Protein 4TRB (pdb70)

InterPro domains:
  IPR000836 Phosphoribosyltransferase domain [PF00156] (11-149)
  IPR000836 Phosphoribosyltransferase domain [cd06223] (17-145)
  IPR029057 Phosphoribosyltransferase-like [G3DSA:3.40.50.2020] (4-183)
  IPR029057 Phosphoribosyltransferase-like [SSF53271] (8-162)

Foldseek 3Di:
DAFAEDEDDPVNLLVLLLLQLVVCVVVPQQAAEEEEEPPFFVVSSVSSCVNNVHDHYHYWYKDWDADVPVRDIDIDTPPDDADAAAQGEYEYEGAEDFLCRVVVVVLVSCCVGHNYPYYFYEYSEYEPVSHDDDGPTYRDYDDPDHHYQYPVCLLVVLLVLLVVVCVVVVDDPDDLVVSLVVCCVRHVDNDRPDRVVVSVVVCVVVVVD/DAFAEDEADPVNLLQLLLLQLVVCVVVPDQAAEEEEEPPFFVVSSVSSCVNNVHDHYHYWYKDWDADVPVRDIDIDTDPDDADAAAAGEYEYEGAEDFLCRVVVVVLVSCCVGHVYPYYFYEYSEYEPVRHDDDGPTYRDYDDPDHHYQYPVCLLVVLLVLLVVVCVVVPPNDDDLVVSLVVCCVRHVDNDRPDRVVVSVVVCVVVVVD

Radius of gyration: 22.1 Å; Cα contacts (8 Å, |Δi|>4): 782; chains: 2; bounding box: 69×56×45 Å

Solvent-accessible surface area: 19496 Å² total; per-residue (Å²): 117,148,48,72,23,96,39,4,63,21,106,55,0,55,72,17,2,42,102,0,0,72,74,0,33,82,80,154,24,103,18,50,0,0,0,0,4,2,35,15,0,0,0,0,0,3,12,0,0,4,5,22,18,4,114,14,0,3,3,2,16,5,31,128,144,124,94,119,85,70,134,66,94,120,22,98,15,47,21,80,15,136,15,109,0,51,130,55,28,0,0,0,0,12,17,47,8,58,56,3,41,14,1,76,38,0,61,108,25,0,76,86,31,2,169,17,90,71,12,48,0,0,0,0,4,14,7,111,85,40,26,136,47,85,4,64,16,59,1,67,69,8,114,83,128,16,107,27,0,6,7,0,22,27,16,25,10,0,6,73,5,0,40,106,5,19,121,80,79,171,46,194,126,50,70,55,84,67,4,89,144,6,1,54,83,5,13,59,16,123,132,23,52,24,37,4,69,108,0,16,90,3,0,101,109,57,178,70,78,122,147,47,73,23,96,40,5,62,21,104,54,0,54,71,18,2,41,102,0,0,70,74,0,30,81,79,154,25,101,19,51,0,0,0,0,4,2,35,15,0,0,1,0,0,3,10,0,0,4,5,20,18,4,114,12,0,2,4,2,16,5,32,129,140,125,92,119,84,70,134,63,88,112,23,99,14,48,24,81,17,136,15,106,0,51,128,55,28,0,0,0,0,12,15,51,8,59,56,3,40,14,1,76,36,0,61,111,25,0,75,87,32,2,168,15,89,72,12,49,0,0,0,0,4,14,8,110,85,38,26,134,46,85,4,64,15,59,1,68,68,7,112,83,131,17,107,29,0,6,8,0,24,28,16,26,9,0,6,74,5,0,28,106,13,0,87,102,73,176,82,70,104,38,82,57,100,55,0,89,149,18,0,53,81,6,11,60,15,125,133,23,53,26,36,4,69,106,0,24,91,3,0,111,109,57,179,55,64

B-factor: mean 56.18, std 17.78, range [24.61, 121.9]

Sequence (418 aa):
QKIPVKVVTWDEIVSLSTKLAEKIKADEYNVNVIVAIARGGLVPARLVADVLGVFDILSIKIEHWIETASHTPEAKVKYPFKVDLSDKNVLIIDDITDTGDSIELARKYVMENFRPTEVKTATLQYIKPAAKIIPDYYAEEIVSWAWFMYPWNYWEDEINLVNKILIERKTKDIDINELKRNFVESYGIENPPISLDKILTEMKRRKIVQKIPVKVVTWDEIVSLSTKLAEKIKADEYNVNVIVAIARGGLVPARLVADVLGVFDILSIKIEHWIETASHTPEAKVKYPFKVDLSDKNVLIIDDITDTGDSIELARKYVMENFRPTEVKTATLQYIKPAAKIIPDYYAEEIVSWAWFMYPWNYWEDEINLVNKILIERKTKDIDINELKRNFVESYGIENPPISLDKILTEMKRRKIV

Nearest PDB structures (foldseek):
  4ts5-assembly1_B  TM=9.917E-01  e=2.145E-42  Saccharolobus solfataricus
  5bqo-assembly1_B  TM=8.036E-01  e=7.709E-16  Saccharolobus solfataricus P2
  1vdm-assembly1_F  TM=8.765E-01  e=2.630E-13  Pyrococcus horikoshii
  7kl7-assembly1_A  TM=8.531E-01  e=2.825E-09  Helicobacter pylori
  3h83-assembly1_A  TM=7.189E-01  e=1.536E-08  Bacillus anthracis str. 'Ames Ancestor'

Structure (mmCIF, N/CA/C/O backbone):
data_4TRB
#
_entry.id   4TRB
#
_cell.length_a   125.628
_cell.length_b   125.628
_cell.length_c   69.707
_cell.angle_alpha   90.00
_cell.angle_beta   90.00
_cell.angle_gamma   120.00
#
_symmetry.space_group_name_H-M   'P 61'
#
loop_
_entity.id
_entity.type
_entity.pdbx_description
1 polymer 'Purine phosphoribosyltransferase (GpT-1)'
2 non-polymer 'PHOSPHATE ION'
3 water water
#
loop_
_atom_site.group_PDB
_atom_site.id
_atom_site.type_symbol
_atom_site.label_atom_id
_atom_site.label_alt_id
_atom_site.label_comp_id
_atom_site.label_asym_id
_atom_site.label_entity_id
_atom_site.label_seq_id
_atom_site.pdbx_PDB_ins_code
_atom_site.Cartn_x
_atom_site.Cartn_y
_atom_site.Cartn_z
_atom_site.occupancy
_atom_site.B_iso_or_equiv
_atom_site.auth_seq_id
_atom_site.auth_comp_id
_atom_site.auth_asym_id
_atom_site.auth_atom_id
_atom_site.pdbx_PDB_model_num
ATOM 1 N N . GLN A 1 2 ? -54.129 40.464 -2.934 1.00 101.80 2 GLN A N 1
ATOM 2 C CA . GLN A 1 2 ? -54.738 41.759 -3.229 1.00 106.52 2 GLN A CA 1
ATOM 3 C C . GLN A 1 2 ? -53.755 42.921 -3.055 1.00 101.61 2 GLN A C 1
ATOM 4 O O . GLN A 1 2 ? -53.121 43.343 -4.027 1.00 96.31 2 GLN A O 1
ATOM 10 N N . LYS A 1 3 ? -53.630 43.438 -1.830 1.00 98.34 3 LYS A N 1
ATOM 11 C CA . LYS A 1 3 ? -52.717 44.557 -1.573 1.00 90.97 3 LYS A CA 1
ATOM 12 C C . LYS A 1 3 ? -51.352 44.126 -1.021 1.00 94.13 3 LYS A C 1
ATOM 13 O O . LYS A 1 3 ? -51.267 43.319 -0.088 1.00 93.69 3 LYS A O 1
ATOM 19 N N . ILE A 1 4 ? -50.289 44.670 -1.614 1.00 85.21 4 ILE A N 1
ATOM 20 C CA . ILE A 1 4 ? -48.924 44.442 -1.141 1.00 80.26 4 ILE A CA 1
ATOM 21 C C . ILE A 1 4 ? -48.210 45.761 -0.883 1.00 73.47 4 ILE A C 1
ATOM 22 O O . ILE A 1 4 ? -48.344 46.712 -1.660 1.00 72.45 4 ILE A O 1
ATOM 27 N N . PRO A 1 5 ? -47.453 45.826 0.220 1.00 81.22 5 PRO A N 1
ATOM 28 C CA . PRO A 1 5 ? -46.646 47.006 0.539 1.00 80.63 5 PRO A CA 1
ATOM 29 C C . PRO A 1 5 ? -45.430 47.064 -0.395 1.00 75.55 5 PRO A C 1
ATOM 30 O O . PRO A 1 5 ? -44.554 46.205 -0.301 1.00 65.21 5 PRO A O 1
ATOM 34 N N . VAL A 1 6 ? -45.383 48.041 -1.295 1.00 73.34 6 VAL A N 1
ATOM 35 C CA . VAL A 1 6 ? -44.278 48.123 -2.245 1.00 67.89 6 VAL A CA 1
ATOM 36 C C . VAL A 1 6 ? -43.581 49.481 -2.246 1.00 70.05 6 VAL A C 1
ATOM 37 O O . VAL A 1 6 ? -44.205 50.500 -2.573 1.00 57.90 6 VAL A O 1
ATOM 41 N N . LYS A 1 7 ? -42.293 49.483 -1.877 1.00 66.65 7 LYS A N 1
ATOM 42 C CA . LYS A 1 7 ? -41.455 50.686 -1.970 1.00 59.80 7 LYS A CA 1
ATOM 43 C C . LYS A 1 7 ? -40.531 50.585 -3.198 1.00 54.51 7 LYS A C 1
ATOM 44 O O . LYS A 1 7 ? -39.788 49.606 -3.355 1.00 54.58 7 LYS A O 1
ATOM 50 N N . VAL A 1 8 ? -40.613 51.579 -4.081 1.00 49.29 8 VAL A N 1
ATOM 51 C CA . VAL A 1 8 ? -39.700 51.687 -5.209 1.00 49.79 8 VAL A CA 1
ATOM 52 C C . VAL A 1 8 ? -38.416 52.374 -4.739 1.00 52.91 8 VAL A C 1
ATOM 53 O O . VAL A 1 8 ? -38.447 53.533 -4.341 1.00 56.82 8 VAL A O 1
ATOM 57 N N . VAL A 1 9 ? -37.301 51.644 -4.765 1.00 45.48 9 VAL A N 1
ATOM 58 C CA . VAL A 1 9 ? -35.993 52.194 -4.392 1.00 41.08 9 VAL A CA 1
ATOM 59 C C . VAL A 1 9 ? -35.313 52.807 -5.624 1.00 37.77 9 VAL A C 1
ATOM 60 O O . VAL A 1 9 ? -35.240 52.182 -6.673 1.00 36.65 9 VAL A O 1
ATOM 64 N N . THR A 1 10 ? -34.854 54.042 -5.507 1.00 38.23 10 THR A N 1
ATOM 65 C CA . THR A 1 10 ? -34.192 54.702 -6.622 1.00 39.38 10 THR A CA 1
ATOM 66 C C . THR A 1 10 ? -32.696 54.414 -6.600 1.00 43.72 10 THR A C 1
ATOM 67 O O . THR A 1 10 ? -32.150 53.911 -5.607 1.00 36.37 10 THR A O 1
ATOM 71 N N . TRP A 1 11 ? -32.041 54.749 -7.703 1.00 40.50 11 TRP A N 1
ATOM 72 C CA . TRP A 1 11 ? -30.601 54.665 -7.779 1.00 40.54 11 TRP A CA 1
ATOM 73 C C . TRP A 1 11 ? -29.913 55.472 -6.671 1.00 42.62 11 TRP A C 1
ATOM 74 O O . TRP A 1 11 ? -29.019 54.955 -5.999 1.00 34.26 11 TRP A O 1
ATOM 85 N N . ASP A 1 12 ? -30.371 56.706 -6.453 1.00 38.86 12 ASP A N 1
ATOM 86 C CA . ASP A 1 12 ? -29.786 57.593 -5.439 1.00 41.77 12 ASP A CA 1
ATOM 87 C C . ASP A 1 12 ? -29.840 56.969 -4.053 1.00 39.34 12 ASP A C 1
ATOM 88 O O . ASP A 1 12 ? -28.907 57.077 -3.270 1.00 41.62 12 ASP A O 1
ATOM 93 N N . GLU A 1 13 ? -30.943 56.316 -3.747 1.00 36.75 13 GLU A N 1
ATOM 94 C CA . GLU A 1 13 ? -31.056 55.645 -2.472 1.00 43.11 13 GLU A CA 1
ATOM 95 C C . GLU A 1 13 ? -30.081 54.472 -2.398 1.00 41.48 13 GLU A C 1
ATOM 96 O O . GLU A 1 13 ? -29.512 54.195 -1.347 1.00 44.03 13 GLU A O 1
ATOM 102 N N . ILE A 1 14 ? -29.888 53.783 -3.515 1.00 35.54 14 ILE A N 1
ATOM 103 C CA . ILE A 1 14 ? -28.945 52.685 -3.550 1.00 41.02 14 ILE A CA 1
ATOM 104 C C . ILE A 1 14 ? -27.526 53.190 -3.237 1.00 39.77 14 ILE A C 1
ATOM 105 O O . ILE A 1 14 ? -26.806 52.610 -2.427 1.00 30.88 14 ILE A O 1
ATOM 110 N N . VAL A 1 15 ? -27.161 54.286 -3.889 1.00 33.96 15 VAL A N 1
ATOM 111 C CA . VAL A 1 15 ? -25.931 54.998 -3.606 1.00 36.99 15 VAL A CA 1
ATOM 112 C C . VAL A 1 15 ? -25.822 55.363 -2.125 1.00 41.86 15 VAL A C 1
ATOM 113 O O . VAL A 1 15 ? -24.816 55.048 -1.489 1.00 38.88 15 VAL A O 1
ATOM 117 N N . SER A 1 16 ? -26.855 55.992 -1.565 1.00 41.52 16 SER A N 1
ATOM 118 C CA . SER A 1 16 ? -26.822 56.365 -0.146 1.00 40.33 16 SER A CA 1
ATOM 119 C C . SER A 1 16 ? -26.575 55.171 0.741 1.00 38.73 16 SER A C 1
ATOM 120 O O . SER A 1 16 ? -25.692 55.204 1.588 1.00 39.69 16 SER A O 1
ATOM 123 N N . LEU A 1 17 ? -27.380 54.131 0.560 1.00 41.53 17 LEU A N 1
ATOM 124 C CA . LEU A 1 17 ? -27.266 52.923 1.364 1.00 40.87 17 LEU A CA 1
ATOM 125 C C . LEU A 1 17 ? -25.887 52.271 1.212 1.00 41.25 17 LEU A C 1
ATOM 126 O O . LEU A 1 17 ? -25.274 51.875 2.195 1.00 40.49 17 LEU A O 1
ATOM 131 N N . SER A 1 18 ? -25.413 52.166 -0.024 1.00 37.04 18 SER A N 1
ATOM 132 C CA . SER A 1 18 ? -24.120 51.551 -0.303 1.00 39.47 18 SER A CA 1
ATOM 133 C C . SER A 1 18 ? -22.992 52.315 0.369 1.00 37.40 18 SER A C 1
ATOM 134 O O . SER A 1 18 ? -22.107 51.721 0.983 1.00 37.62 18 SER A O 1
ATOM 137 N N . THR A 1 19 ? -23.045 53.638 0.258 1.00 39.22 19 THR A N 1
ATOM 138 C CA . THR A 1 19 ? -22.043 54.516 0.845 1.00 35.38 19 THR A CA 1
ATOM 139 C C . THR A 1 19 ? -22.077 54.447 2.362 1.00 41.29 19 THR A C 1
ATOM 140 O O . THR A 1 19 ? -21.031 54.386 3.009 1.00 43.00 19 THR A O 1
ATOM 144 N N . LYS A 1 20 ? -23.282 54.438 2.921 1.00 34.21 20 LYS A N 1
ATOM 145 C CA . LYS A 1 20 ? -23.458 54.291 4.355 1.00 42.64 20 LYS A CA 1
ATOM 146 C C . LYS A 1 20 ? -22.887 52.955 4.850 1.00 43.91 20 LYS A C 1
ATOM 14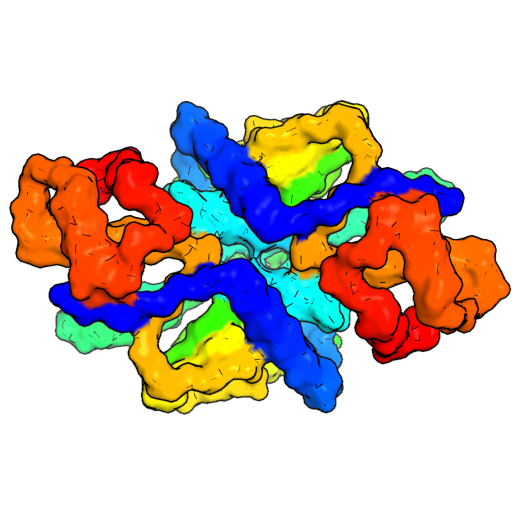7 O O . LYS A 1 20 ? -22.208 52.907 5.877 1.00 46.61 20 LYS A O 1
ATOM 153 N N . LEU A 1 21 ? -23.157 51.875 4.123 1.00 37.16 21 LEU A N 1
ATOM 154 C CA . LEU A 1 21 ? -22.630 50.572 4.505 1.00 37.73 21 LEU A CA 1
ATOM 155 C C . LEU A 1 21 ? -21.080 50.606 4.495 1.00 41.64 21 LEU A C 1
ATOM 156 O O . LEU A 1 21 ? -20.430 50.277 5.477 1.00 38.38 21 LEU A O 1
ATOM 161 N N . ALA A 1 22 ? -20.501 51.027 3.379 1.00 35.07 22 ALA A N 1
ATOM 162 C CA . ALA A 1 22 ? -19.047 51.167 3.275 1.00 45.07 22 ALA A CA 1
ATOM 163 C C . ALA A 1 22 ? -18.429 51.962 4.426 1.00 46.37 22 ALA A C 1
ATOM 164 O O . ALA A 1 22 ? -17.411 51.548 4.975 1.00 39.77 22 ALA A O 1
ATOM 166 N N . GLU A 1 23 ? -19.057 53.084 4.792 1.00 44.87 23 GLU A N 1
ATOM 167 C CA . GLU A 1 23 ? -18.573 53.934 5.885 1.00 43.44 23 GLU A CA 1
ATOM 168 C C . GLU A 1 23 ? -18.533 53.236 7.249 1.00 46.73 23 GLU A C 1
ATOM 169 O O . GLU A 1 23 ? -17.662 53.536 8.062 1.00 47.58 23 GLU A O 1
ATOM 175 N N . LYS A 1 24 ? -19.471 52.321 7.496 1.00 39.60 24 LYS A N 1
ATOM 176 C CA . LYS A 1 24 ? -19.442 51.528 8.716 1.00 44.41 24 LYS A CA 1
ATOM 177 C C . LYS A 1 24 ? -18.208 50.627 8.703 1.00 50.37 24 LYS A C 1
ATOM 178 O O . LYS A 1 24 ? -17.556 50.419 9.723 1.00 53.16 24 LYS A O 1
ATOM 184 N N . ILE A 1 25 ? -17.894 50.106 7.527 1.00 46.60 25 ILE A N 1
ATOM 185 C CA . ILE A 1 25 ? -16.787 49.189 7.386 1.00 52.25 25 ILE A CA 1
ATOM 186 C C . ILE A 1 25 ? -15.456 49.943 7.522 1.00 49.79 25 ILE A C 1
ATOM 187 O O . ILE A 1 25 ? -14.525 49.455 8.152 1.00 45.48 25 ILE A O 1
ATOM 192 N N . LYS A 1 26 ? -15.380 51.134 6.935 1.00 45.92 26 LYS A N 1
ATOM 193 C CA . LYS A 1 26 ? -14.241 52.021 7.162 1.00 50.60 26 LYS A CA 1
ATOM 194 C C . LYS A 1 26 ? -14.048 52.268 8.650 1.00 55.22 26 LYS A C 1
ATOM 195 O O . LYS A 1 26 ? -12.946 52.152 9.181 1.00 60.97 26 LYS A O 1
ATOM 201 N N . ALA A 1 27 ? -15.136 52.626 9.316 1.00 55.16 27 ALA A N 1
ATOM 202 C CA . ALA A 1 27 ? -15.080 52.963 10.725 1.00 53.14 27 ALA A CA 1
ATOM 203 C C . ALA A 1 27 ? -14.628 51.775 11.569 1.00 58.09 27 ALA A C 1
ATOM 204 O O . ALA A 1 27 ? -13.929 51.953 12.565 1.00 70.34 27 ALA A O 1
ATOM 206 N N . ASP A 1 28 ? -15.011 50.565 11.172 1.00 52.21 28 ASP A N 1
ATOM 207 C CA . ASP A 1 28 ? -14.679 49.393 11.972 1.00 59.59 28 ASP A CA 1
ATOM 208 C C . ASP A 1 28 ? -13.253 48.946 11.655 1.00 59.07 28 ASP A C 1
ATOM 209 O O . ASP A 1 28 ? -12.697 48.056 12.304 1.00 57.93 28 ASP A O 1
ATOM 214 N N . GLU A 1 29 ? -12.667 49.580 10.647 1.00 51.33 29 GLU A N 1
ATOM 215 C CA . GLU A 1 29 ? -11.311 49.261 10.233 1.00 66.66 29 GLU A CA 1
ATOM 216 C C . GLU A 1 29 ? -11.132 47.771 9.895 1.00 59.69 29 GLU A C 1
ATOM 217 O O . GLU A 1 29 ? -10.171 47.125 10.314 1.00 60.66 29 GLU A O 1
ATOM 223 N N . TYR A 1 30 ? -12.083 47.230 9.144 1.00 61.37 30 TYR A N 1
ATOM 224 C CA . TYR A 1 30 ? -11.937 45.892 8.610 1.00 57.98 30 TYR A CA 1
ATOM 225 C C . TYR A 1 30 ? -11.252 46.048 7.262 1.00 55.51 30 TYR A C 1
ATOM 226 O O . TYR A 1 30 ? -11.709 46.787 6.388 1.00 54.63 30 TYR A O 1
ATOM 235 N N . ASN A 1 31 ?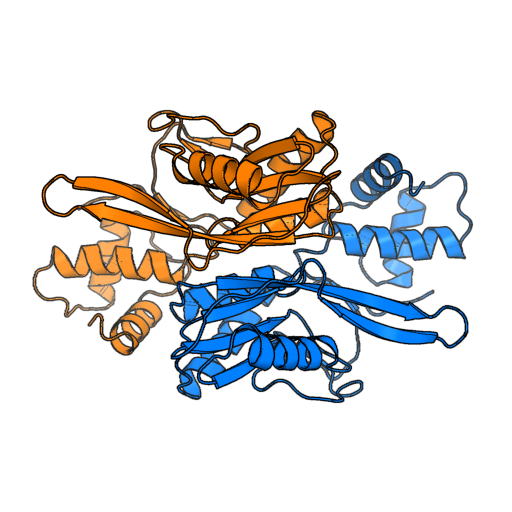 -10.126 45.371 7.1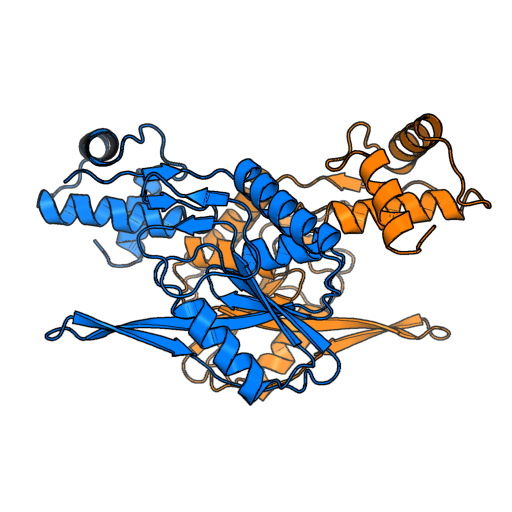15 1.00 60.57 31 ASN A N 1
ATOM 236 C CA . ASN A 1 31 ? -9.327 45.488 5.908 1.00 67.65 31 ASN A CA 1
ATOM 237 C C . ASN A 1 31 ? -9.778 44.468 4.867 1.00 57.05 31 ASN A C 1
ATOM 238 O O . ASN A 1 31 ? -9.367 43.315 4.910 1.00 60.79 31 ASN A O 1
ATOM 243 N N . VAL A 1 32 ? -10.627 44.890 3.938 1.00 52.29 32 VAL A N 1
ATOM 244 C CA . VAL A 1 32 ? -11.176 43.966 2.962 1.00 41.03 32 VAL A CA 1
ATOM 245 C C . VAL A 1 32 ? -10.241 43.810 1.778 1.00 46.80 32 VAL A C 1
ATOM 246 O O . VAL A 1 32 ? -9.878 44.789 1.131 1.00 41.04 32 VAL A O 1
ATOM 250 N N . ASN A 1 33 ? -9.862 42.570 1.493 1.00 42.67 33 ASN A N 1
ATOM 251 C CA . ASN A 1 33 ? -9.021 42.275 0.341 1.00 44.84 33 ASN A CA 1
ATOM 252 C C . ASN A 1 33 ? -9.864 41.850 -0.840 1.00 46.54 33 ASN A C 1
ATOM 253 O O . ASN A 1 33 ? -9.583 42.213 -1.983 1.00 41.98 33 ASN A O 1
ATOM 258 N N . VAL A 1 34 ? -10.874 41.032 -0.545 1.00 39.91 34 VAL A N 1
ATOM 259 C CA . VAL A 1 34 ? -11.730 40.443 -1.552 1.00 36.66 34 VAL A CA 1
ATOM 260 C C . VAL A 1 34 ? -13.198 40.578 -1.163 1.00 42.90 34 VAL A C 1
ATOM 261 O O . VAL A 1 34 ? -13.580 40.335 -0.016 1.00 43.00 34 VAL A O 1
ATOM 265 N N . ILE A 1 35 ? -14.020 40.992 -2.114 1.00 32.64 35 ILE A N 1
ATOM 266 C CA . ILE A 1 35 ? -15.447 40.974 -1.887 1.00 35.30 35 ILE A CA 1
ATOM 267 C C . ILE A 1 35 ? -16.022 39.792 -2.634 1.00 30.18 35 ILE A C 1
ATOM 268 O O . ILE A 1 35 ? -15.718 39.573 -3.799 1.00 34.74 35 ILE A O 1
ATOM 273 N N . VAL A 1 36 ? -16.826 39.005 -1.943 1.00 33.38 36 VAL A N 1
ATOM 274 C CA . VAL A 1 36 ? -17.626 37.960 -2.604 1.00 33.41 36 VAL A CA 1
ATOM 275 C C . VAL A 1 36 ? -19.095 38.404 -2.654 1.00 38.12 36 VAL A C 1
ATOM 276 O O . VAL A 1 36 ? -19.789 38.491 -1.623 1.00 33.31 36 VAL A O 1
ATOM 280 N N . ALA A 1 37 ? -19.547 38.726 -3.860 1.00 33.67 37 ALA A N 1
ATOM 281 C CA . ALA A 1 37 ? -20.936 39.098 -4.075 1.00 38.47 37 ALA A CA 1
ATOM 282 C C . ALA A 1 37 ? -21.797 37.839 -4.246 1.00 35.72 37 ALA A C 1
ATOM 283 O O . ALA A 1 37 ? -21.443 36.938 -5.000 1.00 34.54 37 ALA A O 1
ATOM 285 N N . ILE A 1 38 ? -22.912 37.778 -3.531 1.00 32.98 38 ILE A N 1
ATOM 286 C CA . ILE A 1 38 ? -23.938 36.771 -3.808 1.00 38.17 38 ILE A CA 1
ATOM 287 C C . ILE A 1 38 ? -24.763 37.168 -5.039 1.00 36.65 38 ILE A C 1
ATOM 288 O O . ILE A 1 38 ? -25.423 38.198 -5.031 1.00 30.57 38 ILE A O 1
ATOM 293 N N . ALA A 1 39 ? -24.695 36.374 -6.103 1.00 32.07 39 ALA A N 1
ATOM 294 C CA . ALA A 1 39 ? -25.471 36.656 -7.301 1.00 33.49 39 ALA A CA 1
ATOM 295 C C . ALA A 1 39 ? -26.900 36.136 -7.083 1.00 47.85 39 ALA A C 1
ATOM 296 O O . ALA A 1 39 ? -27.083 35.049 -6.513 1.00 38.96 39 ALA A O 1
ATOM 298 N N . ARG A 1 40 ? -27.916 36.883 -7.528 1.00 40.71 40 ARG A N 1
ATOM 299 C CA . ARG A 1 40 ? -27.768 38.089 -8.331 1.00 40.84 40 ARG A CA 1
ATOM 300 C C . ARG A 1 40 ? -27.886 39.385 -7.507 1.00 43.07 40 ARG A C 1
ATOM 301 O O . ARG A 1 40 ? -27.472 40.471 -7.956 1.00 34.72 40 ARG A O 1
ATOM 309 N N . GLY A 1 41 ? -28.452 39.270 -6.308 1.00 35.48 41 GLY A N 1
ATOM 310 C CA . GLY A 1 41 ? -28.802 40.435 -5.512 1.00 25.25 41 GLY A CA 1
ATOM 311 C C . GLY A 1 41 ? -27.647 41.342 -5.079 1.00 48.51 41 GLY A C 1
ATOM 312 O O . GLY A 1 41 ? -27.807 42.580 -4.985 1.00 36.40 41 GLY A O 1
ATOM 313 N N . GLY A 1 42 ? -26.485 40.743 -4.821 1.00 32.97 42 GLY A N 1
ATOM 314 C CA . GLY A 1 42 ? -25.389 41.468 -4.209 1.00 38.61 42 GLY A CA 1
ATOM 315 C C . GLY A 1 42 ? -24.365 42.031 -5.180 1.00 36.89 42 GLY A C 1
ATOM 316 O O . GLY A 1 42 ? -23.431 42.684 -4.760 1.00 37.58 42 GLY A O 1
ATOM 317 N N . LEU A 1 43 ? -24.570 41.792 -6.472 1.00 38.02 43 LEU A N 1
ATOM 318 C CA . LEU A 1 43 ? -23.663 42.235 -7.508 1.00 31.73 43 LEU A CA 1
ATOM 319 C C . LEU A 1 43 ? -23.492 43.756 -7.542 1.00 36.35 43 LEU A C 1
ATOM 320 O O . LEU A 1 43 ? -22.367 44.274 -7.513 1.00 28.55 43 LEU A O 1
ATOM 325 N N . VAL A 1 44 ? -24.607 44.469 -7.601 1.00 31.57 44 VAL A N 1
ATOM 326 C CA . VAL A 1 44 ? -24.544 45.915 -7.661 1.00 29.19 44 VAL A CA 1
ATOM 327 C C . VAL A 1 44 ? -23.987 46.518 -6.365 1.00 32.35 44 VAL A C 1
ATOM 328 O O . VAL A 1 44 ? -23.094 47.351 -6.398 1.00 29.88 44 VAL A O 1
ATOM 332 N N . PRO A 1 45 ? -24.516 46.094 -5.215 1.00 40.68 45 PRO A N 1
ATOM 333 C CA . PRO A 1 45 ? -23.985 46.647 -3.965 1.00 31.83 45 PRO A CA 1
ATOM 334 C C . PRO A 1 45 ? -22.495 46.339 -3.780 1.00 36.66 45 PRO A C 1
ATOM 335 O O . PRO A 1 45 ? -21.743 47.220 -3.333 1.00 36.56 45 PRO A O 1
ATOM 339 N N . ALA A 1 46 ? -22.084 45.116 -4.127 1.00 32.67 46 ALA A N 1
ATOM 340 C CA . ALA A 1 46 ? -20.682 44.734 -4.084 1.00 30.39 46 ALA A CA 1
ATOM 341 C C . ALA A 1 46 ? -19.789 45.706 -4.885 1.00 33.00 46 ALA A C 1
ATOM 342 O O . ALA A 1 46 ? -18.772 46.178 -4.374 1.00 32.43 46 ALA A O 1
ATOM 344 N N . ARG A 1 47 ? -20.168 46.008 -6.125 1.00 26.72 47 ARG A N 1
ATOM 345 C CA . ARG A 1 47 ? -19.368 46.908 -6.945 1.00 31.35 47 ARG A CA 1
ATOM 346 C C . ARG A 1 47 ? -19.273 48.321 -6.334 1.00 38.30 47 ARG A C 1
ATOM 347 O O . ARG A 1 47 ? -18.199 48.929 -6.341 1.00 33.35 47 ARG A O 1
ATOM 355 N N . LEU A 1 48 ? -20.378 48.826 -5.786 1.00 29.87 48 LEU A N 1
ATOM 356 C CA . LEU A 1 48 ? -20.379 50.184 -5.258 1.00 36.50 48 LEU A CA 1
ATOM 357 C C . LEU A 1 48 ? -19.543 50.259 -3.999 1.00 35.40 48 LEU A C 1
ATOM 358 O O . LEU A 1 48 ? -18.819 51.227 -3.790 1.00 36.96 48 LEU A O 1
ATOM 363 N N . VAL A 1 49 ? -19.663 49.242 -3.157 1.00 33.95 49 VAL A N 1
ATOM 364 C CA . VAL A 1 49 ? -18.867 49.162 -1.941 1.00 35.72 49 VAL A CA 1
ATOM 365 C C . VAL A 1 49 ? -17.366 49.027 -2.266 1.00 38.47 49 VAL A C 1
ATOM 366 O O . VAL A 1 49 ? -16.522 49.641 -1.606 1.00 37.46 49 VAL A O 1
ATOM 370 N N . ALA A 1 50 ? -17.041 48.261 -3.303 1.00 30.58 50 ALA A N 1
ATOM 371 C CA . ALA A 1 50 ? -15.650 48.148 -3.716 1.00 35.12 50 ALA A CA 1
ATOM 372 C C . ALA A 1 50 ? -15.087 49.512 -4.129 1.00 38.34 50 ALA A C 1
ATOM 373 O O . ALA A 1 50 ? -13.924 49.791 -3.865 1.00 34.60 50 ALA A O 1
ATOM 375 N N . ASP A 1 51 ? -15.909 50.346 -4.773 1.00 36.34 51 ASP A N 1
ATOM 376 C CA . ASP A 1 51 ? -15.468 51.672 -5.208 1.00 38.82 51 ASP A CA 1
ATOM 377 C C . ASP A 1 51 ? -15.103 52.563 -4.016 1.00 35.16 51 ASP A C 1
ATOM 378 O O . ASP A 1 51 ? -14.072 53.204 -4.012 1.00 38.91 51 ASP A O 1
ATOM 383 N N . VAL A 1 52 ? -15.946 52.561 -2.998 1.00 38.59 52 VAL A N 1
ATOM 384 C CA . VAL A 1 52 ? -15.751 53.406 -1.834 1.00 35.34 52 VAL A CA 1
ATOM 385 C C . VAL A 1 52 ? -14.576 52.936 -0.987 1.00 38.88 52 VAL A C 1
ATOM 386 O O . VAL A 1 52 ? -13.853 53.746 -0.421 1.00 44.95 52 VAL A O 1
ATOM 390 N N . LEU A 1 53 ? -14.399 51.627 -0.883 1.00 37.04 53 LEU A N 1
ATOM 391 C CA . LEU A 1 53 ? -13.372 51.056 -0.029 1.00 37.36 53 LEU A CA 1
ATOM 392 C C . LEU A 1 53 ? -12.051 50.898 -0.773 1.00 43.19 53 LEU A C 1
ATOM 393 O O . LEU A 1 53 ? -10.994 50.782 -0.165 1.00 45.90 53 LEU A O 1
ATOM 398 N N . GLY A 1 54 ? -12.114 50.888 -2.095 1.00 38.60 54 GLY A N 1
ATOM 399 C CA . GLY A 1 54 ? -10.952 50.574 -2.893 1.00 32.91 54 GLY A CA 1
ATOM 400 C C . GLY A 1 54 ? -10.614 49.082 -2.923 1.00 42.63 54 GLY A C 1
ATOM 401 O O . GLY A 1 54 ? -9.458 48.697 -2.750 1.00 37.34 54 GLY A O 1
ATOM 402 N N . VAL A 1 55 ? -11.618 48.234 -3.138 1.00 37.64 55 VAL A N 1
ATOM 403 C CA . VAL A 1 55 ? -11.380 46.812 -3.361 1.00 32.25 55 VAL A CA 1
ATOM 404 C C . VAL A 1 55 ? -11.283 46.520 -4.861 1.00 39.32 55 VAL A C 1
ATOM 405 O O . VAL A 1 55 ? -12.109 46.985 -5.649 1.00 35.05 55 VAL A O 1
ATOM 409 N N . PHE A 1 56 ? -10.264 45.760 -5.257 1.00 29.82 56 PHE A N 1
ATOM 410 C CA . PHE A 1 56 ? -10.059 45.437 -6.678 1.00 36.88 56 PHE A CA 1
ATOM 411 C C . PHE A 1 56 ? -10.534 44.036 -7.039 1.00 37.92 56 PHE A C 1
ATOM 412 O O . PHE A 1 56 ? -10.826 43.744 -8.200 1.00 37.86 56 PHE A O 1
ATOM 420 N N . ASP A 1 57 ? -10.602 43.179 -6.032 1.00 34.37 57 ASP A N 1
ATOM 421 C CA . ASP A 1 57 ? -10.910 41.776 -6.244 1.00 34.11 57 ASP A CA 1
ATOM 422 C C . ASP A 1 57 ? -12.357 41.491 -5.839 1.00 38.17 57 ASP A C 1
ATOM 423 O O . ASP A 1 57 ? -12.701 41.411 -4.654 1.00 36.14 57 ASP A O 1
ATOM 428 N N . ILE A 1 58 ? -13.210 41.387 -6.843 1.00 32.30 58 ILE A N 1
ATOM 429 C CA . ILE A 1 58 ? -14.577 40.966 -6.617 1.00 36.59 58 ILE A CA 1
ATOM 430 C C . ILE A 1 58 ? -14.805 39.609 -7.269 1.00 31.56 58 ILE A C 1
ATOM 431 O O . ILE A 1 58 ? -14.482 39.405 -8.440 1.00 32.60 58 ILE A O 1
ATOM 436 N N . LEU A 1 59 ? -15.335 38.682 -6.479 1.00 34.79 59 LEU A N 1
ATOM 437 C CA . LEU A 1 59 ? -15.818 37.390 -6.979 1.00 32.77 59 LEU A CA 1
ATOM 438 C C . LEU A 1 59 ? -17.325 37.287 -6.688 1.00 39.61 59 LEU A C 1
ATOM 439 O O . LEU A 1 59 ? -17.881 38.099 -5.935 1.00 39.04 59 LEU A O 1
ATOM 444 N N . SER A 1 60 ? -17.986 36.292 -7.269 1.00 34.98 60 SER A N 1
ATOM 445 C CA . SER A 1 60 ? -19.403 36.081 -7.000 1.00 34.18 60 SER A CA 1
ATOM 446 C C . SER A 1 60 ? -19.798 34.597 -6.976 1.00 40.54 60 SER A C 1
ATOM 447 O O . SER A 1 60 ? -19.244 33.763 -7.718 1.00 35.48 60 SER A O 1
ATOM 450 N N . ILE A 1 61 ? -20.773 34.272 -6.128 1.00 37.14 61 ILE A N 1
ATOM 451 C CA . ILE A 1 61 ? -21.355 32.930 -6.128 1.00 41.37 61 ILE A CA 1
ATOM 452 C C . ILE A 1 61 ? -22.868 32.976 -6.343 1.00 39.46 61 ILE A C 1
ATOM 453 O O . ILE A 1 61 ? -23.592 33.755 -5.713 1.00 38.91 61 ILE A O 1
ATOM 458 N N . LYS A 1 62 ? -23.345 32.140 -7.251 1.00 40.57 62 LYS A N 1
ATOM 459 C CA . LYS A 1 62 ? -24.763 32.103 -7.551 1.00 41.04 62 LYS A CA 1
ATOM 460 C C . LYS A 1 62 ? -25.509 31.305 -6.475 1.00 44.03 62 LYS A C 1
ATOM 461 O O . LYS A 1 62 ? -25.240 30.131 -6.272 1.00 42.76 62 LYS A O 1
ATOM 467 N N . ILE A 1 63 ? -26.433 31.948 -5.769 1.00 43.04 63 ILE A N 1
ATOM 468 C CA . ILE A 1 63 ? -27.235 31.235 -4.782 1.00 42.19 63 ILE A CA 1
ATOM 469 C C . ILE A 1 63 ? -28.710 31.113 -5.191 1.00 40.86 63 ILE A C 1
ATOM 470 O O . ILE A 1 63 ? -29.377 32.102 -5.485 1.00 44.47 63 ILE A O 1
ATOM 475 N N . GLU A 1 64 ? -29.197 29.877 -5.219 1.00 49.59 64 GLU A N 1
ATOM 476 C CA . GLU A 1 64 ? -30.600 29.574 -5.535 1.00 42.95 64 GLU A CA 1
ATOM 477 C C . GLU A 1 64 ? -31.420 29.441 -4.261 1.00 45.23 64 GLU A C 1
ATOM 478 O O . GLU A 1 64 ? -30.892 29.070 -3.209 1.00 45.42 64 GLU A O 1
ATOM 484 N N . HIS A 1 65 ? -32.710 29.751 -4.358 1.00 39.23 65 HIS A N 1
ATOM 485 C CA . HIS A 1 65 ? -33.657 29.545 -3.256 1.00 48.60 65 HIS A CA 1
ATOM 486 C C . HIS A 1 65 ? -34.802 28.585 -3.622 1.00 47.34 65 HIS A C 1
ATOM 487 O O . HIS A 1 65 ? -35.628 28.880 -4.486 1.00 43.27 65 HIS A O 1
ATOM 494 N N . TRP A 1 66 ? -34.842 27.443 -2.942 1.00 51.54 66 TRP A N 1
ATOM 495 C CA . TRP A 1 66 ? -35.782 26.371 -3.262 1.00 43.98 66 TRP A CA 1
ATOM 496 C C . TRP A 1 66 ? -36.820 26.160 -2.167 1.00 48.53 66 TRP A C 1
ATOM 497 O O . TRP A 1 66 ? -36.512 26.239 -0.975 1.00 46.45 66 TRP A O 1
ATOM 508 N N . ILE A 1 67 ? -38.051 25.877 -2.576 1.00 41.73 67 ILE A N 1
ATOM 509 C CA . ILE A 1 67 ? -39.097 25.517 -1.618 1.00 51.71 67 ILE A CA 1
ATOM 510 C C . ILE A 1 67 ? -39.720 24.147 -1.949 1.00 44.00 67 ILE A C 1
ATOM 511 O O . ILE A 1 67 ? -40.041 23.830 -3.101 1.00 37.93 67 ILE A O 1
ATOM 516 N N . GLU A 1 68 ? -39.840 23.316 -0.929 1.00 44.95 68 GLU A N 1
ATOM 517 C CA . GLU A 1 68 ? -40.419 21.987 -1.113 1.00 47.16 68 GLU A CA 1
ATOM 518 C C . GLU A 1 68 ? -41.951 22.104 -1.085 1.00 44.76 68 GLU A C 1
ATOM 519 O O . GLU A 1 68 ? -42.513 22.649 -0.138 1.00 41.99 68 GLU A O 1
ATOM 525 N N . THR A 1 69 ? -42.604 21.617 -2.141 1.00 42.07 69 THR A N 1
ATOM 526 C CA . THR A 1 69 ? -44.023 21.892 -2.390 1.00 46.35 69 THR A CA 1
ATOM 527 C C . THR A 1 69 ? -44.993 21.552 -1.256 1.00 51.50 69 THR A C 1
ATOM 528 O O . THR A 1 69 ? -45.885 22.338 -0.935 1.00 61.61 69 THR A O 1
ATOM 532 N N . ALA A 1 70 ? -44.829 20.378 -0.663 1.00 50.46 70 ALA A N 1
ATOM 533 C CA . ALA A 1 70 ? -45.791 19.892 0.320 1.00 53.37 70 ALA A CA 1
ATOM 534 C C . ALA A 1 70 ? -45.452 20.354 1.726 1.00 53.15 70 ALA A C 1
ATOM 535 O O . ALA A 1 70 ? -46.325 20.790 2.481 1.00 56.49 70 ALA A O 1
ATOM 537 N N . SER A 1 71 ? -44.178 20.253 2.073 1.00 48.55 71 SER A N 1
ATOM 538 C CA . SER A 1 71 ? -43.708 20.634 3.399 1.00 53.48 71 SER A CA 1
ATOM 539 C C . SER A 1 71 ? -43.487 22.128 3.527 1.00 47.89 71 SER A C 1
ATOM 540 O O . SER A 1 71 ? -43.364 22.637 4.640 1.00 46.99 71 SER A O 1
ATOM 543 N N . HIS A 1 72 ? -43.422 22.817 2.391 1.00 49.29 72 HIS A N 1
ATOM 544 C CA . HIS A 1 72 ? -43.098 24.249 2.379 1.00 63.60 72 HIS A CA 1
ATOM 545 C C . HIS A 1 72 ? -41.777 24.520 3.084 1.00 49.90 72 HIS A C 1
ATOM 546 O O . HIS A 1 72 ? -41.615 25.523 3.759 1.00 59.17 72 HIS A O 1
ATOM 553 N N . THR A 1 73 ? -40.842 23.596 2.929 1.00 49.09 73 THR A N 1
ATOM 554 C CA . THR A 1 73 ? -39.510 23.733 3.502 1.00 51.68 73 THR A CA 1
ATOM 555 C C . THR A 1 73 ? -38.604 24.550 2.576 1.00 52.93 73 THR A C 1
ATOM 556 O O . THR A 1 73 ? -38.533 24.274 1.377 1.00 49.30 73 THR A O 1
ATOM 560 N N . PRO A 1 74 ? -37.936 25.574 3.134 1.00 54.98 74 PRO A N 1
ATOM 561 C CA . PRO A 1 74 ? -37.031 26.481 2.416 1.00 58.11 74 PRO A CA 1
ATOM 562 C C . PRO A 1 74 ? -35.600 25.967 2.401 1.00 49.67 74 PRO A C 1
ATOM 563 O O . PRO A 1 74 ? -35.066 25.622 3.454 1.00 58.57 74 PRO A O 1
ATOM 567 N N . GLU A 1 75 ? -34.986 25.896 1.226 1.00 52.98 75 GLU A N 1
ATOM 568 C CA . GLU A 1 75 ? -33.561 25.564 1.161 1.00 59.42 75 GLU A CA 1
ATOM 569 C C . GLU A 1 75 ? -32.769 26.416 0.147 1.00 53.11 75 GLU A C 1
ATOM 570 O O . GLU A 1 75 ? -33.106 26.476 -1.040 1.00 46.99 75 GLU A O 1
ATOM 576 N N . ALA A 1 76 ? -31.720 27.081 0.627 1.00 52.18 76 ALA A N 1
ATOM 577 C CA . ALA A 1 76 ? -30.811 27.811 -0.258 1.00 51.97 76 ALA A CA 1
ATOM 578 C C . ALA A 1 76 ? -29.679 26.891 -0.695 1.00 47.06 76 ALA A C 1
ATOM 579 O O . ALA A 1 76 ? -29.210 26.067 0.082 1.00 46.67 76 ALA A O 1
ATOM 581 N N . LYS A 1 77 ? -29.251 27.041 -1.943 1.00 52.08 77 LYS A N 1
ATOM 582 C CA . LYS A 1 77 ? -28.242 26.171 -2.533 1.00 52.34 77 LYS A CA 1
ATOM 583 C C . LYS A 1 77 ? -27.288 26.959 -3.439 1.00 52.09 77 LYS A C 1
ATOM 584 O O . LYS A 1 77 ? -27.709 27.876 -4.150 1.00 51.05 77 LYS A O 1
ATOM 590 N N . VAL A 1 78 ? -26.006 26.604 -3.415 1.00 48.35 78 VAL A N 1
ATOM 591 C CA . VAL A 1 78 ? -25.034 27.212 -4.321 1.00 47.14 78 VAL A CA 1
ATOM 592 C C . VAL A 1 78 ? -25.020 26.503 -5.667 1.00 53.44 78 VAL A C 1
ATOM 593 O O . VAL A 1 78 ? -24.705 25.312 -5.746 1.00 54.74 78 VAL A O 1
ATOM 597 N N . LYS A 1 79 ? -25.350 27.238 -6.723 1.00 45.42 79 LYS A N 1
ATOM 598 C CA . LYS A 1 79 ? -25.308 26.685 -8.069 1.00 47.11 79 LYS A CA 1
ATOM 599 C C . LYS A 1 79 ? -23.967 26.977 -8.751 1.00 52.69 79 LYS A C 1
ATOM 600 O O . LYS A 1 79 ? -23.354 28.020 -8.511 1.00 50.73 79 LYS A O 1
ATOM 606 N N . TYR A 1 80 ? -23.522 26.055 -9.604 1.00 52.56 80 TYR A N 1
ATOM 607 C CA . TYR A 1 80 ? -22.189 26.131 -10.207 1.00 50.26 80 TYR A CA 1
ATOM 608 C C . TYR A 1 80 ? -21.085 26.366 -9.171 1.00 49.10 80 TYR A C 1
ATOM 609 O O . TYR A 1 80 ? -20.345 27.359 -9.248 1.00 49.24 80 TYR A O 1
ATOM 618 N N . PRO A 1 81 ? -20.953 25.441 -8.211 1.00 52.24 81 PRO A N 1
ATOM 619 C CA . PRO A 1 81 ? -19.955 25.573 -7.148 1.00 48.53 81 PRO A CA 1
ATOM 620 C C . PRO A 1 81 ? -18.568 25.433 -7.744 1.00 49.05 81 PRO A C 1
ATOM 621 O O . PRO A 1 81 ? -18.405 24.804 -8.791 1.00 52.82 81 PRO A O 1
ATOM 625 N N . PHE A 1 82 ? -17.585 26.022 -7.077 1.00 47.25 82 PHE A N 1
ATOM 626 C CA . PHE A 1 82 ? -16.199 26.008 -7.539 1.00 46.53 82 PHE A CA 1
ATOM 627 C C . PHE A 1 82 ? -15.343 26.419 -6.354 1.00 48.87 82 PHE A C 1
ATOM 628 O O . PHE A 1 82 ? -15.855 26.765 -5.295 1.00 48.70 82 PHE A O 1
ATOM 636 N N . LYS A 1 83 ? -14.036 26.360 -6.503 1.00 50.21 83 LYS A N 1
ATOM 637 C CA . LYS A 1 83 ? -13.206 26.882 -5.441 1.00 52.43 83 LYS A CA 1
ATOM 638 C C . LYS A 1 83 ? -12.016 27.630 -5.988 1.00 51.79 83 LYS A C 1
ATOM 639 O O . LYS A 1 83 ? -11.623 27.432 -7.137 1.00 51.06 83 LYS A O 1
ATOM 645 N N . VAL A 1 84 ? -11.491 28.525 -5.158 1.00 49.91 84 VAL A N 1
ATOM 646 C CA . VAL A 1 84 ? -10.269 29.261 -5.436 1.00 50.03 84 VAL A CA 1
ATOM 647 C C . VAL A 1 84 ? -9.551 29.427 -4.107 1.00 52.53 84 VAL A C 1
ATOM 648 O O . VAL A 1 84 ? -10.141 29.217 -3.039 1.00 52.31 84 VAL A O 1
ATOM 652 N N . ASP A 1 85 ? -8.284 29.803 -4.171 1.00 46.89 85 ASP A N 1
ATOM 653 C CA . ASP A 1 85 ? -7.492 29.968 -2.969 1.00 61.36 85 ASP A CA 1
ATOM 654 C C . ASP A 1 85 ? -7.464 31.434 -2.526 1.00 60.86 85 ASP A C 1
ATOM 655 O O . ASP A 1 85 ? -6.810 32.278 -3.144 1.00 52.20 85 ASP A O 1
ATOM 660 N N . LEU A 1 86 ? -8.185 31.719 -1.448 1.00 55.21 86 LEU A N 1
ATOM 661 C CA . LEU A 1 86 ? -8.286 33.069 -0.928 1.00 54.33 86 LEU A CA 1
ATOM 662 C C . LEU A 1 86 ? -7.588 33.183 0.427 1.00 60.37 86 LEU A C 1
ATOM 663 O O . LEU A 1 86 ? -7.835 34.117 1.188 1.00 55.30 86 LEU A O 1
ATOM 668 N N . SER A 1 87 ? -6.712 32.231 0.731 1.00 54.44 87 SER A N 1
ATOM 669 C CA . SER A 1 87 ? -6.004 32.252 2.005 1.00 59.44 87 SER A CA 1
ATOM 670 C C . SER A 1 87 ? -5.159 33.520 2.113 1.00 58.78 87 SER A C 1
ATOM 671 O O . SER A 1 87 ? -4.714 34.084 1.103 1.00 57.28 87 SER A O 1
ATOM 674 N N . ASP A 1 88 ? -4.958 33.981 3.341 1.00 58.44 88 ASP A N 1
ATOM 675 C CA . ASP A 1 88 ? -4.260 35.248 3.576 1.00 66.33 88 ASP A CA 1
ATOM 676 C C . ASP A 1 88 ? -5.104 36.472 3.210 1.00 66.30 88 ASP A C 1
ATOM 677 O O . ASP A 1 88 ? -4.608 37.605 3.243 1.00 64.50 88 ASP A O 1
ATOM 682 N N . LYS A 1 89 ? -6.369 36.250 2.858 1.00 59.88 89 LYS A N 1
ATOM 683 C CA . LYS A 1 89 ? -7.243 37.360 2.488 1.00 55.82 89 LYS A CA 1
ATOM 684 C C . LYS A 1 89 ? -8.312 37.596 3.536 1.00 49.10 89 LYS A C 1
ATOM 685 O O . LYS A 1 89 ? -8.776 36.668 4.188 1.00 56.86 89 LYS A O 1
ATOM 691 N N . ASN A 1 90 ? -8.698 38.848 3.700 1.00 48.31 90 ASN A N 1
ATOM 692 C CA . ASN A 1 90 ? -9.908 39.153 4.441 1.00 51.85 90 ASN A CA 1
ATOM 693 C C . ASN A 1 90 ? -11.049 39.313 3.446 1.00 54.60 90 ASN A C 1
ATOM 694 O O . ASN A 1 90 ? -11.002 40.182 2.569 1.00 51.66 90 ASN A O 1
ATOM 699 N N . VAL A 1 91 ? -12.057 38.455 3.574 1.00 49.67 91 VAL A N 1
ATOM 700 C CA . VAL A 1 91 ? -13.199 38.464 2.670 1.00 49.32 91 VAL A CA 1
ATOM 701 C C . VAL A 1 91 ? -14.423 39.181 3.236 1.00 47.98 91 VAL A C 1
ATOM 702 O O . VAL A 1 91 ? -14.779 38.995 4.401 1.00 48.63 91 VAL A O 1
ATOM 706 N N . LEU A 1 92 ? -15.059 40.001 2.400 1.00 41.95 92 LEU A N 1
ATOM 707 C CA . LEU A 1 92 ? -16.371 40.568 2.717 1.00 39.11 92 LEU A CA 1
ATOM 708 C C . LEU A 1 92 ? -17.445 40.004 1.772 1.00 45.05 92 LEU A C 1
ATOM 709 O O . LEU A 1 92 ? -17.313 40.077 0.546 1.00 38.30 92 LEU A O 1
ATOM 714 N N . ILE A 1 93 ? -18.489 39.419 2.352 1.00 44.14 93 ILE A N 1
ATOM 715 C CA . ILE A 1 93 ? -19.605 38.869 1.580 1.00 36.31 93 ILE A CA 1
ATOM 716 C C . ILE A 1 93 ? -20.767 39.855 1.536 1.00 41.14 93 ILE A C 1
ATOM 717 O O . ILE A 1 93 ? -21.193 40.364 2.570 1.00 34.92 93 ILE A O 1
ATOM 722 N N . ILE A 1 94 ? -21.274 40.128 0.339 1.00 37.29 94 ILE A N 1
ATOM 723 C CA . ILE A 1 94 ? -22.326 41.127 0.183 1.00 40.32 94 ILE A CA 1
ATOM 724 C C . ILE A 1 94 ? -23.566 40.617 -0.547 1.00 31.00 94 ILE A C 1
ATOM 725 O O . ILE A 1 94 ? -23.481 39.972 -1.596 1.00 33.79 94 ILE A O 1
ATOM 730 N N . ASP A 1 95 ? -24.718 40.953 0.013 1.00 35.87 95 ASP A N 1
ATOM 731 C CA . ASP A 1 95 ? -26.006 40.689 -0.620 1.00 42.49 95 ASP A CA 1
ATOM 732 C C . ASP A 1 95 ? -26.875 41.937 -0.491 1.00 39.70 95 ASP A C 1
ATOM 733 O O . ASP A 1 95 ? -26.589 42.803 0.338 1.00 37.88 95 ASP A O 1
ATOM 738 N N . ASP A 1 96 ? -27.922 42.038 -1.309 1.00 38.37 96 ASP A N 1
ATOM 739 C CA . ASP A 1 96 ? -28.795 43.219 -1.269 1.00 40.08 96 ASP A CA 1
ATOM 740 C C . ASP A 1 96 ? -29.538 43.336 0.067 1.00 44.30 96 ASP A C 1
ATOM 741 O O . ASP A 1 96 ? -29.442 44.345 0.774 1.00 48.96 96 ASP A O 1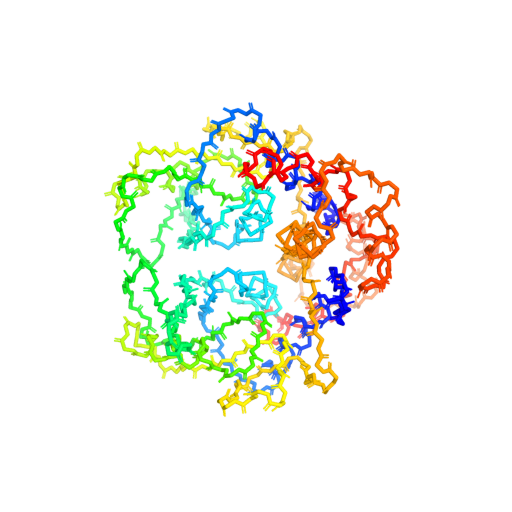
ATOM 746 N N . ILE A 1 97 ? -30.256 42.287 0.425 1.00 47.31 97 ILE A N 1
ATOM 747 C CA . ILE A 1 97 ? -31.114 42.343 1.594 1.00 54.80 97 ILE A CA 1
ATOM 748 C C . ILE A 1 97 ? -31.214 40.983 2.242 1.00 53.94 97 ILE A C 1
ATOM 749 O O . ILE A 1 97 ? -31.275 39.950 1.570 1.00 51.27 97 ILE A O 1
ATOM 754 N N . THR A 1 98 ? -31.232 40.991 3.563 1.00 53.25 98 THR A N 1
ATOM 755 C CA . THR A 1 98 ? -31.333 39.751 4.311 1.00 74.05 98 THR A CA 1
ATOM 756 C C . THR A 1 98 ? -32.553 39.759 5.221 1.00 75.89 98 THR A C 1
ATOM 757 O O . THR A 1 98 ? -32.847 40.775 5.849 1.00 72.66 98 THR A O 1
ATOM 761 N N . ASP A 1 99 ? -33.264 38.633 5.283 1.00 79.59 99 ASP A N 1
ATOM 762 C CA . ASP A 1 99 ? -34.280 38.433 6.327 1.00 85.73 99 ASP A CA 1
ATOM 763 C C . ASP A 1 99 ? -33.967 37.231 7.247 1.00 92.33 99 ASP A C 1
ATOM 764 O O . ASP A 1 99 ? -33.387 37.406 8.328 1.00 88.68 99 ASP A O 1
ATOM 769 N N . THR A 1 100 ? -34.336 36.022 6.820 1.00 89.07 100 THR A N 1
ATOM 770 C CA . THR A 1 100 ? -34.071 34.810 7.603 1.00 86.09 100 THR A CA 1
ATOM 771 C C . THR A 1 100 ? -32.566 34.551 7.732 1.00 87.96 100 THR A C 1
ATOM 772 O O . THR A 1 100 ? -32.125 33.738 8.548 1.00 90.59 100 THR A O 1
ATOM 776 N N . GLY A 1 101 ? -31.786 35.252 6.915 1.00 82.69 101 GLY A N 1
ATOM 777 C CA . GLY A 1 101 ? -30.338 35.165 6.964 1.00 81.80 101 GLY A CA 1
ATOM 778 C C . GLY A 1 101 ? -29.777 33.856 6.441 1.00 79.65 101 GLY A C 1
ATOM 779 O O . GLY A 1 101 ? -28.628 33.520 6.725 1.00 78.76 101 GLY A O 1
ATOM 780 N N . ASP A 1 102 ? -30.576 33.119 5.676 1.00 69.96 102 ASP A N 1
ATOM 781 C CA . ASP A 1 102 ? -30.139 31.826 5.169 1.00 76.12 102 ASP A CA 1
ATOM 782 C C . ASP A 1 102 ? -29.042 31.956 4.122 1.00 63.19 102 ASP A C 1
ATOM 783 O O . ASP A 1 102 ? -28.037 31.254 4.180 1.00 63.30 102 ASP A O 1
ATOM 788 N N . SER A 1 103 ? -29.244 32.853 3.166 1.00 58.32 103 SER A N 1
ATOM 789 C CA . SER A 1 103 ? -28.253 33.089 2.122 1.00 61.99 103 SER A CA 1
ATOM 790 C C . SER A 1 103 ? -26.879 33.458 2.671 1.00 50.14 103 SER A C 1
ATOM 791 O O . SER A 1 103 ? -25.879 32.824 2.316 1.00 52.46 103 SER A O 1
ATOM 794 N N . ILE A 1 104 ? -26.816 34.476 3.524 1.00 45.79 104 ILE A N 1
ATOM 795 C CA . ILE A 1 104 ? -25.523 34.895 4.064 1.00 61.16 104 ILE A CA 1
ATOM 796 C C . ILE A 1 104 ? -24.921 33.821 4.974 1.00 57.46 104 ILE A C 1
ATOM 797 O O . ILE A 1 104 ? -23.723 33.572 4.933 1.00 56.95 104 ILE A O 1
ATOM 802 N N . GLU A 1 105 ? -25.759 33.180 5.781 1.00 63.11 105 GLU A N 1
ATOM 803 C CA . GLU A 1 105 ? -25.345 32.009 6.543 1.00 65.06 105 GLU A CA 1
ATOM 804 C C . GLU A 1 105 ? -24.692 30.983 5.613 1.00 51.92 105 GLU A C 1
ATOM 805 O O . GLU A 1 105 ? -23.589 30.508 5.871 1.00 47.57 105 GLU A O 1
ATOM 811 N N . LEU A 1 106 ? -25.380 30.655 4.525 1.00 49.47 106 LEU A N 1
ATOM 812 C CA . LEU A 1 106 ? -24.894 29.658 3.574 1.00 48.55 106 LEU A CA 1
ATOM 813 C C . LEU A 1 106 ? -23.593 30.086 2.908 1.00 54.70 106 LEU A C 1
ATOM 814 O O . LEU A 1 106 ? -22.645 29.300 2.794 1.00 52.33 106 LEU A O 1
ATOM 819 N N . ALA A 1 107 ? -23.561 31.337 2.456 1.00 51.27 107 ALA A N 1
ATOM 820 C CA . ALA A 1 107 ? -22.408 31.848 1.729 1.00 47.48 107 ALA A CA 1
ATOM 821 C C . ALA A 1 107 ? -21.191 31.883 2.641 1.00 42.31 107 ALA A C 1
ATOM 822 O O . ALA A 1 107 ? -20.087 31.534 2.234 1.00 44.77 107 ALA A O 1
ATOM 824 N N . ARG A 1 108 ? -21.404 32.322 3.876 1.00 45.63 108 ARG A N 1
ATOM 825 C CA . ARG A 1 108 ? -20.330 32.377 4.856 1.00 51.05 108 ARG A CA 1
ATOM 826 C C . ARG A 1 108 ? -19.724 30.989 5.002 1.00 53.85 108 ARG A C 1
ATOM 827 O O . ARG A 1 108 ? -18.507 30.808 4.908 1.00 50.19 108 ARG A O 1
ATOM 835 N N . LYS A 1 109 ? -20.595 30.012 5.220 1.00 58.09 109 LYS A N 1
ATOM 836 C CA . LYS A 1 109 ? -20.179 28.630 5.342 1.00 55.49 109 LYS A CA 1
ATOM 837 C C . LYS A 1 109 ? -19.404 28.195 4.109 1.00 53.76 109 LYS A C 1
ATOM 838 O O . LYS A 1 109 ? -18.288 27.685 4.221 1.00 56.35 109 LYS A O 1
ATOM 844 N N . TYR A 1 110 ? -19.996 28.407 2.934 1.00 46.11 110 TYR A N 1
ATOM 845 C CA . TYR A 1 110 ? -19.369 27.983 1.686 1.00 48.40 110 TYR A CA 1
ATOM 846 C C . TYR A 1 110 ? -17.975 28.580 1.539 1.00 53.88 110 TYR A C 1
ATOM 847 O O . TYR A 1 110 ? -17.023 27.874 1.202 1.00 53.95 110 TYR A O 1
ATOM 856 N N . VAL A 1 111 ? -17.863 29.884 1.787 1.00 53.62 111 VAL A N 1
ATOM 857 C CA . VAL A 1 111 ? -16.600 30.597 1.615 1.00 53.66 111 VAL A CA 1
ATOM 858 C C . VAL A 1 111 ? -15.515 30.073 2.560 1.00 51.40 111 VAL A C 1
ATOM 859 O O . VAL A 1 111 ? -14.376 29.877 2.150 1.00 53.21 111 VAL A O 1
ATOM 863 N N . MET A 1 112 ? -15.875 29.836 3.819 1.00 50.87 112 MET A N 1
ATOM 864 C CA . MET A 1 112 ? -14.927 29.300 4.799 1.00 55.43 112 MET A CA 1
ATOM 865 C C . MET A 1 112 ? -14.339 27.969 4.344 1.00 60.97 112 MET A C 1
ATOM 866 O O . MET A 1 112 ? -13.146 27.726 4.488 1.00 70.74 112 MET A O 1
ATOM 871 N N . GLU A 1 113 ? -15.187 27.102 3.810 1.00 59.13 113 GLU A N 1
ATOM 872 C CA . GLU A 1 113 ? -14.769 25.749 3.496 1.00 62.65 113 GLU A CA 1
ATOM 873 C C . GLU A 1 113 ? -14.099 25.643 2.148 1.00 66.19 113 GLU A C 1
ATOM 874 O O . GLU A 1 113 ? -13.224 24.804 1.961 1.00 71.37 113 GLU A O 1
ATOM 880 N N . ASN A 1 114 ? -14.504 26.487 1.208 1.00 55.79 114 ASN A N 1
ATOM 881 C CA . ASN A 1 114 ? -14.042 26.333 -0.168 1.00 57.62 114 ASN A CA 1
ATOM 882 C C . ASN A 1 114 ? -12.971 27.318 -0.624 1.00 59.73 114 ASN A C 1
ATOM 883 O O . ASN A 1 114 ? -12.195 27.014 -1.531 1.00 63.47 114 ASN A O 1
ATOM 888 N N . PHE A 1 115 ? -12.927 28.489 0.005 1.00 56.89 115 PHE A N 1
ATOM 889 C CA . PHE A 1 115 ? -11.949 29.512 -0.351 1.00 56.63 115 PHE A CA 1
ATOM 890 C C . PHE A 1 115 ? -10.922 29.682 0.766 1.00 61.67 115 PHE A C 1
ATOM 891 O O . PHE A 1 115 ? -9.801 30.150 0.531 1.00 51.14 115 PHE A O 1
ATOM 899 N N . ARG A 1 116 ? -11.324 29.307 1.980 1.00 62.46 116 ARG A N 1
ATOM 900 C CA . ARG A 1 116 ? -10.464 29.377 3.168 1.00 66.21 116 ARG A CA 1
ATOM 901 C C . ARG A 1 116 ? -9.666 30.673 3.267 1.00 66.22 116 ARG A C 1
ATOM 902 O O . ARG A 1 116 ? -8.445 30.700 3.088 1.00 62.88 116 ARG A O 1
ATOM 910 N N . PRO A 1 117 ? -10.372 31.758 3.567 1.00 63.40 117 PRO A N 1
ATOM 911 C CA . PRO A 1 117 ? -9.802 33.090 3.726 1.00 60.60 117 PRO A CA 1
ATOM 912 C C . PRO A 1 117 ? -9.221 33.210 5.120 1.00 58.23 117 PRO A C 1
ATOM 913 O O . PRO A 1 117 ? -9.411 32.327 5.955 1.00 54.90 117 PRO A O 1
ATOM 917 N N . THR A 1 118 ? -8.537 34.312 5.381 1.00 58.89 118 THR A N 1
ATOM 918 C CA . THR A 1 118 ? -8.082 34.601 6.729 1.00 58.78 118 THR A CA 1
ATOM 919 C C . THR A 1 118 ? -9.267 34.931 7.641 1.00 57.64 118 THR A C 1
ATOM 920 O O . THR A 1 118 ? -9.300 34.533 8.803 1.00 63.60 118 THR A O 1
ATOM 924 N N . GLU A 1 119 ? -10.248 35.645 7.102 1.00 57.48 119 GLU A N 1
ATOM 925 C CA . GLU A 1 119 ? -11.419 36.032 7.877 1.00 58.35 119 GLU A CA 1
ATOM 926 C C . GLU A 1 119 ? -12.602 36.340 6.969 1.00 57.16 119 GLU A C 1
ATOM 927 O O . GLU A 1 119 ? -12.420 36.809 5.846 1.00 54.51 119 GLU A O 1
ATOM 933 N N . VAL A 1 120 ? -13.812 36.071 7.454 1.00 59.35 120 VAL A N 1
ATOM 934 C CA . VAL A 1 120 ? -15.015 36.422 6.711 1.00 55.02 120 VAL A CA 1
ATOM 935 C C . VAL A 1 120 ? -15.945 37.289 7.536 1.00 57.28 120 VAL A C 1
ATOM 936 O O . VAL A 1 120 ? -16.152 37.039 8.724 1.00 57.65 120 VAL A O 1
ATOM 940 N N . LYS A 1 121 ? -16.493 38.314 6.889 1.00 54.40 121 LYS A N 1
ATOM 941 C CA . LYS A 1 121 ? -17.563 39.116 7.464 1.00 55.20 121 LYS A CA 1
ATOM 942 C C . LYS A 1 121 ? -18.684 39.282 6.439 1.00 49.63 121 LYS A C 1
ATOM 943 O O . LYS A 1 121 ? -18.464 39.092 5.249 1.00 48.31 121 LYS A O 1
ATOM 949 N N . THR A 1 122 ? -19.878 39.643 6.903 1.00 48.09 122 THR A N 1
ATOM 950 C CA . THR A 1 122 ? -21.036 39.751 6.021 1.00 46.55 122 THR A CA 1
ATOM 951 C C . THR A 1 122 ? -21.714 41.138 6.051 1.00 49.02 122 THR A C 1
ATOM 952 O O . THR A 1 122 ? -21.679 41.857 7.062 1.00 45.83 122 THR A O 1
ATOM 956 N N . ALA A 1 123 ? -22.345 41.494 4.936 1.00 40.51 123 ALA A N 1
ATOM 957 C CA . ALA A 1 123 ? -22.969 42.800 4.800 1.00 43.33 123 ALA A CA 1
ATOM 958 C C . ALA A 1 123 ? -24.152 42.789 3.835 1.00 44.05 123 ALA A C 1
ATOM 959 O O . ALA A 1 123 ? -24.161 42.047 2.841 1.00 44.76 123 ALA A O 1
ATOM 961 N N . THR A 1 124 ? -25.142 43.623 4.137 1.00 36.53 124 THR A N 1
ATOM 962 C CA . THR A 1 124 ? -26.258 43.865 3.227 1.00 42.33 124 THR A CA 1
ATOM 963 C C . THR A 1 124 ? -26.677 45.326 3.342 1.00 43.39 124 THR A C 1
ATOM 964 O O . THR A 1 124 ? -26.427 45.968 4.353 1.00 40.79 124 THR A O 1
ATOM 968 N N . LEU A 1 125 ? -27.310 45.849 2.301 1.00 35.29 125 LEU A N 1
ATOM 969 C CA . LEU A 1 125 ? -27.875 47.168 2.374 1.00 34.98 125 LEU A CA 1
ATOM 970 C C . LEU A 1 125 ? -28.926 47.210 3.473 1.00 46.82 125 LEU A C 1
ATOM 971 O O . LEU A 1 125 ? -28.946 48.120 4.304 1.00 45.41 125 LEU A O 1
ATOM 976 N N . GLN A 1 126 ? -29.808 46.221 3.478 1.00 46.67 126 GLN A N 1
ATOM 977 C CA . GLN A 1 126 ? -30.902 46.233 4.431 1.00 50.92 126 GLN A CA 1
ATOM 978 C C . GLN A 1 126 ? -31.070 44.908 5.137 1.00 54.46 126 GLN A C 1
ATOM 979 O O . GLN A 1 126 ? -30.815 43.837 4.569 1.00 55.93 126 GLN A O 1
ATOM 985 N N . TYR A 1 127 ? -31.477 44.988 6.396 1.00 53.43 127 TYR A N 1
ATOM 986 C CA . TYR A 1 127 ? -31.829 43.784 7.130 1.00 72.20 127 TYR A CA 1
ATOM 987 C C . TYR A 1 127 ? -33.169 43.937 7.867 1.00 66.58 127 TYR A C 1
ATOM 988 O O . TYR A 1 127 ? -33.400 44.934 8.557 1.00 60.91 127 TYR A O 1
ATOM 997 N N . ILE A 1 128 ? -34.056 42.964 7.655 1.00 75.66 128 ILE A N 1
ATOM 998 C CA . ILE A 1 128 ? -35.374 42.928 8.282 1.00 73.79 128 ILE A CA 1
ATOM 999 C C . ILE A 1 128 ? -35.224 42.275 9.644 1.00 74.44 128 ILE A C 1
ATOM 1000 O O . ILE A 1 128 ? -34.827 41.112 9.742 1.00 72.30 128 ILE A O 1
ATOM 1005 N N . LYS A 1 129 ? -35.523 43.029 10.697 1.00 83.95 129 LYS A N 1
ATOM 1006 C CA . LYS A 1 129 ? -35.348 42.537 12.066 1.00 89.16 129 LYS A CA 1
ATOM 1007 C C . LYS A 1 129 ? -36.327 41.425 12.473 1.00 90.19 129 LYS A C 1
ATOM 1008 O O . LYS A 1 129 ? -35.934 40.492 13.185 1.00 80.46 129 LYS A O 1
ATOM 1014 N N . PRO A 1 130 ? -37.606 41.533 12.038 1.00 92.90 130 PRO A N 1
ATOM 1015 C CA . PRO A 1 130 ? -38.598 40.467 12.243 1.00 89.91 130 PRO A CA 1
ATOM 1016 C C . PRO A 1 130 ? -38.053 39.090 11.859 1.00 92.35 130 PRO A C 1
ATOM 1017 O O . PRO A 1 130 ? -37.780 38.258 12.732 1.00 90.58 130 PRO A O 1
ATOM 1021 N N . ALA A 1 131 ? -37.890 38.865 10.558 1.00 92.79 131 ALA A N 1
ATOM 1022 C CA . ALA A 1 131 ? -37.444 37.572 10.046 1.00 92.22 131 ALA A CA 1
ATOM 1023 C C . ALA A 1 131 ? -36.018 37.223 10.478 1.00 91.90 131 ALA A C 1
ATOM 1024 O O . ALA A 1 131 ? -35.618 36.057 10.425 1.00 94.18 131 ALA A O 1
ATOM 1026 N N . ALA A 1 132 ? -35.264 38.234 10.909 1.00 97.11 132 ALA A N 1
ATOM 1027 C CA . ALA A 1 132 ? -33.855 38.071 11.289 1.00 92.65 132 ALA A CA 1
ATOM 1028 C C . ALA A 1 132 ? -33.590 36.825 12.138 1.00 89.49 132 ALA A C 1
ATOM 1029 O O . ALA A 1 132 ? -33.985 36.759 13.303 1.00 89.60 132 ALA A O 1
ATOM 1031 N N . LYS A 1 133 ? -32.928 35.837 11.542 1.00 88.24 133 LYS A N 1
ATOM 1032 C CA . LYS A 1 133 ? -32.476 34.660 12.281 1.00 88.65 133 LYS A CA 1
ATOM 1033 C C . LYS A 1 133 ? -31.000 34.853 12.618 1.00 91.56 133 LYS A C 1
ATOM 1034 O O . LYS A 1 133 ? -30.647 35.084 13.776 1.00 88.66 133 LYS A O 1
ATOM 1040 N N . ILE A 1 134 ? -30.145 34.775 11.600 1.00 92.24 134 ILE A N 1
ATOM 1041 C CA . ILE A 1 134 ? -28.735 35.158 11.731 1.00 89.09 134 ILE A CA 1
ATOM 1042 C C . ILE A 1 134 ? -28.508 36.566 11.152 1.00 83.05 134 ILE A C 1
ATOM 1043 O O . ILE A 1 134 ? -28.983 36.873 10.051 1.00 84.44 134 ILE A O 1
ATOM 1048 N N . ILE A 1 135 ? -27.800 37.420 11.897 1.00 74.43 135 ILE A N 1
ATOM 1049 C CA . ILE A 1 135 ? -27.675 38.840 11.533 1.00 76.80 135 ILE A CA 1
ATOM 1050 C C . ILE A 1 135 ? -26.298 39.223 10.966 1.00 78.17 135 ILE A C 1
ATOM 1051 O O . ILE A 1 135 ? -25.265 38.796 11.482 1.00 73.12 135 ILE A O 1
ATOM 1056 N N . PRO A 1 136 ? -26.291 40.040 9.897 1.00 64.14 136 PRO A N 1
ATOM 1057 C CA . PRO A 1 136 ? -25.071 40.367 9.158 1.00 58.82 136 PRO A CA 1
ATOM 1058 C C . PRO A 1 136 ? -24.144 41.235 9.985 1.00 57.53 136 PRO A C 1
ATOM 1059 O O . PRO A 1 136 ? -24.601 42.057 10.773 1.00 60.67 136 PRO A O 1
ATOM 1063 N N . ASP A 1 137 ? -22.844 41.059 9.802 1.00 48.12 137 ASP A N 1
ATOM 1064 C CA . ASP A 1 137 ? -21.869 41.866 10.530 1.00 50.91 137 ASP A CA 1
ATOM 1065 C C . ASP A 1 137 ? -22.044 43.364 10.239 1.00 54.66 137 ASP A C 1
ATOM 1066 O O . ASP A 1 137 ? -21.899 44.210 11.130 1.00 51.74 137 ASP A O 1
ATOM 1071 N N . TYR A 1 138 ? -22.359 43.691 8.991 1.00 47.65 138 TYR A N 1
ATOM 1072 C CA . TYR A 1 138 ? -22.611 45.077 8.628 1.00 42.04 138 TYR A CA 1
ATOM 1073 C C . TYR A 1 138 ? -23.896 45.225 7.834 1.00 49.17 138 TYR A C 1
ATOM 1074 O O . TYR A 1 138 ? -24.297 44.311 7.101 1.00 49.49 138 TYR A O 1
ATOM 1083 N N . TYR A 1 139 ? -24.536 46.380 7.985 1.00 44.22 139 TYR A N 1
ATOM 1084 C CA . TYR A 1 139 ? -25.714 46.713 7.200 1.00 41.71 139 TYR A CA 1
ATOM 1085 C C . TYR A 1 139 ? -25.891 48.223 7.188 1.00 48.96 139 TYR A C 1
ATOM 1086 O O . TYR A 1 139 ? -25.537 48.909 8.151 1.00 42.03 139 TYR A O 1
ATOM 1095 N N . ALA A 1 140 ? -26.431 48.740 6.090 1.00 48.60 140 ALA A N 1
ATOM 1096 C CA . ALA A 1 140 ? -26.728 50.163 5.987 1.00 45.71 140 ALA A CA 1
ATOM 1097 C C . ALA A 1 140 ? -27.937 50.556 6.841 1.00 51.89 140 ALA A C 1
ATOM 1098 O O . ALA A 1 140 ? -27.924 51.577 7.514 1.00 50.24 140 ALA A O 1
ATOM 1100 N N . GLU A 1 141 ? -28.987 49.748 6.828 1.00 56.22 141 GLU A N 1
ATOM 1101 C CA . GLU A 1 141 ? -30.242 50.225 7.398 1.00 53.27 141 GLU A CA 1
ATOM 1102 C C . GLU A 1 141 ? -31.127 49.089 7.880 1.00 51.35 141 GLU A C 1
ATOM 1103 O O . GLU A 1 141 ? -31.372 48.125 7.153 1.00 55.21 141 GLU A O 1
ATOM 1109 N N . GLU A 1 142 ? -31.560 49.196 9.131 1.00 56.19 142 GLU A N 1
ATOM 1110 C CA . GLU A 1 142 ? -32.501 48.240 9.710 1.00 65.77 142 GLU A CA 1
ATOM 1111 C C . GLU A 1 142 ? -33.924 48.573 9.282 1.00 61.99 142 GLU A C 1
ATOM 1112 O O . GLU A 1 142 ? -34.393 49.686 9.486 1.00 58.08 142 GLU A O 1
ATOM 1118 N N . ILE A 1 143 ? -34.600 47.611 8.668 1.00 67.31 143 ILE A N 1
ATOM 1119 C CA . ILE A 1 143 ? -35.991 47.795 8.284 1.00 71.60 143 ILE A CA 1
ATOM 1120 C C . ILE A 1 143 ? -36.901 47.383 9.428 1.00 74.49 143 ILE A C 1
ATOM 1121 O O . ILE A 1 143 ? -36.800 46.267 9.958 1.00 74.85 143 ILE A O 1
ATOM 1126 N N . VAL A 1 144 ? -37.778 48.306 9.812 1.00 82.29 144 VAL A N 1
ATOM 1127 C CA . VAL A 1 144 ? -38.790 48.054 10.843 1.00 87.61 144 VAL A CA 1
ATOM 1128 C C . VAL A 1 144 ? -40.143 47.700 10.228 1.00 82.33 144 VAL A C 1
ATOM 1129 O O . VAL A 1 144 ? -40.734 46.661 10.558 1.00 86.10 144 VAL A O 1
ATOM 1133 N N . SER A 1 145 ? -40.621 48.569 9.337 1.00 73.52 145 SER A N 1
ATOM 1134 C CA . SER A 1 145 ? -41.844 48.319 8.580 1.00 81.94 145 SER A CA 1
ATOM 1135 C C . SER A 1 145 ? -41.595 47.361 7.411 1.00 83.10 145 SER A C 1
ATOM 1136 O O . SER A 1 145 ? -41.068 47.774 6.374 1.00 76.13 145 SER A O 1
ATOM 1139 N N . TRP A 1 146 ? -41.972 46.091 7.576 1.00 78.02 146 TRP A N 1
ATOM 1140 C CA . TRP A 1 146 ? -41.798 45.109 6.512 1.00 78.65 146 TRP A CA 1
ATOM 1141 C C . TRP A 1 146 ? -42.454 45.619 5.235 1.00 81.60 146 TRP A C 1
ATOM 1142 O O . TRP A 1 146 ? -43.589 46.096 5.255 1.00 83.32 146 TRP A O 1
ATOM 1153 N N . ALA A 1 147 ? -41.727 45.529 4.128 1.00 73.62 147 ALA A N 1
ATOM 1154 C CA . ALA A 1 147 ? -42.258 45.940 2.837 1.00 75.39 147 ALA A CA 1
ATOM 1155 C C . ALA A 1 147 ? -41.642 45.108 1.721 1.00 69.89 147 ALA A C 1
ATOM 1156 O O . ALA A 1 147 ? -40.696 44.357 1.944 1.00 65.96 147 ALA A O 1
ATOM 1158 N N . TRP A 1 148 ? -42.192 45.228 0.521 1.00 69.20 148 TRP A N 1
ATOM 1159 C CA . TRP A 1 148 ? -41.522 44.680 -0.640 1.00 68.89 148 TRP A CA 1
ATOM 1160 C C . TRP A 1 148 ? -40.711 45.787 -1.286 1.00 64.55 148 TRP A C 1
ATOM 1161 O O . TRP A 1 148 ? -41.276 46.725 -1.861 1.00 61.61 148 TRP A O 1
ATOM 1172 N N . PHE A 1 149 ? -39.388 45.675 -1.167 1.00 57.37 149 PHE A N 1
ATOM 1173 C CA . PHE A 1 149 ? -38.481 46.690 -1.685 1.00 58.10 149 PHE A CA 1
ATOM 1174 C C . PHE A 1 149 ? -38.162 46.372 -3.131 1.00 45.95 149 PHE A C 1
ATOM 1175 O O . PHE A 1 149 ? -37.656 45.306 -3.434 1.00 45.86 149 PHE A O 1
ATOM 1183 N N . MET A 1 150 ? -38.495 47.290 -4.027 1.00 44.63 150 MET A N 1
ATOM 1184 C CA . MET A 1 150 ? -38.191 47.086 -5.429 1.00 46.27 150 MET A CA 1
ATOM 1185 C C . MET A 1 150 ? -36.890 47.802 -5.805 1.00 41.47 150 MET A C 1
ATOM 1186 O O . MET A 1 150 ? -36.842 49.040 -5.918 1.00 39.88 150 MET A O 1
ATOM 1191 N N . TYR A 1 151 ? -35.836 47.015 -5.992 1.00 32.77 151 TYR A N 1
ATOM 1192 C CA . TYR A 1 151 ? -34.527 47.588 -6.337 1.00 38.46 151 TYR A CA 1
ATOM 1193 C C . TYR A 1 151 ? -34.425 47.890 -7.820 1.00 35.26 151 TYR A C 1
ATOM 1194 O O . TYR A 1 151 ? -35.029 47.192 -8.643 1.00 36.05 151 TYR A O 1
ATOM 1203 N N . PRO A 1 152 ? -33.644 48.931 -8.163 1.00 38.11 152 PRO A N 1
ATOM 1204 C CA . PRO A 1 152 ? -33.501 49.421 -9.536 1.00 33.00 152 PRO A CA 1
ATOM 1205 C C . PRO A 1 152 ? -32.917 48.372 -10.481 1.00 36.12 152 PRO A C 1
ATOM 1206 O O . PRO A 1 152 ? -33.129 48.523 -11.681 1.00 41.14 152 PRO A O 1
ATOM 1210 N N . TRP A 1 153 ? -32.247 47.332 -9.973 1.00 33.37 153 TRP A N 1
ATOM 1211 C CA . TRP A 1 153 ? -31.781 46.242 -10.839 1.00 33.47 153 TRP A CA 1
ATOM 1212 C C . TRP A 1 153 ? -32.819 45.119 -10.980 1.00 42.26 153 TRP A C 1
ATOM 1213 O O . TRP A 1 153 ? -32.536 44.080 -11.599 1.00 39.38 153 TRP A O 1
ATOM 1224 N N . ASN A 1 154 ? -33.998 45.323 -10.383 1.00 37.90 154 ASN A N 1
ATOM 1225 C CA . ASN A 1 154 ? -35.098 44.361 -10.439 1.00 38.60 154 ASN A CA 1
ATOM 1226 C C . ASN A 1 154 ? -36.384 44.942 -10.995 1.00 43.76 154 ASN A C 1
ATOM 1227 O O . ASN A 1 154 ? -37.424 44.298 -10.913 1.00 41.88 154 ASN A O 1
ATOM 1232 N N . TYR A 1 155 ? -36.339 46.164 -11.513 1.00 39.26 155 TYR A N 1
ATOM 1233 C CA . TYR A 1 155 ? -37.578 46.820 -11.906 1.00 35.26 155 TYR A CA 1
ATOM 1234 C C . TYR A 1 155 ? -38.395 45.946 -12.852 1.00 39.46 155 TYR A C 1
ATOM 1235 O O . TYR A 1 155 ? -39.599 45.804 -12.676 1.00 39.28 155 TYR A O 1
ATOM 1244 N N . TRP A 1 156 ? -37.748 45.381 -13.862 1.00 32.07 156 TRP A N 1
ATOM 1245 C CA . TRP A 1 156 ? -38.444 44.521 -14.808 1.00 38.85 156 TRP A CA 1
ATOM 1246 C C . TRP A 1 156 ? -39.035 43.284 -14.137 1.00 43.29 156 TRP A C 1
ATOM 1247 O O . TRP A 1 156 ? -40.236 43.036 -14.223 1.00 35.04 156 TRP A O 1
ATOM 1258 N N . GLU A 1 157 ? -38.178 42.511 -13.480 1.00 42.08 157 GLU A N 1
ATOM 1259 C CA . GLU A 1 157 ? -38.603 41.267 -12.871 1.00 41.43 157 GLU A CA 1
ATOM 1260 C C . GLU A 1 157 ? -39.692 41.481 -11.819 1.00 46.21 157 GLU A C 1
ATOM 1261 O O . GLU A 1 157 ? -40.642 40.707 -11.745 1.00 43.43 157 GLU A O 1
ATOM 1267 N N . ASP A 1 158 ? -39.535 42.517 -11.002 1.00 31.42 158 ASP A N 1
ATOM 1268 C CA . ASP A 1 158 ? -40.482 42.799 -9.948 1.00 37.74 158 ASP A CA 1
ATOM 1269 C C . ASP A 1 158 ? -41.839 43.256 -10.519 1.00 49.99 158 ASP A C 1
ATOM 1270 O O . ASP A 1 158 ? -42.889 42.849 -10.027 1.00 45.79 158 ASP A O 1
ATOM 1275 N N . GLU A 1 159 ? -41.818 44.093 -11.554 1.00 40.24 159 GLU A N 1
ATOM 1276 C CA . GLU A 1 159 ? -43.048 44.585 -12.148 1.00 42.75 159 GLU A CA 1
ATOM 1277 C C . GLU A 1 159 ? -43.785 43.453 -12.854 1.00 51.36 159 GLU A C 1
ATOM 1278 O O . GLU A 1 159 ? -45.014 43.354 -12.774 1.00 42.91 159 GLU A O 1
ATOM 1284 N N . ILE A 1 160 ? -43.035 42.601 -13.538 1.00 41.84 160 ILE A N 1
ATOM 1285 C CA . ILE A 1 160 ? -43.622 41.422 -14.150 1.00 44.37 160 ILE A CA 1
ATOM 1286 C C . ILE A 1 160 ? -44.391 40.555 -13.144 1.00 53.74 160 ILE A C 1
ATOM 1287 O O . ILE A 1 160 ? -45.560 40.233 -13.373 1.00 45.46 160 ILE A O 1
ATOM 1292 N N . ASN A 1 161 ? -43.750 40.204 -12.029 1.00 48.32 161 ASN A N 1
ATOM 1293 C CA . ASN A 1 161 ? -44.401 39.373 -11.012 1.00 51.15 161 ASN A CA 1
ATOM 1294 C C . ASN A 1 161 ? -45.601 40.065 -10.363 1.00 58.50 161 ASN A C 1
ATOM 1295 O O . ASN A 1 161 ? -46.632 39.442 -10.128 1.00 57.96 161 ASN A O 1
ATOM 1300 N N . LEU A 1 162 ? -45.453 41.356 -10.080 1.00 53.22 162 LEU A N 1
ATOM 1301 C CA . LEU A 1 162 ? -46.516 42.148 -9.469 1.00 50.35 162 LEU A CA 1
ATOM 1302 C C . LEU A 1 162 ? -47.732 42.224 -10.389 1.00 60.89 162 LEU A C 1
ATOM 1303 O O . LEU A 1 162 ? -48.885 42.204 -9.939 1.00 53.33 162 LEU A O 1
ATOM 1308 N N . VAL A 1 163 ? -47.461 42.321 -11.683 1.00 55.17 163 VAL A N 1
ATOM 1309 C CA . VAL A 1 163 ? -48.507 42.355 -12.677 1.00 49.38 163 VAL A CA 1
ATOM 1310 C C . VAL A 1 163 ? -49.115 40.971 -12.839 1.00 65.20 163 VAL A C 1
ATOM 1311 O O . VAL A 1 163 ? -50.309 40.841 -13.098 1.00 66.24 163 VAL A O 1
ATOM 1315 N N . ASN A 1 164 ? -48.304 39.936 -12.671 1.00 57.26 164 ASN A N 1
ATOM 1316 C CA . ASN A 1 164 ? -48.836 38.583 -12.731 1.00 59.36 164 ASN A CA 1
ATOM 1317 C C . ASN A 1 164 ? -49.782 38.274 -11.565 1.00 61.08 164 ASN A C 1
ATOM 1318 O O . ASN A 1 164 ? -50.825 37.670 -11.767 1.00 62.28 164 ASN A O 1
ATOM 1323 N N . LYS A 1 165 ? -49.415 38.684 -10.351 1.00 58.75 165 LYS A N 1
ATOM 1324 C CA . LYS A 1 165 ? -50.287 38.505 -9.197 1.00 57.37 165 LYS A CA 1
ATOM 1325 C C . LYS A 1 165 ? -51.647 39.136 -9.480 1.00 70.66 165 LYS A C 1
ATOM 1326 O O . LYS A 1 165 ? -52.677 38.627 -9.045 1.00 67.19 165 LYS A O 1
ATOM 1332 N N . ILE A 1 166 ? -51.643 40.245 -10.217 1.00 63.09 166 ILE A N 1
ATOM 1333 C CA . ILE A 1 166 ? -52.881 40.912 -10.607 1.00 60.65 166 ILE A CA 1
ATOM 1334 C C . ILE A 1 166 ? -53.641 40.132 -11.688 1.00 70.41 166 ILE A C 1
ATOM 1335 O O . ILE A 1 166 ? -54.861 39.996 -11.621 1.00 69.50 166 ILE A O 1
ATOM 1340 N N . LEU A 1 167 ? -52.921 39.618 -12.677 1.00 61.27 167 LEU A N 1
ATOM 1341 C CA . LEU A 1 167 ? -53.551 38.849 -13.743 1.00 68.50 167 LEU A CA 1
ATOM 1342 C C . LEU A 1 167 ? -54.177 37.550 -13.236 1.00 74.04 167 LEU A C 1
ATOM 1343 O O . LEU A 1 167 ? -55.197 37.102 -13.760 1.00 73.19 167 LEU A O 1
ATOM 1348 N N . ILE A 1 168 ? -53.556 36.956 -12.223 1.00 66.78 168 ILE A N 1
ATOM 1349 C CA . ILE A 1 168 ? -53.996 35.677 -11.675 1.00 76.96 168 ILE A CA 1
ATOM 1350 C C . ILE A 1 168 ? -55.254 35.805 -10.804 1.00 83.76 168 ILE A C 1
ATOM 1351 O O . ILE A 1 168 ? -56.198 35.029 -10.957 1.00 85.69 168 ILE A O 1
ATOM 1356 N N . GLU A 1 169 ? -55.262 36.786 -9.901 1.00 79.58 169 GLU A N 1
ATOM 1357 C CA . GLU A 1 169 ? -56.410 37.032 -9.037 1.00 85.54 169 GLU A CA 1
ATOM 1358 C C . GLU A 1 169 ? -57.640 37.499 -9.823 1.00 86.08 169 GLU A C 1
ATOM 1359 O O . GLU A 1 169 ? -58.752 37.047 -9.560 1.00 85.38 169 GLU A O 1
ATOM 1365 N N . ARG A 1 170 ? -57.445 38.423 -10.764 1.00 76.62 170 ARG A N 1
ATOM 1366 C CA . ARG A 1 170 ? -58.566 39.056 -11.471 1.00 74.89 170 ARG A CA 1
ATOM 1367 C C . ARG A 1 170 ? -59.073 38.317 -12.708 1.00 70.82 170 ARG A C 1
ATOM 1368 O O . ARG A 1 170 ? -60.079 38.717 -13.298 1.00 76.64 170 ARG A O 1
ATOM 1376 N N . LYS A 1 171 ? -58.373 37.258 -13.100 1.00 68.27 171 LYS A N 1
ATOM 1377 C CA . LYS A 1 171 ? -58.783 36.411 -14.224 1.00 72.26 171 LYS A CA 1
ATOM 1378 C C . LYS A 1 171 ? -58.986 37.205 -15.524 1.00 71.97 171 LYS A C 1
ATOM 1379 O O . LYS A 1 171 ? -59.871 36.900 -16.330 1.00 73.24 171 LYS A O 1
ATOM 1385 N N . THR A 1 172 ? -58.151 38.221 -15.714 1.00 63.69 172 THR A N 1
ATOM 1386 C CA . THR A 1 172 ? -58.176 39.048 -16.915 1.00 61.38 172 THR A CA 1
ATOM 1387 C C . THR A 1 172 ? -57.898 38.212 -18.168 1.00 66.81 172 THR A C 1
ATOM 1388 O O . THR A 1 172 ? -56.883 37.518 -18.245 1.00 73.64 172 THR A O 1
ATOM 1392 N N . LYS A 1 173 ? -58.811 38.271 -19.139 1.00 62.79 173 LYS A N 1
ATOM 1393 C CA . LYS A 1 173 ? -58.641 37.589 -20.432 1.00 68.09 173 LYS A CA 1
ATOM 1394 C C . LYS A 1 173 ? -58.145 38.606 -21.476 1.00 67.76 173 LYS A C 1
ATOM 1395 O O . LYS A 1 173 ? -57.050 38.452 -22.035 1.00 68.29 173 LYS A O 1
ATOM 1401 N N . ASP A 1 174 ? -58.925 39.645 -21.739 1.00 80.68 174 ASP A N 1
ATOM 1402 C CA . ASP A 1 174 ? -58.491 40.653 -22.691 1.00 79.99 174 ASP A CA 1
ATOM 1403 C C . ASP A 1 174 ? -57.907 41.821 -21.905 1.00 77.31 174 ASP A C 1
ATOM 1404 O O . ASP A 1 174 ? -58.640 42.690 -21.424 1.00 75.99 174 ASP A O 1
ATOM 1409 N N . ILE A 1 175 ? -56.583 41.817 -21.764 1.00 59.20 175 ILE A N 1
ATOM 1410 C CA . ILE A 1 175 ? -55.899 42.719 -20.848 1.00 60.39 175 ILE A CA 1
ATOM 1411 C C . ILE A 1 175 ? -56.108 44.188 -21.183 1.00 62.04 175 ILE A C 1
ATOM 1412 O O . ILE A 1 175 ? -55.794 44.631 -22.296 1.00 49.32 175 ILE A O 1
ATOM 1417 N N . ASP A 1 176 ? -56.640 44.960 -20.238 1.00 66.13 176 ASP A N 1
ATOM 1418 C CA . ASP A 1 176 ? -56.756 46.371 -20.550 1.00 62.68 176 ASP A CA 1
ATOM 1419 C C . ASP A 1 176 ? -55.740 47.230 -19.811 1.00 55.71 176 ASP A C 1
ATOM 1420 O O . ASP A 1 176 ? -55.701 47.279 -18.583 1.00 53.08 176 ASP A O 1
ATOM 1425 N N . ILE A 1 177 ? -54.932 47.931 -20.587 1.00 62.76 177 ILE A N 1
ATOM 1426 C CA . ILE A 1 177 ? -53.834 48.720 -20.041 1.00 65.77 177 ILE A CA 1
ATOM 1427 C C . ILE A 1 177 ? -54.270 49.718 -18.959 1.00 69.92 177 ILE A C 1
ATOM 1428 O O . ILE A 1 177 ? -53.614 49.829 -17.919 1.00 60.90 177 ILE A O 1
ATOM 1433 N N . ASN A 1 178 ? -55.369 50.436 -19.196 1.00 73.48 178 ASN A N 1
ATOM 1434 C CA . ASN A 1 178 ? -55.876 51.411 -18.219 1.00 68.60 178 ASN A CA 1
ATOM 1435 C C . ASN A 1 178 ? -56.449 50.741 -16.971 1.00 65.52 178 ASN A C 1
ATOM 1436 O O . ASN A 1 178 ? -56.377 51.287 -15.859 1.00 60.82 178 ASN A O 1
ATOM 1441 N N . GLU A 1 179 ? -57.005 49.551 -17.176 1.00 57.86 179 GLU A N 1
ATOM 1442 C CA . GLU A 1 179 ? -57.519 48.748 -16.078 1.00 75.38 179 GLU A CA 1
ATOM 1443 C C . GLU A 1 179 ? -56.330 48.293 -15.223 1.00 60.31 179 GLU A C 1
ATOM 1444 O O . GLU A 1 179 ? -56.359 48.397 -13.996 1.00 59.98 179 GLU A O 1
ATOM 1450 N N . LEU A 1 180 ? -55.266 47.838 -15.881 1.00 65.32 180 LEU A N 1
ATOM 1451 C CA . LEU A 1 180 ? -54.059 47.382 -15.190 1.00 59.27 180 LEU A CA 1
ATOM 1452 C C . LEU A 1 180 ? -53.428 48.485 -14.349 1.00 52.45 180 LEU A C 1
ATOM 1453 O O . LEU A 1 180 ? -53.110 48.260 -13.177 1.00 51.35 180 LEU A O 1
ATOM 1458 N N . LYS A 1 181 ? -53.269 49.678 -14.932 1.00 50.43 181 LYS A N 1
ATOM 1459 C CA . LYS A 1 181 ? -52.679 50.797 -14.200 1.00 54.48 181 LYS A CA 1
ATOM 1460 C C . LYS A 1 181 ? -53.470 51.085 -12.929 1.00 60.26 181 LYS A C 1
ATOM 1461 O O . LYS A 1 181 ? -52.893 51.400 -11.884 1.00 56.90 181 LYS A O 1
ATOM 1467 N N . ARG A 1 182 ? -54.795 50.967 -13.028 1.00 63.04 182 ARG A N 1
ATOM 1468 C CA . ARG A 1 182 ? -55.666 51.143 -11.867 1.00 61.99 182 ARG A CA 1
ATOM 1469 C C . ARG A 1 182 ? -55.461 50.061 -10.813 1.00 56.21 182 ARG A C 1
ATOM 1470 O O . ARG A 1 182 ? -55.298 50.382 -9.637 1.00 59.34 182 ARG A O 1
ATOM 1478 N N . ASN A 1 183 ? -55.434 48.793 -11.238 1.00 55.32 183 ASN A N 1
ATOM 1479 C CA . ASN A 1 183 ? -55.200 47.667 -10.328 1.00 59.79 183 ASN A CA 1
ATO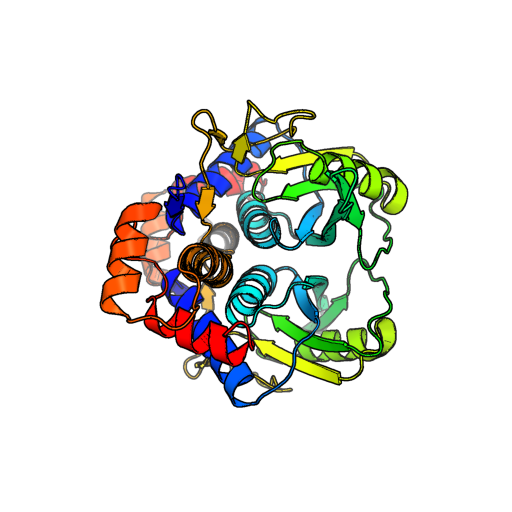M 1480 C C . ASN A 1 183 ? -53.881 47.814 -9.615 1.00 62.82 183 ASN A C 1
ATOM 1481 O O . ASN A 1 183 ? -53.759 47.495 -8.428 1.00 60.03 183 ASN A O 1
ATOM 1486 N N . PHE A 1 184 ? -52.902 48.307 -10.369 1.00 59.87 184 PHE A N 1
ATOM 1487 C CA . PHE A 1 184 ? -51.558 48.506 -9.872 1.00 64.15 184 PHE A CA 1
ATOM 1488 C C . PHE A 1 184 ? -51.546 49.575 -8.803 1.00 58.02 184 PHE A C 1
ATOM 1489 O O . PHE A 1 184 ? -51.015 49.356 -7.715 1.00 56.37 184 PHE A O 1
ATOM 1497 N N . VAL A 1 185 ? -52.138 50.727 -9.118 1.00 55.29 185 VAL A N 1
ATOM 1498 C CA . VAL A 1 185 ? -52.182 51.841 -8.176 1.00 63.52 185 VAL A CA 1
ATOM 1499 C C . VAL A 1 185 ? -52.906 51.387 -6.921 1.00 68.37 185 VAL A C 1
ATOM 1500 O O . VAL A 1 185 ? -52.589 51.829 -5.813 1.00 67.96 185 VAL A O 1
ATOM 1504 N N . GLU A 1 186 ? -53.867 50.484 -7.112 1.00 57.53 186 GLU A N 1
ATOM 1505 C CA . GLU A 1 186 ? -54.745 50.018 -6.039 1.00 73.50 186 GLU A CA 1
ATOM 1506 C C . GLU A 1 186 ? -54.115 48.963 -5.132 1.00 69.36 186 GLU A C 1
ATOM 1507 O O . GLU A 1 186 ? -54.163 49.076 -3.900 1.00 64.67 186 GLU A O 1
ATOM 1513 N N . SER A 1 187 ? -53.553 47.927 -5.739 1.00 59.21 187 SER A N 1
ATOM 1514 C CA . SER A 1 187 ? -52.868 46.900 -4.969 1.00 68.13 187 SER A CA 1
ATOM 1515 C C . SER A 1 187 ? -51.534 47.370 -4.348 1.00 59.48 187 SER A C 1
ATOM 1516 O O . SER A 1 187 ? -51.216 46.988 -3.220 1.00 63.03 187 SER A O 1
ATOM 1519 N N . TYR A 1 188 ? -50.785 48.217 -5.061 1.00 55.38 188 TYR A N 1
ATOM 1520 C CA . TYR A 1 188 ? -49.380 48.500 -4.707 1.00 59.31 188 TYR A CA 1
ATOM 1521 C C . TYR A 1 188 ? -49.024 49.956 -4.394 1.00 60.30 188 TYR A C 1
ATOM 1522 O O . TYR A 1 188 ? -47.981 50.235 -3.793 1.00 65.03 188 TYR A O 1
ATOM 1531 N N . GLY A 1 189 ? -49.871 50.878 -4.825 1.00 51.71 189 GLY A N 1
ATOM 1532 C CA . GLY A 1 189 ? -49.693 52.279 -4.489 1.00 61.86 189 GLY A CA 1
ATOM 1533 C C . GLY A 1 189 ? -48.779 53.014 -5.445 1.00 66.07 189 GLY A C 1
ATOM 1534 O O . GLY A 1 189 ? -48.304 54.114 -5.156 1.00 60.70 189 GLY A O 1
ATOM 1535 N N . ILE A 1 190 ? -48.536 52.400 -6.594 1.00 66.49 190 ILE A N 1
ATOM 1536 C CA . ILE A 1 190 ? -47.618 52.975 -7.558 1.00 67.64 190 ILE A CA 1
ATOM 1537 C C . ILE A 1 190 ? -48.393 53.475 -8.761 1.00 63.65 190 ILE A C 1
ATOM 1538 O O . ILE A 1 190 ? -49.020 52.696 -9.490 1.00 62.94 190 ILE A O 1
ATOM 1543 N N . GLU A 1 191 ? -48.361 54.787 -8.954 1.00 65.24 191 GLU A N 1
ATOM 1544 C CA . GLU A 1 191 ? -49.076 55.394 -10.067 1.00 72.14 191 GLU A CA 1
ATOM 1545 C C . GLU A 1 191 ? -48.160 55.533 -11.264 1.00 71.40 191 GLU A C 1
ATOM 1546 O O . GLU A 1 191 ? -48.612 55.506 -12.413 1.00 64.99 191 GLU A O 1
ATOM 1552 N 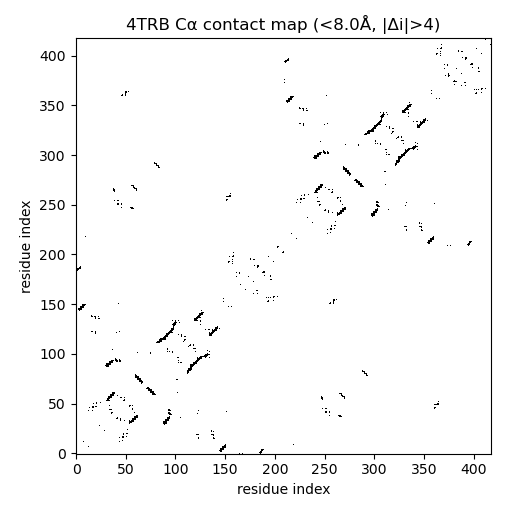N . ASN A 1 192 ? -46.867 55.677 -10.981 1.00 66.52 192 ASN A N 1
ATOM 1553 C CA . ASN A 1 192 ? -45.856 55.748 -12.025 1.00 65.42 192 ASN A CA 1
ATOM 1554 C C . ASN A 1 192 ? -44.742 54.723 -11.809 1.00 59.77 192 ASN A C 1
ATOM 1555 O O . ASN A 1 192 ? -43.702 55.025 -11.231 1.00 50.04 192 ASN A O 1
ATOM 1560 N N . PRO A 1 193 ? -44.978 53.491 -12.264 1.00 61.47 193 PRO A N 1
ATOM 1561 C CA . PRO A 1 193 ? -43.977 52.431 -12.153 1.00 48.87 193 PRO A CA 1
ATOM 1562 C C . PRO A 1 193 ? -42.750 52.819 -12.980 1.00 54.52 193 PRO A C 1
ATOM 1563 O O . PRO A 1 193 ? -42.931 53.438 -14.035 1.00 58.18 193 PRO A O 1
ATOM 1567 N N . PRO A 1 194 ? -41.531 52.478 -12.509 1.00 48.58 194 PRO A N 1
ATOM 1568 C CA . PRO A 1 194 ? -40.283 52.783 -13.226 1.00 47.17 194 PRO A CA 1
ATOM 1569 C C . PRO A 1 194 ? -40.322 52.340 -14.697 1.00 44.93 194 PRO A C 1
ATOM 1570 O O . PRO A 1 194 ? -39.976 53.137 -15.585 1.00 40.16 194 PRO A O 1
ATOM 1574 N N . ILE A 1 195 ? -40.725 51.092 -14.944 1.00 39.44 195 ILE A N 1
ATOM 1575 C CA . ILE A 1 195 ? -40.965 50.627 -16.306 1.00 34.86 195 ILE A CA 1
ATOM 1576 C C . ILE A 1 195 ? -42.454 50.751 -16.615 1.00 52.68 195 ILE A C 1
ATOM 1577 O O . ILE A 1 195 ? -43.290 50.241 -15.869 1.00 51.82 195 ILE A O 1
ATOM 1582 N N . SER A 1 196 ? -42.797 51.423 -17.707 1.00 57.92 196 SER A N 1
ATOM 1583 C CA . SER A 1 196 ? -44.205 51.599 -18.044 1.00 51.82 196 SER A CA 1
ATOM 1584 C C . SER A 1 196 ? -44.858 50.234 -18.295 1.00 54.07 196 SER A C 1
ATOM 1585 O O . SER A 1 196 ? -44.257 49.355 -18.919 1.00 50.53 196 SER A O 1
ATOM 1588 N N . LEU A 1 197 ? -46.085 50.079 -17.797 1.00 52.16 197 LEU A N 1
ATOM 1589 C CA . LEU A 1 197 ? -46.772 48.793 -17.771 1.00 50.64 197 LEU A CA 1
ATOM 1590 C C . LEU A 1 197 ? -47.074 48.218 -19.148 1.00 51.78 197 LEU A C 1
ATOM 1591 O O . LEU A 1 197 ? -47.336 47.018 -19.279 1.00 53.82 197 LEU A O 1
ATOM 1596 N N . ASP A 1 198 ? -47.043 49.054 -20.181 1.00 50.31 198 ASP A N 1
ATOM 1597 C CA . ASP A 1 198 ? -47.202 48.506 -21.527 1.00 61.68 198 ASP A CA 1
ATOM 1598 C C . ASP A 1 198 ? -45.961 47.718 -21.959 1.00 57.59 198 ASP A C 1
ATOM 1599 O O . ASP A 1 198 ? -46.072 46.616 -22.506 1.00 57.32 198 ASP A O 1
ATOM 1604 N N . LYS A 1 199 ? -44.780 48.270 -21.688 1.00 56.86 199 LYS A N 1
ATOM 1605 C CA . LYS A 1 199 ? -43.539 47.536 -21.945 1.00 57.08 199 LYS A CA 1
ATOM 1606 C C . LYS A 1 199 ? -43.534 46.215 -21.204 1.00 47.85 199 LYS A C 1
ATOM 1607 O O . LYS A 1 199 ? -43.173 45.181 -21.769 1.00 54.93 199 LYS A O 1
ATOM 1613 N N . ILE A 1 200 ? -43.970 46.252 -19.947 1.00 47.16 200 ILE A N 1
ATOM 1614 C CA . ILE A 1 200 ? -44.048 45.042 -19.132 1.00 49.43 200 ILE A CA 1
ATOM 1615 C C . ILE A 1 200 ? -44.912 43.937 -19.755 1.00 55.50 200 ILE A C 1
ATOM 1616 O O . ILE A 1 200 ? -44.531 42.755 -19.712 1.00 57.51 200 ILE A O 1
ATOM 1621 N N . LEU A 1 201 ? -46.062 44.312 -20.331 1.00 56.58 201 LEU A N 1
ATOM 1622 C CA . LEU A 1 201 ? -46.946 43.329 -20.978 1.00 60.30 201 LEU A CA 1
ATOM 1623 C C . LEU A 1 201 ? -46.299 42.760 -22.234 1.00 55.82 201 LEU A C 1
ATOM 1624 O O . LEU A 1 201 ? -46.259 41.541 -22.437 1.00 55.15 201 LEU A O 1
ATOM 1629 N N . THR A 1 202 ? -45.790 43.655 -23.075 1.00 49.19 202 THR A N 1
ATOM 1630 C CA . THR A 1 202 ? -45.041 43.241 -24.252 1.00 53.89 202 THR A CA 1
ATOM 1631 C C . THR A 1 202 ? -44.000 42.174 -23.919 1.00 64.69 202 THR A C 1
ATOM 1632 O O . THR A 1 202 ? -43.844 41.175 -24.638 1.00 63.61 202 THR A O 1
ATOM 1636 N N . GLU A 1 203 ? -43.284 42.395 -22.822 1.00 56.56 203 GLU A N 1
ATOM 1637 C CA . GLU A 1 203 ? -42.232 41.477 -22.425 1.00 52.35 203 GLU A CA 1
ATOM 1638 C C . GLU A 1 203 ? -42.779 40.205 -21.796 1.00 44.65 203 GLU A C 1
ATOM 1639 O O . GLU A 1 203 ? -42.197 39.141 -21.988 1.00 53.81 203 GLU A O 1
ATOM 1645 N N . MET A 1 204 ? -43.880 40.302 -21.044 1.00 53.43 204 MET A N 1
ATOM 1646 C CA . MET A 1 204 ? -44.521 39.100 -20.485 1.00 60.40 204 MET A CA 1
ATOM 1647 C C . MET A 1 204 ? -44.966 38.164 -21.610 1.00 58.86 204 MET A C 1
ATOM 1648 O O . MET A 1 204 ? -44.946 36.938 -21.472 1.00 66.24 204 MET A O 1
ATOM 1653 N N . LYS A 1 205 ? -45.356 38.754 -22.734 1.00 53.81 205 LYS A N 1
ATOM 1654 C CA . LYS A 1 205 ? -45.736 37.972 -23.903 1.00 69.93 205 LYS A CA 1
ATOM 1655 C C . LYS A 1 205 ? -44.516 37.289 -24.495 1.00 66.84 205 LYS A C 1
ATOM 1656 O O . LYS A 1 205 ? -44.485 36.057 -24.654 1.00 66.92 205 LYS A O 1
ATOM 1662 N N . ARG A 1 206 ? -43.503 38.098 -24.802 1.00 60.47 206 ARG A N 1
ATOM 1663 C CA . ARG A 1 206 ? -42.236 37.580 -25.304 1.00 53.37 206 ARG A CA 1
ATOM 1664 C C . ARG A 1 206 ? -41.759 36.389 -24.487 1.00 50.24 206 ARG A C 1
ATOM 1665 O O . ARG A 1 206 ? -41.187 35.449 -25.031 1.00 58.12 206 ARG A O 1
ATOM 1673 N N . ARG A 1 207 ? -42.007 36.430 -23.180 1.00 55.19 207 ARG A N 1
ATOM 1674 C CA . ARG A 1 207 ? -41.545 35.380 -22.271 1.00 59.12 207 ARG A CA 1
ATOM 1675 C C . ARG A 1 207 ? -42.530 34.223 -22.128 1.00 65.88 207 ARG A C 1
ATOM 1676 O O . ARG A 1 207 ? -42.318 33.327 -21.302 1.00 63.89 207 ARG A O 1
ATOM 1684 N N . LYS A 1 208 ? -43.600 34.254 -22.925 1.00 73.89 208 LYS A N 1
ATOM 1685 C CA . LYS A 1 208 ? -44.665 33.243 -22.866 1.00 75.38 208 LYS A CA 1
ATOM 1686 C C . LYS A 1 208 ? -45.296 33.143 -21.480 1.00 75.65 208 LYS A C 1
ATOM 1687 O O . LYS A 1 208 ? -45.734 32.063 -21.071 1.00 70.26 208 LYS A O 1
ATOM 1693 N N . ILE A 1 209 ? -45.315 34.257 -20.750 1.00 72.92 209 ILE A N 1
ATOM 1694 C CA . ILE A 1 209 ? -45.990 34.305 -19.455 1.00 77.70 209 ILE A CA 1
ATOM 1695 C C . ILE A 1 209 ? -47.465 34.573 -19.719 1.00 77.54 209 ILE A C 1
ATOM 1696 O O . ILE A 1 209 ? -48.343 34.086 -19.000 1.00 68.36 209 ILE A O 1
ATOM 1701 N N . VAL A 1 210 ? -47.711 35.366 -20.760 1.00 72.10 210 VAL A N 1
ATOM 1702 C CA . VAL A 1 210 ? -49.044 35.547 -21.318 1.00 81.66 210 VAL A CA 1
ATOM 1703 C C . VAL A 1 210 ? -48.945 35.587 -22.843 1.00 89.56 210 VAL A C 1
ATOM 1704 O O . VAL A 1 210 ? -47.922 35.202 -23.424 1.00 84.44 210 VAL A O 1
ATOM 1709 N N . GLN B 1 2 ? -1.757 68.057 -19.452 1.00 92.87 2 GLN B N 1
ATOM 1710 C CA . GLN B 1 2 ? -2.549 68.583 -18.343 1.00 105.83 2 GLN B CA 1
ATOM 1711 C C . GLN B 1 2 ? -4.043 68.233 -18.465 1.00 101.16 2 GLN B C 1
ATOM 1712 O O . GLN B 1 2 ? -4.650 67.726 -17.514 1.00 81.42 2 GLN B O 1
ATOM 1718 N N . LYS B 1 3 ? -4.621 68.505 -19.636 1.00 99.46 3 LYS B N 1
ATOM 1719 C CA . LYS B 1 3 ? -6.067 68.368 -19.861 1.00 90.25 3 LYS B CA 1
ATOM 1720 C C . LYS B 1 3 ? -6.508 66.994 -20.368 1.00 93.47 3 LYS B C 1
ATOM 1721 O O . LYS B 1 3 ? -5.904 66.432 -21.285 1.00 92.74 3 LYS B O 1
ATOM 1727 N N . ILE B 1 4 ? -7.575 66.471 -19.768 1.00 83.69 4 ILE B N 1
ATOM 1728 C CA . ILE B 1 4 ? -8.155 65.193 -20.176 1.00 79.96 4 ILE B CA 1
ATOM 1729 C C . ILE B 1 4 ? -9.646 65.345 -20.482 1.00 75.70 4 ILE B C 1
ATOM 1730 O O . ILE B 1 4 ? -10.380 66.027 -19.757 1.00 68.40 4 ILE B O 1
ATOM 1735 N N . PRO B 1 5 ? -10.106 64.701 -21.563 1.00 85.64 5 PRO B N 1
ATOM 1736 C CA . PRO B 1 5 ? -11.536 64.711 -21.919 1.00 85.11 5 PRO B CA 1
ATOM 1737 C C . PRO B 1 5 ? -12.349 63.814 -20.964 1.00 80.01 5 PRO B C 1
ATOM 1738 O O . PRO B 1 5 ? -12.208 62.586 -21.038 1.00 73.89 5 PRO B O 1
ATOM 1742 N N . VAL B 1 6 ? -13.171 64.396 -20.086 1.00 66.88 6 VAL B N 1
ATOM 1743 C CA . VAL B 1 6 ? -13.868 63.585 -19.081 1.00 67.52 6 VAL B CA 1
ATOM 1744 C C . VAL B 1 6 ? -15.385 63.754 -19.087 1.00 73.38 6 VAL B C 1
ATOM 1745 O O . VAL B 1 6 ? -15.894 64.831 -18.769 1.00 57.37 6 VAL B O 1
ATOM 1749 N N . LYS B 1 7 ? -16.100 62.678 -19.430 1.00 62.24 7 LYS B N 1
ATOM 1750 C CA . LYS B 1 7 ? -17.566 62.664 -19.374 1.00 59.74 7 LYS B CA 1
ATOM 1751 C C . LYS B 1 7 ? -18.069 61.911 -18.131 1.00 56.79 7 LYS B C 1
ATOM 1752 O O . LYS B 1 7 ? -17.729 60.736 -17.910 1.00 57.03 7 LYS B O 1
ATOM 1758 N N . VAL B 1 8 ? -18.866 62.594 -17.314 1.00 45.63 8 VAL B N 1
ATOM 1759 C CA . VAL B 1 8 ? -19.474 61.967 -16.140 1.00 49.94 8 VAL B CA 1
ATOM 1760 C C . VAL B 1 8 ? -20.774 61.262 -16.542 1.00 54.93 8 VAL B C 1
ATOM 1761 O O . VAL B 1 8 ? -21.727 61.918 -16.956 1.00 53.40 8 VAL B O 1
ATOM 1765 N N . VAL B 1 9 ? -20.802 59.933 -16.425 1.00 43.23 9 VAL B N 1
ATOM 1766 C CA . VAL B 1 9 ? -21.967 59.140 -16.800 1.00 36.14 9 VAL B CA 1
ATOM 1767 C C . VAL B 1 9 ? -22.898 58.978 -15.592 1.00 40.31 9 VAL B C 1
ATOM 1768 O O . VAL B 1 9 ? -22.477 58.585 -14.508 1.00 37.73 9 VAL B O 1
ATOM 1772 N N . THR B 1 10 ? -24.167 59.325 -15.769 1.00 33.53 10 THR B N 1
ATOM 1773 C CA . THR B 1 10 ? -25.124 59.219 -14.681 1.00 40.94 10 THR B CA 1
ATOM 1774 C C . THR B 1 10 ? -25.774 57.849 -14.672 1.00 42.05 10 THR B C 1
ATOM 1775 O O . THR B 1 10 ? -25.697 57.087 -15.642 1.00 35.88 10 THR B O 1
ATOM 1779 N N . TRP B 1 11 ? -26.428 57.557 -13.562 1.00 36.52 11 TRP B N 1
ATOM 1780 C CA . TRP B 1 11 ? -27.171 56.310 -13.405 1.00 42.82 11 TRP B CA 1
ATOM 1781 C C . TRP B 1 11 ? -28.218 56.108 -14.500 1.00 43.86 11 TRP B C 1
ATOM 1782 O O . TRP B 1 11 ? -28.301 55.022 -15.099 1.00 36.05 11 TRP B O 1
ATOM 1793 N N . ASP B 1 12 ? -28.981 57.163 -14.782 1.00 38.07 12 ASP B N 1
ATOM 1794 C CA . ASP B 1 12 ? -29.968 57.143 -15.855 1.00 38.16 12 ASP B CA 1
ATOM 1795 C C . ASP B 1 12 ? -29.400 56.771 -17.209 1.00 40.06 12 ASP B C 1
ATOM 1796 O O . ASP B 1 12 ? -29.995 55.987 -17.944 1.00 39.11 12 ASP B O 1
ATOM 1801 N N . GLU B 1 13 ? -28.252 57.343 -17.543 1.00 42.99 13 GLU B N 1
ATOM 1802 C CA . GLU B 1 13 ? -27.578 56.975 -18.774 1.00 45.87 13 GLU B CA 1
ATOM 1803 C C . GLU B 1 13 ? -27.182 55.504 -18.754 1.00 35.47 13 GLU B C 1
ATOM 1804 O O . GLU B 1 13 ? -27.280 54.818 -19.766 1.00 44.44 13 GLU B O 1
ATOM 1810 N N . ILE B 1 14 ? -26.754 55.011 -17.602 1.00 34.49 14 ILE B N 1
ATOM 1811 C CA . ILE B 1 14 ? -26.356 53.606 -17.500 1.00 40.12 14 ILE B CA 1
ATOM 1812 C C . ILE B 1 14 ? -27.574 52.726 -17.803 1.00 40.27 14 ILE B C 1
ATOM 1813 O O . ILE B 1 14 ? -27.508 51.786 -18.603 1.00 33.84 14 ILE B O 1
ATOM 1818 N N . VAL B 1 15 ? -28.693 53.082 -17.177 1.00 35.67 15 VAL B N 1
ATOM 1819 C CA . VAL B 1 15 ? -29.972 52.449 -17.454 1.00 37.29 15 VAL B CA 1
ATOM 1820 C C . VAL B 1 15 ? -30.306 52.495 -18.953 1.00 39.17 15 VAL B C 1
ATOM 1821 O O . VAL B 1 15 ? -30.598 51.461 -19.549 1.00 35.83 15 VAL B O 1
ATOM 1825 N N . SER B 1 16 ? -30.219 53.669 -19.574 1.00 36.56 16 SER B N 1
ATOM 1826 C CA . SER B 1 16 ? -30.498 53.757 -21.013 1.00 38.33 16 SER B CA 1
ATOM 1827 C C . SER B 1 16 ? -29.608 52.826 -21.825 1.00 38.05 16 SER B C 1
ATOM 1828 O O . SER B 1 16 ? -30.092 52.055 -22.647 1.00 36.84 16 SER B O 1
ATOM 1831 N N . LEU B 1 17 ? -28.297 52.910 -21.595 1.00 41.16 17 LEU B N 1
ATOM 1832 C CA . LEU B 1 17 ? -27.342 52.095 -22.344 1.00 37.70 17 LEU B CA 1
ATOM 1833 C C . LEU B 1 17 ? -27.575 50.604 -22.137 1.00 39.49 17 LEU B C 1
ATOM 1834 O O . LEU B 1 17 ? -27.569 49.821 -23.088 1.00 36.33 17 LEU B O 1
ATOM 1839 N N . SER B 1 18 ? -27.797 50.227 -20.884 1.00 38.77 18 SER B N 1
ATOM 1840 C CA . SER B 1 18 ? -28.059 48.831 -20.534 1.00 39.58 18 SER B CA 1
ATOM 1841 C C . SER B 1 18 ? -29.314 48.314 -21.216 1.00 35.02 18 SER B C 1
ATOM 1842 O O . SER B 1 18 ? -29.335 47.195 -21.729 1.00 34.07 18 SER B O 1
ATOM 1845 N N . THR B 1 19 ? -30.350 49.144 -21.224 1.00 35.96 19 THR B N 1
ATOM 1846 C CA . THR B 1 19 ? -31.642 48.745 -21.769 1.00 38.02 19 THR B CA 1
ATOM 1847 C C . THR B 1 19 ? -31.533 48.639 -23.278 1.00 39.75 19 THR B C 1
ATOM 1848 O O . THR B 1 19 ? -32.082 47.724 -23.900 1.00 42.08 19 THR B O 1
ATOM 1852 N N . LYS B 1 20 ? -30.808 49.586 -23.861 1.00 35.65 20 LYS B N 1
ATOM 1853 C CA . LYS B 1 20 ? -30.570 49.581 -25.302 1.00 44.96 20 LYS B CA 1
ATOM 1854 C C . LYS B 1 20 ? -29.770 48.337 -25.723 1.00 45.71 20 LYS B C 1
ATOM 1855 O O . LYS B 1 20 ? -30.087 47.673 -26.723 1.00 47.10 20 LYS B O 1
ATOM 1861 N N . LEU B 1 21 ? -28.749 48.002 -24.946 1.00 37.39 21 LEU B N 1
ATOM 1862 C CA . LEU B 1 21 ? -27.976 46.804 -25.233 1.00 37.38 21 LEU B CA 1
ATOM 1863 C C . LEU B 1 21 ? -28.858 45.541 -25.181 1.00 42.04 21 LEU B C 1
ATOM 1864 O O . LEU B 1 21 ? -28.867 44.738 -26.110 1.00 43.43 21 LEU B O 1
ATOM 1869 N N . ALA B 1 22 ? -29.599 45.378 -24.089 1.00 43.42 22 ALA B N 1
ATOM 1870 C CA . ALA B 1 22 ? -30.537 44.267 -23.941 1.00 41.59 22 ALA B CA 1
ATOM 1871 C C . ALA B 1 22 ? -31.505 44.163 -25.132 1.00 44.30 22 ALA B C 1
ATOM 1872 O O . ALA B 1 22 ? -31.747 43.062 -25.649 1.00 40.12 22 ALA B O 1
ATOM 1874 N N . GLU B 1 23 ? -32.026 45.306 -25.583 1.00 40.93 23 GLU B N 1
ATOM 1875 C CA . GLU B 1 23 ? -33.007 45.324 -26.680 1.00 44.33 23 GLU B CA 1
ATOM 1876 C C . GLU B 1 23 ? -32.442 44.805 -28.003 1.00 47.73 23 GLU B C 1
ATOM 1877 O O . GLU B 1 23 ? -33.163 44.215 -28.808 1.00 54.23 23 GLU B O 1
ATOM 1883 N N . LYS B 1 24 ? -31.145 44.997 -28.217 1.00 44.94 24 LYS B N 1
ATOM 1884 C CA . LYS B 1 24 ? -30.493 44.458 -29.407 1.00 39.38 24 LYS B CA 1
ATOM 1885 C C . LYS B 1 24 ? -30.416 42.956 -29.320 1.00 49.27 24 LYS B C 1
ATOM 1886 O O . LYS B 1 24 ? -30.533 42.248 -30.318 1.00 54.60 24 LYS B O 1
ATOM 1892 N N . ILE B 1 25 ? -30.207 42.469 -28.108 1.00 47.02 25 ILE B N 1
ATOM 1893 C CA . ILE B 1 25 ? -30.129 41.039 -27.883 1.00 51.65 25 ILE B CA 1
ATOM 1894 C C . ILE B 1 25 ? -31.511 40.391 -28.027 1.00 49.24 25 ILE B C 1
ATOM 1895 O O . ILE B 1 25 ? -31.622 39.318 -28.614 1.00 48.65 25 ILE B O 1
ATOM 1900 N N . LYS B 1 26 ? -32.552 41.056 -27.521 1.00 48.30 26 LYS B N 1
ATOM 1901 C CA . LYS B 1 26 ? -33.924 40.591 -27.721 1.00 50.51 26 LYS B CA 1
ATOM 1902 C C . LYS B 1 26 ? -34.168 40.490 -29.208 1.00 54.10 26 LYS B C 1
ATOM 1903 O O . LYS B 1 26 ? -34.722 39.509 -29.699 1.00 65.15 26 LYS B O 1
ATOM 1909 N N . ALA B 1 27 ? -33.761 41.531 -29.919 1.00 54.27 27 ALA B N 1
ATOM 1910 C CA . ALA B 1 27 ? -34.079 41.652 -31.328 1.00 54.00 27 ALA B CA 1
ATOM 1911 C C . ALA B 1 27 ? -33.372 40.580 -32.125 1.00 59.69 27 ALA B C 1
ATOM 1912 O O . ALA B 1 27 ? -33.901 40.079 -33.118 1.00 71.12 27 ALA B O 1
ATOM 1914 N N . ASP B 1 28 ? -32.178 40.215 -31.684 1.00 52.65 28 ASP B N 1
ATOM 1915 C CA . ASP B 1 28 ? -31.411 39.214 -32.403 1.00 57.43 28 ASP B CA 1
ATOM 1916 C C . ASP B 1 28 ? -31.852 37.819 -32.008 1.00 55.42 28 ASP B C 1
ATOM 1917 O O . ASP B 1 28 ? -31.394 36.834 -32.578 1.00 64.90 28 ASP B O 1
ATOM 1922 N N . GLU B 1 29 ? -32.726 37.739 -31.015 1.00 52.86 29 GLU B N 1
ATOM 1923 C CA . GLU B 1 29 ? -33.253 36.453 -30.561 1.00 66.70 29 GLU B CA 1
ATOM 1924 C C . GLU B 1 29 ? -32.150 35.473 -30.156 1.00 57.82 29 GLU B C 1
ATOM 1925 O O . GLU B 1 29 ? -32.169 34.295 -30.516 1.00 63.96 29 GLU B O 1
ATOM 1931 N N . TYR B 1 30 ? -31.184 35.977 -29.403 1.00 61.19 30 TYR B N 1
ATOM 1932 C CA . TYR B 1 30 ? -30.187 35.121 -28.789 1.00 58.19 30 TYR B CA 1
ATOM 1933 C C . TYR B 1 30 ? -30.728 34.712 -27.421 1.00 57.00 30 TYR B C 1
ATOM 1934 O O . TYR B 1 30 ? -31.081 35.559 -26.598 1.00 63.22 30 TYR B O 1
ATOM 1943 N N . ASN B 1 31 ? -30.822 33.409 -27.201 1.00 59.17 31 ASN B N 1
ATOM 1944 C CA . ASN B 1 31 ? -31.411 32.888 -25.979 1.00 66.08 31 ASN B CA 1
ATOM 1945 C C . ASN B 1 31 ? -30.357 32.730 -24.899 1.00 53.28 31 ASN B C 1
ATOM 1946 O O . ASN B 1 31 ? -29.676 31.715 -24.839 1.00 59.55 31 ASN B O 1
ATOM 1951 N N . VAL B 1 32 ? -30.218 33.733 -24.043 1.00 53.05 32 VAL B N 1
ATOM 1952 C CA . VAL B 1 32 ? -29.182 33.699 -23.021 1.00 43.39 32 VAL B CA 1
ATOM 1953 C C . VAL B 1 32 ? -29.616 32.880 -21.814 1.00 46.47 32 VAL B C 1
ATOM 1954 O O . VAL B 1 32 ? -30.636 33.159 -21.206 1.00 42.53 32 VAL B O 1
ATOM 1958 N N . ASN B 1 33 ? -28.823 31.881 -21.457 1.00 42.23 33 ASN B N 1
ATOM 1959 C CA . ASN B 1 33 ? -29.077 31.101 -20.257 1.00 44.50 33 ASN B CA 1
ATOM 1960 C C . ASN B 1 33 ? -28.268 31.614 -19.090 1.00 48.17 33 ASN B C 1
ATOM 1961 O O . ASN B 1 33 ? -28.752 31.678 -17.955 1.00 45.08 33 ASN B O 1
ATOM 1966 N N . VAL B 1 34 ? -27.012 31.938 -19.383 1.00 39.93 34 VAL B N 1
ATOM 1967 C CA . VAL B 1 34 ? -26.074 32.380 -18.374 1.00 41.01 34 VAL B CA 1
ATOM 1968 C C . VAL B 1 34 ? -25.353 33.672 -18.808 1.00 45.22 34 VAL B C 1
ATOM 1969 O O . VAL B 1 34 ? -24.886 33.798 -19.946 1.00 46.05 34 VAL B O 1
ATOM 1973 N N . ILE B 1 35 ? -25.277 34.640 -17.909 1.00 33.14 35 ILE B N 1
ATOM 1974 C CA . ILE B 1 35 ? -24.406 35.779 -18.151 1.00 37.25 35 ILE B CA 1
ATOM 1975 C C . ILE B 1 35 ? -23.101 35.609 -17.370 1.00 31.53 35 ILE B C 1
ATOM 1976 O O . ILE B 1 35 ? -23.112 35.261 -16.190 1.00 33.47 35 ILE B O 1
ATOM 1981 N N . VAL B 1 36 ? -21.981 35.801 -18.052 1.00 32.85 36 VAL B N 1
ATOM 1982 C CA . VAL B 1 36 ? -20.684 35.876 -17.373 1.00 30.04 36 VAL B CA 1
ATOM 1983 C C . VAL B 1 36 ? -20.199 37.334 -17.377 1.00 34.06 36 VAL B C 1
ATOM 1984 O O . VAL B 1 36 ? -19.870 37.906 -18.417 1.00 31.98 36 VAL B O 1
ATOM 1988 N N . ALA B 1 37 ? -20.219 37.943 -16.205 1.00 28.73 37 ALA B N 1
ATOM 1989 C CA . ALA B 1 37 ? -19.756 39.311 -16.047 1.00 39.43 37 ALA B CA 1
ATOM 1990 C C . ALA B 1 37 ? -18.246 39.305 -15.833 1.00 37.08 37 ALA B C 1
ATOM 1991 O O . ALA B 1 37 ? -17.746 38.534 -15.020 1.00 32.45 37 ALA B O 1
ATOM 1993 N N . ILE B 1 38 ? -17.532 40.131 -16.591 1.00 32.46 38 ILE B N 1
ATOM 1994 C CA . ILE B 1 38 ? -16.133 40.418 -16.304 1.00 34.22 38 ILE B CA 1
ATOM 1995 C C . ILE B 1 38 ? -16.035 41.389 -15.136 1.00 34.96 38 ILE B C 1
ATOM 1996 O O . ILE B 1 38 ? -16.474 42.537 -15.236 1.00 32.98 38 ILE B O 1
ATOM 2001 N N . ALA B 1 39 ? -15.481 40.930 -14.020 1.00 31.25 39 ALA B N 1
ATOM 2002 C CA . ALA B 1 39 ? -15.266 41.802 -12.863 1.00 34.73 39 ALA B CA 1
ATOM 2003 C C . ALA B 1 39 ? -14.009 42.649 -13.066 1.00 45.16 39 ALA B C 1
ATOM 2004 O O . ALA B 1 39 ? -12.994 42.134 -13.560 1.00 38.57 39 ALA B O 1
ATOM 2006 N N . ARG B 1 40 ? -14.048 43.925 -12.669 1.00 38.15 40 ARG B N 1
ATOM 2007 C CA . ARG B 1 40 ? -15.155 44.534 -11.940 1.00 40.08 40 ARG B CA 1
ATOM 2008 C C . ARG B 1 40 ? -16.140 45.288 -12.842 1.00 38.54 40 ARG B C 1
ATOM 2009 O O . ARG B 1 40 ? -17.287 45.535 -12.451 1.00 36.71 40 ARG B O 1
ATOM 2017 N N . GLY B 1 41 ? -15.696 45.636 -14.044 1.00 35.67 41 GLY B N 1
ATOM 2018 C CA . GLY B 1 41 ? -16.424 46.555 -14.905 1.00 28.14 41 GLY B CA 1
ATOM 2019 C C . GLY B 1 41 ? -17.820 46.118 -15.319 1.00 43.98 41 GLY B C 1
ATOM 2020 O O . GLY B 1 41 ? -18.736 46.952 -15.438 1.00 33.43 41 GLY B O 1
ATOM 2021 N N . GLY B 1 42 ? -17.983 44.814 -15.530 1.00 35.50 42 GLY B N 1
ATOM 2022 C CA . GLY B 1 42 ? -19.181 44.279 -16.157 1.00 35.15 42 GLY B CA 1
ATOM 2023 C C . GLY B 1 42 ? -20.248 43.821 -15.189 1.00 35.05 42 GLY B C 1
ATOM 2024 O O . GLY B 1 42 ? -21.313 43.394 -15.598 1.00 34.22 42 GLY B O 1
ATOM 2025 N N . LEU B 1 43 ? -19.962 43.925 -13.898 1.00 36.74 43 LEU B N 1
ATOM 2026 C CA . LEU B 1 43 ? -20.886 43.472 -12.870 1.00 30.72 43 LEU B CA 1
ATOM 2027 C C . LEU B 1 43 ? -22.230 44.224 -12.888 1.00 35.25 43 LEU B C 1
ATOM 2028 O O . LEU B 1 43 ? -23.303 43.607 -12.891 1.00 30.56 43 LEU B O 1
ATOM 2033 N N . VAL B 1 44 ? -22.180 45.556 -12.882 1.00 31.88 44 VAL B N 1
ATOM 2034 C CA . VAL B 1 44 ? -23.414 46.334 -12.902 1.00 27.24 44 VAL B CA 1
ATOM 2035 C C . VAL B 1 44 ? -24.180 46.154 -14.218 1.00 32.29 44 VAL B C 1
ATOM 2036 O O . VAL B 1 44 ? -25.361 45.879 -14.202 1.00 29.81 44 VAL B O 1
ATOM 2040 N N . PRO B 1 45 ? -23.491 46.277 -15.364 1.00 40.21 45 PRO B N 1
ATOM 2041 C CA . PRO B 1 45 ? -24.213 46.074 -16.621 1.00 32.23 45 PRO B CA 1
ATOM 2042 C C . PRO B 1 45 ? -24.811 44.671 -16.716 1.00 36.08 45 PRO B C 1
ATOM 2043 O O . PRO B 1 45 ? -25.942 44.509 -17.198 1.00 37.70 45 PRO B O 1
ATOM 2047 N N . ALA B 1 46 ? -24.079 43.672 -16.241 1.00 32.66 46 ALA B N 1
ATOM 2048 C CA . ALA B 1 46 ? -24.558 42.295 -16.304 1.00 29.74 46 ALA B CA 1
ATOM 2049 C C . ALA B 1 46 ? -25.865 42.163 -15.533 1.00 35.75 46 ALA B C 1
ATOM 2050 O O . ALA B 1 46 ? -26.820 41.555 -16.017 1.00 31.59 46 ALA B O 1
ATOM 2052 N N . ARG B 1 47 ? -25.915 42.728 -14.330 1.00 32.21 47 ARG B N 1
ATOM 2053 C CA . ARG B 1 47 ? -27.127 42.603 -13.530 1.00 32.71 47 ARG B CA 1
ATOM 2054 C C . ARG B 1 47 ? -28.330 43.317 -14.179 1.00 37.71 47 ARG B C 1
ATOM 2055 O O . ARG B 1 47 ? -29.437 42.791 -14.160 1.00 33.36 47 ARG B O 1
ATOM 2063 N N . LEU B 1 48 ? -28.111 44.497 -14.760 1.00 32.06 48 LEU B N 1
ATOM 2064 C CA . LEU B 1 48 ? -29.214 45.226 -15.379 1.00 35.36 48 LEU B CA 1
ATOM 2065 C C . LEU B 1 48 ? -29.716 44.500 -16.621 1.00 36.80 48 LEU B C 1
ATOM 2066 O O . LEU B 1 48 ? -30.916 44.445 -16.866 1.00 38.95 48 LEU B O 1
ATOM 2071 N N . VAL B 1 49 ? -28.790 43.964 -17.411 1.00 34.62 49 VAL B N 1
ATOM 2072 C CA . VAL B 1 49 ? -29.148 43.226 -18.614 1.00 34.10 49 VAL B CA 1
ATOM 2073 C C . VAL B 1 49 ? -29.913 41.937 -18.260 1.00 36.09 49 VAL B C 1
ATOM 2074 O O . VAL B 1 49 ? -30.842 41.547 -18.967 1.00 39.01 49 VAL B O 1
ATOM 2078 N N . ALA B 1 50 ? -29.535 41.303 -17.157 1.00 29.13 50 ALA B N 1
ATOM 2079 C CA . ALA B 1 50 ? -30.224 40.109 -16.699 1.00 34.76 50 ALA B CA 1
ATOM 2080 C C . ALA B 1 50 ? -31.680 40.445 -16.347 1.00 37.65 50 ALA B C 1
ATOM 2081 O O . ALA B 1 50 ? -32.575 39.669 -16.612 1.00 37.74 50 ALA B O 1
ATOM 2083 N N . ASP B 1 51 ? -31.905 41.609 -15.753 1.00 35.84 51 ASP B N 1
ATOM 2084 C CA . ASP B 1 51 ? -33.247 42.017 -15.372 1.00 39.14 51 ASP B CA 1
ATOM 2085 C C . ASP B 1 51 ? -34.145 42.185 -16.593 1.00 38.75 51 ASP B C 1
ATOM 2086 O O . ASP B 1 51 ? -35.267 41.713 -16.607 1.00 41.05 51 ASP B O 1
ATOM 2091 N N . VAL B 1 52 ? -33.628 42.847 -17.620 1.00 41.32 52 VAL B N 1
ATOM 2092 C CA . VAL B 1 52 ? -34.388 43.110 -18.831 1.00 36.92 52 VAL B CA 1
ATOM 2093 C C . VAL B 1 52 ? -34.651 41.855 -19.651 1.00 39.15 52 VAL B C 1
ATOM 2094 O O . VAL B 1 52 ? -35.710 41.738 -20.267 1.00 41.79 52 VAL B O 1
ATOM 2098 N N . LEU B 1 53 ? -33.690 40.933 -19.663 1.00 35.51 53 LEU B N 1
ATOM 2099 C CA . LEU B 1 53 ? -33.805 39.717 -20.453 1.00 37.48 53 LEU B CA 1
ATOM 2100 C C . LEU B 1 53 ? -34.445 38.592 -19.662 1.00 42.80 53 LEU B C 1
ATOM 2101 O O . LEU B 1 53 ? -34.941 37.628 -20.236 1.00 48.30 53 LEU B O 1
ATOM 2106 N N . GLY B 1 54 ? -34.433 38.706 -18.342 1.00 42.13 54 GLY B N 1
ATOM 2107 C CA . GLY B 1 54 ? -34.875 37.611 -17.501 1.00 34.90 54 GLY B CA 1
ATOM 2108 C C . GLY B 1 54 ? -33.848 36.486 -17.399 1.00 44.06 54 GLY B C 1
ATOM 2109 O O . GLY B 1 54 ? -34.213 35.318 -17.540 1.00 43.91 54 GLY B O 1
ATOM 2110 N N . VAL B 1 55 ? -32.576 36.825 -17.162 1.00 37.51 55 VAL B N 1
ATOM 2111 C CA . VAL B 1 55 ? -31.561 35.822 -16.854 1.00 32.23 55 VAL B CA 1
ATOM 2112 C C . VAL B 1 55 ? -31.405 35.684 -15.338 1.00 39.20 55 VAL B C 1
ATOM 2113 O O . VAL B 1 55 ? -31.346 36.686 -14.624 1.00 35.07 55 VAL B O 1
ATOM 2117 N N . PHE B 1 56 ? -31.342 34.444 -14.854 1.00 32.22 56 PHE B N 1
ATOM 2118 C CA . PHE B 1 56 ? -31.252 34.156 -13.420 1.00 35.46 56 PHE B CA 1
ATOM 2119 C C . PHE B 1 56 ? -29.858 33.741 -13.020 1.00 36.74 56 PHE B C 1
ATOM 2120 O O . PHE B 1 56 ? -29.473 33.874 -11.860 1.00 40.78 56 PHE B O 1
ATOM 2128 N N . ASP B 1 57 ? -29.112 33.228 -13.988 1.00 33.37 57 ASP B N 1
ATOM 2129 C CA . ASP B 1 57 ? -27.765 32.724 -13.731 1.00 35.91 57 ASP B CA 1
ATOM 2130 C C . ASP B 1 57 ? -26.698 33.723 -14.148 1.00 37.30 57 ASP B C 1
ATOM 2131 O O . ASP B 1 57 ? -26.452 33.936 -15.337 1.00 37.06 57 ASP B O 1
ATOM 2136 N N . ILE B 1 58 ? -26.096 34.361 -13.155 1.00 37.82 58 ILE B N 1
ATOM 2137 C CA . ILE B 1 58 ? -24.990 35.272 -13.404 1.00 36.84 58 ILE B CA 1
ATOM 2138 C C . ILE B 1 58 ? -23.760 34.744 -12.695 1.00 34.70 58 ILE B C 1
ATOM 2139 O O . ILE B 1 58 ? -23.798 34.471 -11.489 1.00 34.33 58 ILE B O 1
ATOM 2144 N N . LEU B 1 59 ? -22.680 34.593 -13.456 1.00 34.27 59 LEU B N 1
ATOM 2145 C CA . LEU B 1 59 ? -21.364 34.297 -12.891 1.00 30.25 59 LEU B CA 1
ATOM 2146 C C . LEU B 1 59 ? -20.416 35.463 -13.219 1.00 38.07 59 LEU B C 1
ATOM 2147 O O . LEU B 1 59 ? -20.767 36.362 -13.996 1.00 38.40 59 LEU B O 1
ATOM 2152 N N . SER B 1 60 ? -19.220 35.452 -12.640 1.00 31.82 60 SER B N 1
ATOM 2153 C CA . SER B 1 60 ? -18.236 36.485 -12.949 1.00 36.59 6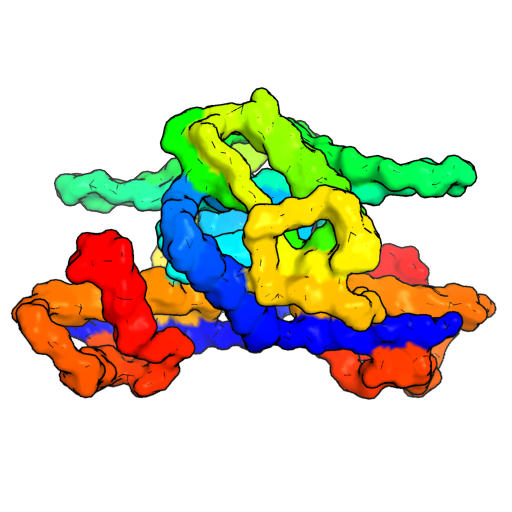0 SER B CA 1
ATOM 2154 C C . SER B 1 60 ? -16.801 35.964 -12.910 1.00 38.34 60 SER B C 1
ATOM 2155 O O . SER B 1 60 ? -16.462 35.078 -12.116 1.00 33.25 60 SER B O 1
ATOM 2158 N N . ILE B 1 61 ? -15.962 36.534 -13.765 1.00 36.12 61 ILE B N 1
ATOM 2159 C CA . ILE B 1 61 ? -14.538 36.239 -13.724 1.00 41.31 61 ILE B CA 1
ATOM 2160 C C . ILE B 1 61 ? -13.710 37.518 -13.543 1.00 38.85 61 ILE B C 1
ATOM 2161 O O . ILE B 1 61 ? -13.930 38.516 -14.230 1.00 38.49 61 ILE B O 1
ATOM 2166 N N . LYS B 1 62 ? -12.777 37.488 -12.599 1.00 37.27 62 LYS B N 1
ATOM 2167 C CA . LYS B 1 62 ? -11.920 38.643 -12.352 1.00 42.28 62 LYS B CA 1
ATOM 2168 C C . LYS B 1 62 ? -10.818 38.747 -13.408 1.00 42.64 62 LYS B C 1
ATOM 2169 O O . LYS B 1 62 ? -10.000 37.842 -13.524 1.00 39.54 62 LYS B O 1
ATOM 2175 N N . ILE B 1 63 ? -10.810 39.823 -14.191 1.00 39.26 63 ILE B N 1
ATOM 2176 C CA . ILE B 1 63 ? -9.738 40.029 -15.168 1.00 39.64 63 ILE B CA 1
ATOM 2177 C C . ILE B 1 63 ? -8.804 41.190 -14.813 1.00 41.25 63 ILE B C 1
ATOM 2178 O O . ILE B 1 63 ? -9.244 42.316 -14.601 1.00 40.64 63 ILE B O 1
ATOM 2183 N N . GLU B 1 64 ? -7.510 40.888 -14.737 1.00 47.93 64 GLU B N 1
ATOM 2184 C CA . GLU B 1 64 ? -6.483 41.880 -14.435 1.00 40.67 64 GLU B CA 1
ATOM 2185 C C . GLU B 1 64 ? -5.886 42.418 -15.724 1.00 44.68 64 GLU B C 1
ATOM 2186 O O . GLU B 1 64 ? -5.887 41.720 -16.743 1.00 43.41 64 GLU B O 1
ATOM 2192 N N . HIS B 1 65 ? -5.385 43.655 -15.675 1.00 39.24 65 HIS B N 1
ATOM 2193 C CA . HIS B 1 65 ? -4.661 44.257 -16.803 1.00 47.81 65 HIS B CA 1
ATOM 2194 C C . HIS B 1 65 ? -3.244 44.670 -16.425 1.00 47.30 65 HIS B C 1
ATOM 2195 O O . HIS B 1 65 ? -3.047 45.531 -15.567 1.00 43.34 65 HIS B O 1
ATOM 2202 N N . TRP B 1 66 ? -2.265 44.047 -17.073 1.00 52.84 66 TRP B N 1
ATOM 2203 C CA . TRP B 1 66 ? -0.863 44.253 -16.732 1.00 43.90 66 TRP B CA 1
ATOM 2204 C C . TRP B 1 66 ? -0.075 44.948 -17.854 1.00 47.21 66 TRP B C 1
ATOM 2205 O O . TRP B 1 66 ? -0.280 44.679 -19.039 1.00 46.92 66 TRP B O 1
ATOM 2216 N N . ILE B 1 67 ? 0.826 45.846 -17.477 1.00 40.06 67 ILE B N 1
ATOM 2217 C CA . ILE B 1 67 ? 1.766 46.417 -18.443 1.00 52.84 67 ILE B CA 1
ATOM 2218 C C . ILE B 1 67 ? 3.236 46.182 -18.067 1.00 42.80 67 ILE B C 1
ATOM 2219 O O . ILE B 1 67 ? 3.644 46.364 -16.914 1.00 37.08 67 ILE B O 1
ATOM 2224 N N . GLU B 1 68 ? 4.013 45.739 -19.046 1.00 49.97 68 GLU B N 1
ATOM 2225 C CA . GLU B 1 68 ? 5.427 45.458 -18.823 1.00 44.73 68 GLU B CA 1
ATOM 2226 C C . GLU B 1 68 ? 6.168 46.789 -18.887 1.00 43.95 68 GLU B C 1
ATOM 2227 O O . GLU B 1 68 ? 6.028 47.535 -19.852 1.00 43.13 68 GLU B O 1
ATOM 2233 N N . THR B 1 69 ? 6.917 47.103 -17.831 1.00 46.05 69 THR B N 1
ATOM 2234 C CA . THR B 1 69 ? 7.520 48.432 -17.659 1.00 46.47 69 THR B CA 1
ATOM 2235 C C . THR B 1 69 ? 8.371 48.944 -18.824 1.00 53.31 69 THR B C 1
ATOM 2236 O O . THR B 1 69 ? 8.237 50.095 -19.226 1.00 58.89 69 THR B O 1
ATOM 2240 N N . ALA B 1 70 ? 9.255 48.103 -19.350 1.00 52.04 70 ALA B N 1
ATOM 2241 C CA . ALA B 1 70 ? 10.230 48.562 -20.334 1.00 55.62 70 ALA B CA 1
ATOM 2242 C C . ALA B 1 70 ? 9.656 48.487 -21.742 1.00 55.02 70 ALA B C 1
ATOM 2243 O O . ALA B 1 70 ? 9.774 49.431 -22.527 1.00 50.47 70 ALA B O 1
ATOM 2245 N N . SER B 1 71 ? 9.027 47.360 -22.050 1.00 46.15 71 SER B N 1
ATOM 2246 C CA . SER B 1 71 ? 8.504 47.120 -23.385 1.00 50.72 71 SER B CA 1
ATOM 2247 C C . SER B 1 71 ? 7.151 47.789 -23.572 1.00 51.05 71 SER B C 1
ATOM 2248 O O . SER B 1 71 ? 6.679 47.959 -24.690 1.00 46.91 71 SER B O 1
ATOM 2251 N N . HIS B 1 72 ? 6.527 48.167 -22.467 1.00 49.38 72 HIS B N 1
ATOM 2252 C CA . HIS B 1 72 ? 5.178 48.720 -22.507 1.00 63.91 72 HIS B CA 1
ATOM 2253 C C . HIS B 1 72 ? 4.205 47.746 -23.175 1.00 56.28 72 HIS B C 1
ATOM 2254 O O . HIS B 1 72 ? 3.300 48.154 -23.886 1.00 60.43 72 HIS B O 1
ATOM 2261 N N . THR B 1 73 ? 4.420 46.455 -22.943 1.00 54.27 73 THR B N 1
ATOM 2262 C CA . THR B 1 73 ? 3.572 45.412 -23.493 1.00 48.47 73 THR B CA 1
ATOM 2263 C C . THR B 1 73 ? 2.364 45.182 -22.573 1.00 53.88 73 THR B C 1
ATOM 2264 O O . THR B 1 73 ? 2.510 45.035 -21.358 1.00 49.11 73 THR B O 1
ATOM 2268 N N . PRO B 1 74 ? 1.159 45.204 -23.155 1.00 54.01 74 PRO B N 1
ATOM 2269 C CA . PRO B 1 74 ? -0.123 45.038 -22.462 1.00 57.12 74 PRO B CA 1
ATOM 2270 C C . PRO B 1 74 ? -0.565 43.585 -22.385 1.00 48.31 74 PRO B C 1
ATOM 2271 O O . PRO B 1 74 ? -0.513 42.850 -23.370 1.00 57.42 74 PRO B O 1
ATOM 2275 N N . GLU B 1 75 ? -1.034 43.184 -21.216 1.00 41.21 75 GLU B N 1
ATOM 2276 C CA . GLU B 1 75 ? -1.438 41.803 -21.031 1.00 55.47 75 GLU B CA 1
ATOM 2277 C C . GLU B 1 75 ? -2.585 41.665 -20.030 1.00 55.14 75 GLU B C 1
ATOM 2278 O O . GLU B 1 75 ? -2.467 42.052 -18.857 1.00 47.04 75 GLU B O 1
ATOM 2284 N N . ALA B 1 76 ? -3.693 41.101 -20.501 1.00 52.31 76 ALA B N 1
ATOM 2285 C CA . ALA B 1 76 ? -4.815 40.797 -19.625 1.00 46.88 76 ALA B CA 1
ATOM 2286 C C . ALA B 1 76 ? -4.693 39.365 -19.105 1.00 49.78 76 ALA B C 1
ATOM 2287 O O . ALA B 1 76 ? -4.237 38.466 -19.807 1.00 48.88 76 ALA B O 1
ATOM 2289 N N . LYS B 1 77 ? -5.090 39.166 -17.857 1.00 48.80 77 LYS B N 1
ATOM 2290 C CA . LYS B 1 77 ? -4.951 37.874 -17.212 1.00 51.94 77 LYS B CA 1
ATOM 2291 C C . LYS B 1 77 ? -6.157 37.568 -16.314 1.00 51.50 77 LYS B C 1
ATOM 2292 O O . LYS B 1 77 ? -6.669 38.455 -15.636 1.00 51.29 77 LYS B O 1
ATOM 2298 N N . VAL B 1 78 ? -6.607 36.318 -16.307 1.00 44.03 78 VAL B N 1
ATOM 2299 C CA . VAL B 1 78 ? -7.655 35.906 -15.382 1.00 46.44 78 VAL B CA 1
ATOM 2300 C C . VAL B 1 78 ? -7.104 35.573 -13.989 1.00 53.84 78 VAL B C 1
ATOM 2301 O O . VAL B 1 78 ? -6.290 34.663 -13.831 1.00 60.87 78 VAL B O 1
ATOM 2305 N N . LYS B 1 79 ? -7.556 36.306 -12.978 1.00 46.41 79 LYS B N 1
ATOM 2306 C CA . LYS B 1 79 ? -7.166 36.032 -11.602 1.00 44.42 79 LYS B CA 1
ATOM 2307 C C . LYS B 1 79 ? -8.187 35.140 -10.889 1.00 48.89 79 LYS B C 1
ATOM 2308 O O . LYS B 1 79 ? -9.392 35.188 -11.165 1.00 48.67 79 LYS B O 1
ATOM 2314 N N . TYR B 1 80 ? -7.703 34.324 -9.968 1.00 48.73 80 TYR B N 1
ATOM 2315 C CA . TYR B 1 80 ? -8.539 33.295 -9.340 1.00 49.32 80 TYR B CA 1
ATOM 2316 C C . TYR B 1 80 ? -9.332 32.460 -10.344 1.00 48.23 80 TYR B C 1
ATOM 2317 O O . TYR B 1 80 ? -10.562 32.411 -10.270 1.00 46.10 80 TYR B O 1
ATOM 2326 N N . PRO B 1 81 ? -8.629 31.778 -11.263 1.00 53.02 81 PRO B N 1
ATOM 2327 C CA . PRO B 1 81 ? -9.293 30.980 -12.301 1.00 48.67 81 PRO B CA 1
ATOM 2328 C C . PRO B 1 81 ? -9.991 29.792 -11.662 1.00 49.46 81 PRO B C 1
ATOM 2329 O O . PRO B 1 81 ? -9.587 29.349 -10.585 1.00 49.82 81 PRO B O 1
ATOM 2333 N N . PHE B 1 82 ? -11.033 29.302 -12.318 1.00 45.03 82 PHE B N 1
ATOM 2334 C CA . PHE B 1 82 ? -11.817 28.190 -11.824 1.00 43.01 82 PHE B CA 1
ATOM 2335 C C . PHE B 1 82 ? -12.653 27.684 -12.981 1.00 49.99 82 PHE B C 1
ATOM 2336 O O . PHE B 1 82 ? -12.668 28.288 -14.056 1.00 47.14 82 PHE B O 1
ATOM 2344 N N . LYS B 1 83 ? -13.332 26.560 -12.785 1.00 50.25 83 LYS B N 1
ATOM 2345 C CA . LYS B 1 83 ? -14.204 26.077 -13.839 1.00 54.11 83 LYS B CA 1
ATOM 2346 C C . LYS B 1 83 ? -15.511 25.552 -13.303 1.00 51.69 83 LYS B C 1
ATOM 2347 O O . LYS B 1 83 ? -15.627 25.202 -12.131 1.00 49.45 83 LYS B O 1
ATOM 2353 N N . VAL B 1 84 ? -16.503 25.563 -14.181 1.00 47.60 84 VAL B N 1
ATOM 2354 C CA . VAL B 1 84 ? -17.816 25.026 -13.900 1.00 50.13 84 VAL B CA 1
ATOM 2355 C C . VAL B 1 84 ? -18.337 24.479 -15.214 1.00 53.74 84 VAL B C 1
ATOM 2356 O O . VAL B 1 84 ? -17.806 24.791 -16.287 1.00 50.30 84 VAL B O 1
ATOM 2360 N N . ASP B 1 85 ? -19.385 23.670 -15.129 1.00 51.91 85 ASP B N 1
ATOM 2361 C CA . ASP B 1 85 ? -19.939 23.042 -16.312 1.00 61.80 85 ASP B CA 1
ATOM 2362 C C . ASP B 1 85 ? -21.133 23.823 -16.824 1.00 58.13 85 ASP B C 1
ATOM 2363 O O . ASP B 1 85 ? -22.214 23.803 -16.235 1.00 51.33 85 ASP B O 1
ATOM 2368 N N . LEU B 1 86 ? -20.922 24.507 -17.937 1.00 55.26 86 LEU B N 1
ATOM 2369 C CA . LEU B 1 86 ? -21.957 25.340 -18.522 1.00 58.60 86 LEU B CA 1
ATOM 2370 C C . LEU B 1 86 ? -22.442 24.767 -19.854 1.00 60.64 86 LEU B C 1
ATOM 2371 O O . LEU B 1 86 ? -23.088 25.465 -20.647 1.00 54.02 86 LEU B O 1
ATOM 2376 N N . SER B 1 87 ? -22.125 23.497 -20.097 1.00 56.99 87 SER B N 1
ATOM 2377 C CA . SER B 1 87 ? -22.535 22.846 -21.338 1.00 61.78 87 SER B CA 1
ATOM 2378 C C . SER B 1 87 ? -24.060 22.877 -21.488 1.00 60.15 87 SER B C 1
ATOM 2379 O O . SER B 1 87 ? -24.800 22.889 -20.497 1.00 59.45 87 SER B O 1
ATOM 2382 N N . ASP B 1 88 ? -24.524 22.920 -22.730 1.00 57.77 88 ASP B N 1
ATOM 2383 C CA . ASP B 1 88 ? -25.955 23.046 -23.002 1.00 64.87 88 ASP B CA 1
ATOM 2384 C C . ASP B 1 88 ? -26.491 24.448 -22.718 1.00 69.21 88 ASP B C 1
ATOM 2385 O O . ASP B 1 88 ? -27.705 24.678 -22.788 1.00 66.44 88 ASP B O 1
ATOM 2390 N N . LYS B 1 89 ? -25.597 25.387 -22.407 1.00 61.45 89 LYS B N 1
ATOM 2391 C CA . LYS B 1 89 ? -26.018 26.753 -22.113 1.00 54.68 89 LYS B CA 1
ATOM 2392 C C . LYS B 1 89 ? -25.572 27.707 -23.207 1.00 51.74 89 LYS B C 1
ATOM 2393 O O . LYS B 1 89 ? -24.529 27.524 -23.819 1.00 62.39 89 LYS B O 1
ATOM 2399 N N . ASN B 1 90 ? -26.373 28.727 -23.461 1.00 50.17 90 ASN B N 1
ATOM 2400 C CA . ASN B 1 90 ? -25.906 29.857 -24.245 1.00 53.35 90 ASN B CA 1
ATOM 2401 C C . ASN B 1 90 ? -25.414 30.941 -23.293 1.00 54.77 90 ASN B C 1
ATOM 2402 O O . ASN B 1 90 ? -26.179 31.440 -22.455 1.00 50.11 90 ASN B O 1
ATOM 2407 N N . VAL B 1 91 ? -24.133 31.281 -23.409 1.00 50.53 91 VAL B N 1
ATOM 2408 C CA . VAL B 1 91 ? -23.511 32.260 -22.526 1.00 50.02 91 VAL B CA 1
ATOM 2409 C C . VAL B 1 91 ? -23.367 33.646 -23.155 1.00 47.58 91 VAL B C 1
ATOM 2410 O O . VAL B 1 91 ? -22.964 33.780 -24.307 1.00 50.47 91 VAL B O 1
ATOM 2414 N N . LEU B 1 92 ? -23.709 34.674 -22.387 1.00 41.09 92 LEU B N 1
ATOM 2415 C CA . LEU B 1 92 ? -23.421 36.048 -22.775 1.00 39.28 92 LEU B CA 1
ATOM 2416 C C . LEU B 1 92 ? -22.369 36.644 -21.823 1.00 48.38 92 LEU B C 1
ATOM 2417 O O . LEU B 1 92 ? -22.538 36.631 -20.587 1.00 36.91 92 LEU B O 1
ATOM 2422 N N . ILE B 1 93 ? -21.273 37.131 -22.406 1.00 46.54 93 ILE B N 1
ATOM 2423 C CA . ILE B 1 93 ? -20.196 37.780 -21.648 1.00 37.33 93 ILE B CA 1
ATOM 2424 C C . ILE B 1 93 ? -20.347 39.297 -21.699 1.00 39.84 93 ILE B C 1
ATOM 2425 O O . ILE B 1 93 ? -20.502 39.875 -22.777 1.00 36.34 93 ILE B O 1
ATOM 2430 N N . ILE B 1 94 ? -20.303 39.934 -20.531 1.00 35.09 94 ILE B N 1
ATOM 2431 C CA . ILE B 1 94 ? -20.539 41.375 -20.445 1.00 41.18 94 ILE B CA 1
ATOM 2432 C C . ILE B 1 94 ? -19.420 42.148 -19.741 1.00 32.20 94 ILE B C 1
ATOM 2433 O O . ILE B 1 94 ? -18.915 41.738 -18.692 1.00 34.47 94 ILE B O 1
ATOM 2438 N N . ASP B 1 95 ? -19.058 43.281 -20.321 1.00 35.28 95 ASP B N 1
ATOM 2439 C CA . ASP B 1 95 ? -18.117 44.197 -19.702 1.00 39.67 95 ASP B CA 1
ATOM 2440 C C . ASP B 1 95 ? -18.679 45.604 -19.904 1.00 37.96 95 ASP B C 1
ATOM 2441 O O . ASP B 1 95 ? -19.520 45.807 -20.771 1.00 37.54 95 ASP B O 1
ATOM 2446 N N . ASP B 1 96 ? -18.232 46.568 -19.106 1.00 38.46 96 ASP B N 1
ATOM 2447 C CA . ASP B 1 96 ? -18.683 47.958 -19.277 1.00 41.83 96 ASP B CA 1
ATOM 2448 C C . ASP B 1 96 ? -18.287 48.577 -20.615 1.00 42.67 96 ASP B C 1
ATOM 2449 O O . ASP B 1 96 ? -19.156 49.018 -21.370 1.00 46.50 96 ASP B O 1
ATOM 2454 N N . ILE B 1 97 ? -16.985 48.592 -20.911 1.00 45.64 97 ILE B N 1
ATOM 2455 C CA . ILE B 1 97 ? -16.473 49.233 -22.124 1.00 54.52 97 ILE B CA 1
ATOM 2456 C C . ILE B 1 97 ? -15.279 48.498 -22.728 1.00 54.04 97 ILE B C 1
ATOM 2457 O O . ILE B 1 97 ? -14.399 48.018 -22.017 1.00 48.20 97 ILE B O 1
ATOM 2462 N N . THR B 1 98 ? -15.257 48.426 -24.051 1.00 59.05 98 THR B N 1
ATOM 2463 C CA . THR B 1 98 ? -14.164 47.780 -24.757 1.00 73.34 98 THR B CA 1
ATOM 2464 C C . THR B 1 98 ? -13.457 48.761 -25.697 1.00 74.74 98 THR B C 1
ATOM 2465 O O . THR B 1 98 ? -14.110 49.573 -26.357 1.00 72.68 98 THR B O 1
ATOM 2469 N N . ASP B 1 99 ? -12.127 48.688 -25.749 1.00 76.28 99 ASP B N 1
ATOM 2470 C CA . ASP B 1 99 ? -11.370 49.334 -26.828 1.00 79.93 99 ASP B CA 1
ATOM 2471 C C . ASP B 1 99 ? -10.546 48.347 -27.685 1.00 88.54 99 ASP B C 1
ATOM 2472 O O . ASP B 1 99 ? -10.997 47.926 -28.762 1.00 85.51 99 ASP B O 1
ATOM 2477 N N . THR B 1 100 ? -9.357 47.975 -27.211 1.00 85.61 100 THR B N 1
ATOM 2478 C CA . THR B 1 100 ? -8.498 47.033 -27.929 1.00 81.85 100 THR B CA 1
ATOM 2479 C C . THR B 1 100 ? -9.138 45.647 -27.995 1.00 84.41 100 THR B C 1
ATOM 2480 O O . THR B 1 100 ? -8.711 44.784 -28.766 1.00 86.29 100 THR B O 1
ATOM 2484 N N . GLY B 1 101 ? -10.167 45.449 -27.174 1.00 79.79 101 GLY B N 1
ATOM 2485 C CA . GLY B 1 101 ? -10.937 44.221 -27.167 1.00 78.27 101 GLY B CA 1
ATOM 2486 C C . GLY B 1 101 ? -10.212 43.037 -26.562 1.00 77.00 101 GLY B C 1
ATOM 2487 O O . GLY B 1 101 ? -10.607 41.896 -26.780 1.00 77.50 101 GLY B O 1
ATOM 2488 N N . ASP B 1 102 ? -9.156 43.299 -25.797 1.00 71.77 102 ASP B N 1
ATOM 2489 C CA . ASP B 1 102 ? -8.346 42.224 -25.222 1.00 75.68 102 ASP B CA 1
ATOM 2490 C C . ASP B 1 102 ? -9.081 41.447 -24.132 1.00 62.81 102 ASP B C 1
ATOM 2491 O O . ASP B 1 102 ? -9.050 40.217 -24.107 1.00 60.40 102 ASP B O 1
ATOM 2496 N N . SER B 1 103 ? -9.725 42.172 -23.226 1.00 55.54 103 SER B N 1
ATOM 2497 C CA . SER B 1 103 ? -10.510 41.549 -22.170 1.00 62.13 103 SER B CA 1
ATOM 2498 C C . SER B 1 103 ? -11.595 40.603 -22.689 1.00 50.95 103 SER B C 1
ATOM 2499 O O . SER B 1 103 ? -11.646 39.444 -22.283 1.00 51.21 103 SER B O 1
ATOM 2502 N N . ILE B 1 104 ? -12.460 41.091 -23.576 1.00 48.03 104 ILE B N 1
ATOM 2503 C CA . ILE B 1 104 ? -13.520 40.238 -24.112 1.00 62.22 104 ILE B CA 1
ATOM 2504 C C . ILE B 1 104 ? -12.949 39.084 -24.949 1.00 56.45 104 ILE B C 1
ATOM 2505 O O . ILE B 1 104 ? -13.416 37.958 -24.852 1.00 53.94 104 ILE B O 1
ATOM 2510 N N . GLU B 1 105 ? -11.931 39.369 -25.754 1.00 61.43 105 GLU B N 1
ATOM 2511 C CA . GLU B 1 105 ? -11.199 38.324 -26.457 1.00 65.55 105 GLU B CA 1
ATOM 2512 C C . GLU B 1 105 ? -10.760 37.259 -25.456 1.00 52.30 105 GLU B C 1
ATOM 2513 O O . GLU B 1 105 ? -11.001 36.074 -25.655 1.00 49.85 105 GLU B O 1
ATOM 2519 N N . LEU B 1 106 ? -10.132 37.697 -24.368 1.00 48.68 106 LEU B N 1
ATOM 2520 C CA . LEU B 1 106 ? -9.610 36.778 -23.364 1.00 44.70 106 LEU B CA 1
ATOM 2521 C C . LEU B 1 106 ? -10.711 35.994 -22.673 1.00 53.88 106 LEU B C 1
ATOM 2522 O O . LEU B 1 106 ? -10.588 34.782 -22.461 1.00 49.35 106 LEU B O 1
ATOM 2527 N N . ALA B 1 107 ? -11.770 36.701 -22.284 1.00 47.99 107 ALA B N 1
ATOM 2528 C CA . ALA B 1 107 ? -12.857 36.076 -21.547 1.00 48.46 107 ALA B CA 1
ATOM 2529 C C . ALA B 1 107 ? -13.562 35.049 -22.418 1.00 41.44 107 ALA B C 1
ATOM 2530 O O . ALA B 1 107 ? -13.900 33.966 -21.951 1.00 41.93 107 ALA B O 1
ATOM 2532 N N . ARG B 1 108 ? -13.778 35.401 -23.681 1.00 42.68 108 ARG B N 1
ATOM 2533 C CA . ARG B 1 108 ? -14.410 34.503 -24.638 1.00 47.97 108 ARG B CA 1
ATOM 2534 C C . ARG B 1 108 ? -13.615 33.209 -24.705 1.00 54.43 108 ARG B C 1
ATOM 2535 O O . ARG B 1 108 ? -14.159 32.116 -24.573 1.00 46.08 108 ARG B O 1
ATOM 2543 N N . LYS B 1 109 ? -12.311 33.353 -24.902 1.00 59.96 109 LYS B N 1
ATOM 2544 C CA . LYS B 1 109 ? -11.413 32.223 -24.932 1.00 53.85 109 LYS B CA 1
ATOM 2545 C C . LYS B 1 109 ? -11.543 31.420 -23.652 1.00 50.28 109 LYS B C 1
ATOM 2546 O O . LYS B 1 109 ? -11.760 30.211 -23.692 1.00 55.74 109 LYS B O 1
ATOM 2552 N N . TYR B 1 110 ? -11.413 32.093 -22.514 1.00 41.36 110 TYR B N 1
ATOM 2553 C CA . TYR B 1 110 ? -11.429 31.397 -21.232 1.00 48.21 110 TYR B CA 1
ATOM 2554 C C . TYR B 1 110 ? -12.716 30.605 -21.047 1.00 51.97 110 TYR B C 1
ATOM 2555 O O . TYR B 1 110 ? -12.701 29.453 -20.614 1.00 49.62 110 TYR B O 1
ATOM 2564 N N . VAL B 1 111 ? -13.833 31.238 -21.376 1.00 50.33 111 VAL B N 1
ATOM 2565 C CA . VAL B 1 111 ? -15.137 30.612 -21.206 1.00 53.83 111 VAL B CA 1
ATOM 2566 C C . VAL B 1 111 ? -15.297 29.367 -22.092 1.00 51.24 111 VAL B C 1
ATOM 2567 O O . VAL B 1 111 ? -15.811 28.337 -21.643 1.00 54.98 111 VAL B O 1
ATOM 2571 N N . MET B 1 112 ? -14.845 29.458 -23.339 1.00 49.20 112 MET B N 1
ATOM 2572 C CA . MET B 1 112 ? -14.940 28.336 -24.265 1.00 55.38 112 MET B CA 1
ATOM 2573 C C . MET B 1 112 ? -14.207 27.128 -23.726 1.00 60.03 112 MET B C 1
ATOM 2574 O O . MET B 1 112 ? -14.694 26.007 -23.813 1.00 69.60 112 MET B O 1
ATOM 2579 N N . GLU B 1 113 ? -13.024 27.358 -23.174 1.00 57.64 113 GLU B N 1
ATOM 2580 C CA . GLU B 1 113 ? -12.160 26.259 -22.784 1.00 62.76 113 GLU B CA 1
ATOM 2581 C C . GLU B 1 113 ? -12.474 25.722 -21.406 1.00 63.74 113 GLU B C 1
ATOM 2582 O O . GLU B 1 113 ? -12.272 24.544 -21.139 1.00 66.19 113 GLU B O 1
ATOM 2588 N N . ASN B 1 114 ? -12.973 26.580 -20.529 1.00 53.19 114 ASN B N 1
ATOM 2589 C CA . ASN B 1 114 ? -13.135 26.185 -19.135 1.00 57.69 114 ASN B CA 1
ATOM 2590 C C . ASN B 1 114 ? -14.574 25.892 -18.702 1.00 59.85 114 ASN B C 1
ATOM 2591 O O . ASN B 1 114 ? -14.798 25.124 -17.760 1.00 62.96 114 ASN B O 1
ATOM 2596 N N . PHE B 1 115 ? -15.542 26.498 -19.384 1.00 55.21 115 PHE B N 1
ATOM 2597 C CA . PHE B 1 115 ? -16.951 26.302 -19.048 1.00 58.02 115 PHE B CA 1
ATOM 2598 C C . PHE B 1 115 ? -17.647 25.492 -20.139 1.00 61.86 115 PHE B C 1
ATOM 2599 O O . PHE B 1 115 ? -18.674 24.861 -19.900 1.00 52.81 115 PHE B O 1
ATOM 2607 N N . ARG B 1 116 ? -17.075 25.531 -21.340 1.00 61.73 116 ARG B N 1
ATOM 2608 C CA . ARG B 1 116 ? -17.596 24.797 -22.491 1.00 65.53 116 ARG B CA 1
ATOM 2609 C C . ARG B 1 116 ? -19.112 24.875 -22.632 1.00 66.48 116 ARG B C 1
ATOM 2610 O O . ARG B 1 116 ? -19.826 23.889 -22.423 1.00 61.82 116 ARG B O 1
ATOM 2618 N N . PRO B 1 117 ? -19.597 26.062 -23.016 1.00 66.50 117 PRO B N 1
ATOM 2619 C CA . PRO B 1 117 ? -21.011 26.354 -23.224 1.00 63.23 117 PRO B CA 1
ATOM 2620 C C . PRO B 1 117 ? -21.413 25.887 -24.599 1.00 56.21 117 PRO B C 1
ATOM 2621 O O . PRO B 1 117 ? -20.564 25.500 -25.391 1.00 51.97 117 PRO B O 1
ATOM 2625 N N . THR B 1 118 ? -22.699 25.959 -24.891 1.00 57.94 118 THR B N 1
ATOM 2626 C CA . THR B 1 118 ? -23.174 25.648 -26.224 1.00 59.95 118 THR B CA 1
ATOM 2627 C C . THR B 1 118 ? -22.748 26.743 -27.191 1.00 56.43 118 THR B C 1
ATOM 2628 O O . THR B 1 118 ? -22.390 26.474 -28.333 1.00 66.81 118 THR B O 1
ATOM 2632 N N . GLU B 1 119 ? -22.756 27.980 -26.717 1.00 58.83 119 GLU B N 1
ATOM 2633 C CA . GLU B 1 119 ? -22.382 29.116 -27.548 1.00 56.17 119 GLU B CA 1
ATOM 2634 C C . GLU B 1 119 ? -21.970 30.307 -26.681 1.00 57.87 119 GLU B C 1
ATOM 2635 O O . GLU B 1 119 ? -22.436 30.468 -25.553 1.00 55.14 119 GLU B O 1
ATOM 2641 N N . VAL B 1 120 ? -21.088 31.144 -27.213 1.00 60.33 120 VAL B N 1
ATOM 2642 C CA . VAL B 1 120 ? -20.708 32.369 -26.524 1.00 55.48 120 VAL B CA 1
ATOM 2643 C C . VAL B 1 120 ? -20.877 33.586 -27.412 1.00 57.55 120 VAL B C 1
ATOM 2644 O O . VAL B 1 120 ? -20.552 33.555 -28.598 1.00 59.64 120 VAL B O 1
ATOM 2648 N N . LYS B 1 121 ? -21.409 34.651 -26.824 1.00 49.70 121 LYS B N 1
ATOM 2649 C CA . LYS B 1 121 ? -21.437 35.953 -27.470 1.00 52.93 121 LYS B CA 1
ATOM 2650 C C . LYS B 1 121 ? -20.941 37.017 -26.483 1.00 51.12 121 LYS B C 1
ATOM 2651 O O . LYS B 1 121 ? -20.910 36.786 -25.272 1.00 47.85 121 LYS B O 1
ATOM 2657 N N . THR B 1 122 ? -20.542 38.174 -27.000 1.00 46.85 122 THR B N 1
ATOM 2658 C CA . THR B 1 122 ? -20.005 39.241 -26.158 1.00 44.17 122 THR B CA 1
ATOM 2659 C C . THR B 1 122 ? -20.739 40.586 -26.281 1.00 45.51 122 THR B C 1
ATOM 2660 O O . THR B 1 122 ? -21.297 40.927 -27.331 1.00 45.67 122 THR B O 1
ATOM 2664 N N . ALA B 1 123 ? -20.707 41.355 -25.200 1.00 38.15 123 ALA B N 1
ATOM 2665 C CA . ALA B 1 123 ? -21.423 42.618 -25.141 1.00 44.33 123 ALA B CA 1
ATOM 2666 C C . ALA B 1 123 ? -20.741 43.641 -24.237 1.00 45.69 123 ALA B C 1
ATOM 2667 O O . ALA B 1 123 ? -20.113 43.295 -23.236 1.00 44.05 123 ALA B O 1
ATOM 2669 N N . THR B 1 124 ? -20.874 44.909 -24.601 1.00 38.05 124 THR B N 1
ATOM 2670 C CA . THR B 1 124 ? -20.468 45.999 -23.730 1.00 41.77 124 THR B CA 1
ATOM 2671 C C . THR B 1 124 ? -21.437 47.158 -23.925 1.00 42.82 124 THR B C 1
ATOM 2672 O O . THR B 1 124 ? -22.122 47.231 -24.945 1.00 43.17 124 THR B O 1
ATOM 2676 N N . LEU B 1 125 ? -21.502 48.049 -22.942 1.00 35.64 125 LEU B N 1
ATOM 2677 C CA . LEU B 1 125 ? -22.262 49.274 -23.090 1.00 36.93 125 LEU B CA 1
ATOM 2678 C C . LEU B 1 125 ? -21.670 50.099 -24.228 1.00 46.63 125 LEU B C 1
ATOM 2679 O O . LEU B 1 125 ? -22.380 50.579 -25.122 1.00 46.59 125 LEU B O 1
ATOM 2684 N N . GLN B 1 126 ? -20.353 50.253 -24.201 1.00 48.15 126 GLN B N 1
ATOM 2685 C CA . GLN B 1 126 ? -19.704 51.106 -25.182 1.00 54.63 126 GLN B CA 1
ATOM 2686 C C . GLN B 1 126 ? -18.464 50.488 -25.799 1.00 57.25 126 GLN B C 1
ATOM 2687 O O . GLN B 1 126 ? -17.728 49.737 -25.150 1.00 56.12 126 GLN B O 1
ATOM 2693 N N . TYR B 1 127 ? -18.252 50.800 -27.072 1.00 58.65 127 TYR B N 1
ATOM 2694 C CA . TYR B 1 127 ? -17.074 50.332 -27.781 1.00 68.79 127 TYR B CA 1
ATOM 2695 C C . TYR B 1 127 ? -16.445 51.490 -28.553 1.00 64.98 127 TYR B C 1
ATOM 2696 O O . TYR B 1 127 ? -17.121 52.225 -29.275 1.00 62.43 127 TYR B O 1
ATOM 2705 N N . ILE B 1 128 ? -15.148 51.672 -28.339 1.00 72.61 128 ILE B N 1
ATOM 2706 C CA . ILE B 1 128 ? -14.360 52.691 -29.024 1.00 72.09 128 ILE B CA 1
ATOM 2707 C C . ILE B 1 128 ? -13.868 52.162 -30.363 1.00 72.41 128 ILE B C 1
ATOM 2708 O O . ILE B 1 128 ? -13.081 51.218 -30.406 1.00 69.97 128 ILE B O 1
ATOM 2713 N N . LYS B 1 129 ? -14.332 52.767 -31.453 1.00 79.12 129 LYS B N 1
ATOM 2714 C CA . LYS B 1 129 ? -14.016 52.266 -32.791 1.00 87.65 129 LYS B CA 1
ATOM 2715 C C . LYS B 1 129 ? -12.536 52.395 -33.166 1.00 88.84 129 LYS B C 1
ATOM 2716 O O . LYS B 1 129 ? -11.992 51.498 -33.818 1.00 82.74 129 LYS B O 1
ATOM 2722 N N . PRO B 1 130 ? -11.892 53.515 -32.774 1.00 89.39 130 PRO B N 1
ATOM 2723 C CA . PRO B 1 130 ? -10.449 53.723 -32.975 1.00 86.16 130 PRO B CA 1
ATOM 2724 C C . PRO B 1 130 ? -9.619 52.533 -32.513 1.00 88.30 130 PRO B C 1
ATOM 2725 O O . PRO B 1 130 ? -9.046 51.823 -33.342 1.00 91.24 130 PRO B O 1
ATOM 2729 N N . ALA B 1 131 ? -9.567 52.322 -31.200 1.00 89.23 131 ALA B N 1
ATOM 2730 C CA . ALA B 1 131 ? -8.797 51.228 -30.607 1.00 85.52 131 ALA B CA 1
ATOM 2731 C C . ALA B 1 131 ? -9.314 49.834 -30.982 1.00 87.81 131 ALA B C 1
ATOM 2732 O O . ALA B 1 131 ? -8.593 48.844 -30.858 1.00 90.28 131 ALA B O 1
ATOM 2734 N N . ALA B 1 132 ? -10.559 49.768 -31.441 1.00 92.58 132 ALA B N 1
ATOM 2735 C CA . ALA B 1 132 ? -11.211 48.501 -31.760 1.00 87.67 132 ALA B CA 1
ATOM 2736 C C . ALA B 1 132 ? -10.316 47.549 -32.538 1.00 85.51 132 ALA B C 1
ATOM 2737 O O . ALA B 1 132 ? -10.016 47.784 -33.709 1.00 82.40 132 ALA B O 1
ATOM 2739 N N . LYS B 1 133 ? -9.891 46.478 -31.874 1.00 86.07 133 LYS B N 1
ATOM 2740 C CA . LYS B 1 133 ? -9.180 45.393 -32.537 1.00 85.38 133 LYS B CA 1
ATOM 2741 C C . LYS B 1 133 ? -10.184 44.282 -32.827 1.00 87.01 133 LYS B C 1
ATOM 2742 O O . LYS B 1 133 ? -10.557 44.061 -33.981 1.00 87.22 133 LYS B O 1
ATOM 2748 N N . ILE B 1 134 ? -10.633 43.599 -31.776 1.00 86.85 134 ILE B N 1
ATOM 2749 C CA . ILE B 1 134 ? -11.747 42.657 -31.882 1.00 89.53 134 ILE B CA 1
ATOM 2750 C C . ILE B 1 134 ? -13.037 43.324 -31.373 1.00 79.66 134 ILE B C 1
ATOM 2751 O O . ILE B 1 134 ? -13.045 43.957 -30.317 1.00 73.98 134 ILE B O 1
ATOM 2756 N N . ILE B 1 135 ? -14.112 43.210 -32.147 1.00 71.82 135 ILE B N 1
ATOM 2757 C CA . ILE B 1 135 ? -15.361 43.911 -31.828 1.00 76.41 135 ILE B CA 1
ATOM 2758 C C . ILE B 1 135 ? -16.457 43.010 -31.226 1.00 74.49 135 ILE B C 1
ATOM 2759 O O . ILE B 1 135 ? -16.694 41.886 -31.702 1.00 72.14 135 ILE B O 1
ATOM 2764 N N . PRO B 1 136 ? -17.124 43.508 -30.171 1.00 55.21 136 PRO B N 1
ATOM 2765 C CA . PRO B 1 136 ? -18.123 42.740 -29.423 1.00 58.99 136 PRO B CA 1
ATOM 2766 C C . PRO B 1 136 ? -19.346 42.449 -30.271 1.00 53.54 136 PRO B C 1
ATOM 2767 O O . PRO B 1 136 ? -19.719 43.278 -31.099 1.00 55.71 136 PRO B O 1
ATOM 2771 N N . ASP B 1 137 ? -19.951 41.284 -30.066 1.00 49.07 137 ASP B N 1
ATOM 2772 C CA . ASP B 1 137 ? -21.134 40.905 -30.820 1.00 50.35 137 ASP B CA 1
ATOM 2773 C C . ASP B 1 137 ? -22.240 41.937 -30.624 1.00 50.00 137 ASP B C 1
ATOM 2774 O O . ASP B 1 137 ? -22.939 42.298 -31.571 1.00 56.90 137 ASP B O 1
ATOM 2779 N N . TYR B 1 138 ? -22.377 42.433 -29.397 1.00 51.16 138 TYR B N 1
ATOM 2780 C CA . TYR B 1 138 ? -23.404 43.420 -29.076 1.00 43.37 138 TYR B CA 1
ATOM 2781 C C . TYR B 1 138 ? -22.813 44.603 -28.331 1.00 49.32 138 TYR B C 1
ATOM 2782 O O . TYR B 1 138 ? -21.853 44.455 -27.570 1.00 43.96 138 TYR B O 1
ATOM 2791 N N . TYR B 1 139 ? -23.399 45.779 -28.558 1.00 47.14 139 TYR B N 1
ATOM 2792 C CA . TYR B 1 139 ? -23.015 46.992 -27.843 1.00 45.13 139 TYR B CA 1
ATOM 2793 C C . TYR B 1 139 ? -24.147 48.029 -27.915 1.00 50.34 139 TYR B C 1
ATOM 2794 O O . TYR B 1 139 ? -24.893 48.100 -28.895 1.00 44.04 139 TYR B O 1
ATOM 2803 N N . ALA B 1 140 ? -24.274 48.828 -26.865 1.00 45.57 140 ALA B N 1
ATOM 2804 C CA . ALA B 1 140 ? -25.292 49.864 -26.828 1.00 44.73 140 ALA B CA 1
ATOM 2805 C C . ALA B 1 140 ? -24.906 51.045 -27.723 1.00 53.32 140 ALA B C 1
ATOM 2806 O O . ALA B 1 140 ? -25.730 51.628 -28.426 1.00 50.21 140 ALA B O 1
ATOM 2808 N N . GLU B 1 141 ? -23.638 51.409 -27.706 1.00 52.75 141 GLU B N 1
ATOM 2809 C CA . GLU B 1 141 ? -23.279 52.670 -28.314 1.00 52.36 141 GLU B CA 1
ATOM 2810 C C . GLU B 1 141 ? -21.826 52.718 -28.790 1.00 56.74 141 GLU B C 1
ATOM 2811 O O . GLU B 1 141 ? -20.887 52.448 -28.036 1.00 51.42 141 GLU B O 1
ATOM 2817 N N . GLU B 1 142 ? -21.649 53.045 -30.064 1.00 61.67 142 GLU B N 1
ATOM 2818 C CA . GLU B 1 142 ? -20.313 53.230 -30.619 1.00 59.97 142 GLU B CA 1
ATOM 2819 C C . GLU B 1 142 ? -19.802 54.614 -30.250 1.00 63.07 142 GLU B C 1
ATOM 2820 O O . GLU B 1 142 ? -20.462 55.623 -30.514 1.00 64.75 142 GLU B O 1
ATOM 2826 N N . ILE B 1 143 ? -18.636 54.654 -29.616 1.00 62.52 143 ILE B N 1
ATOM 2827 C CA . ILE B 1 143 ? -17.981 55.915 -29.297 1.00 73.81 143 ILE B CA 1
ATOM 2828 C C . ILE B 1 143 ? -17.070 56.372 -30.434 1.00 78.96 143 ILE B C 1
ATOM 2829 O O . ILE B 1 143 ? -16.182 55.639 -30.873 1.00 70.92 143 ILE B O 1
ATOM 2834 N N . VAL B 1 144 ? -17.311 57.592 -30.905 1.00 84.57 144 VAL B N 1
ATOM 2835 C CA . VAL B 1 144 ? -16.517 58.189 -31.968 1.00 82.28 144 VAL B CA 1
ATOM 2836 C C . VAL B 1 144 ? -15.483 59.136 -31.359 1.00 83.53 144 VAL B C 1
ATOM 2837 O O . VAL B 1 144 ? -14.286 59.021 -31.637 1.00 77.99 144 VAL B O 1
ATOM 2841 N N . SER B 1 145 ? -15.960 60.064 -30.525 1.00 83.57 145 SER B N 1
ATOM 2842 C CA . SER B 1 145 ? -15.099 61.004 -29.805 1.00 83.28 145 SER B CA 1
ATOM 2843 C C . SER B 1 145 ? -14.479 60.329 -28.595 1.00 83.92 145 SER B C 1
ATOM 2844 O O . SER B 1 145 ? -15.132 60.187 -27.560 1.00 80.59 145 SER B O 1
ATOM 2847 N N . TRP B 1 146 ? -13.224 59.909 -28.722 1.00 81.37 146 TRP B N 1
ATOM 2848 C CA . TRP B 1 146 ? -12.524 59.298 -27.599 1.00 82.14 146 TRP B CA 1
ATOM 2849 C C . TRP B 1 146 ? -12.586 60.205 -26.366 1.00 84.54 146 TRP B C 1
ATOM 2850 O O . TRP B 1 146 ? -12.290 61.400 -26.445 1.00 82.83 146 TRP B O 1
ATOM 2861 N N . ALA B 1 147 ? -12.982 59.632 -25.231 1.00 80.34 147 ALA B N 1
ATOM 2862 C CA . ALA B 1 147 ? -13.065 60.376 -23.974 1.00 74.48 147 ALA B CA 1
ATOM 2863 C C . ALA B 1 147 ? -12.817 59.456 -22.795 1.00 69.68 147 ALA B C 1
ATOM 2864 O O . ALA B 1 147 ? -12.763 58.230 -22.945 1.00 71.90 147 ALA B O 1
ATOM 2866 N N . TRP B 1 148 ? -12.644 60.049 -21.620 1.00 66.53 148 TRP B N 1
ATOM 2867 C CA . TRP B 1 148 ? -12.603 59.252 -20.411 1.00 70.85 148 TRP B CA 1
ATOM 2868 C C . TRP B 1 148 ? -13.998 59.256 -19.812 1.00 69.17 148 TRP B C 1
ATOM 2869 O O . TRP B 1 148 ? -14.463 60.272 -19.308 1.00 64.13 148 TRP B O 1
ATOM 2880 N N . PHE B 1 149 ? -14.672 58.114 -19.899 1.00 62.12 149 PHE B N 1
ATOM 2881 C CA . PHE B 1 149 ? -16.019 57.978 -19.369 1.00 53.08 149 PHE B CA 1
ATOM 2882 C C . PHE B 1 149 ? -15.969 57.567 -17.914 1.00 45.64 149 PHE B C 1
ATOM 2883 O O . PHE B 1 149 ? -15.382 56.542 -17.553 1.00 46.76 149 PHE B O 1
ATOM 2891 N N . MET B 1 150 ? -16.550 58.395 -17.067 1.00 37.97 150 MET B N 1
ATOM 2892 C CA . MET B 1 150 ? -16.567 58.090 -15.650 1.00 40.90 150 MET B CA 1
ATOM 2893 C C . MET B 1 150 ? -17.901 57.444 -15.259 1.00 44.34 150 MET B C 1
ATOM 2894 O O . MET B 1 150 ? -18.946 58.118 -15.161 1.00 35.29 150 MET B O 1
ATOM 2899 N N . TYR B 1 151 ? -17.871 56.127 -15.052 1.00 30.99 151 TYR B N 1
ATOM 2900 C CA . TYR B 1 151 ? -19.076 55.412 -14.667 1.00 34.71 151 TYR B CA 1
ATOM 2901 C C . TYR B 1 151 ? -19.375 55.613 -13.192 1.00 37.19 151 TYR B C 1
ATOM 2902 O O . TYR B 1 151 ? -18.458 55.804 -12.379 1.00 30.59 151 TYR B O 1
ATOM 2911 N N . PRO B 1 152 ? -20.673 55.542 -12.840 1.00 37.50 152 PRO B N 1
ATOM 2912 C CA . PRO B 1 152 ? -21.182 55.751 -11.483 1.00 33.74 152 PRO B CA 1
ATOM 2913 C C . PRO B 1 152 ? -20.652 54.731 -10.482 1.00 34.48 152 PRO B C 1
ATOM 2914 O O . PRO B 1 152 ? -20.664 55.015 -9.299 1.00 38.71 152 PRO B O 1
ATOM 2918 N N . TRP B 1 153 ? -20.185 53.572 -10.930 1.00 33.53 153 TRP B N 1
ATOM 2919 C CA . TRP B 1 153 ? -19.556 52.628 -9.997 1.00 34.49 153 TRP B CA 1
ATOM 2920 C C . TRP B 1 153 ? -18.038 52.883 -9.844 1.00 40.94 153 TRP B C 1
ATOM 2921 O O . TRP B 1 153 ? -17.346 52.163 -9.124 1.00 37.72 153 TRP B O 1
ATOM 2932 N N . ASN B 1 154 ? -17.533 53.910 -10.525 1.00 35.71 154 ASN B N 1
ATOM 2933 C CA . ASN B 1 154 ? -16.121 54.292 -10.441 1.00 36.27 154 ASN B CA 1
ATOM 2934 C C . ASN B 1 154 ? -15.896 55.702 -9.954 1.00 43.87 154 ASN B C 1
ATOM 2935 O O . ASN B 1 154 ? -14.792 56.202 -10.082 1.00 42.74 154 ASN B O 1
ATOM 2940 N N . TYR B 1 155 ? -16.931 56.374 -9.453 1.00 41.16 155 TYR B N 1
ATOM 2941 C CA . TYR B 1 155 ? -16.792 57.793 -9.125 1.00 33.54 155 TYR B CA 1
ATOM 2942 C C . TYR B 1 155 ? -15.645 58.050 -8.167 1.00 40.05 155 TYR B C 1
ATOM 2943 O O . TYR B 1 155 ? -14.875 58.992 -8.372 1.00 40.47 155 TYR B O 1
ATOM 2952 N N . TRP B 1 156 ? -15.534 57.228 -7.126 1.00 32.45 156 TRP B N 1
ATOM 2953 C CA . TRP B 1 156 ? -14.437 57.357 -6.170 1.00 35.55 156 TRP B CA 1
ATOM 2954 C C . TRP B 1 156 ? -13.084 57.107 -6.819 1.00 42.05 156 TRP B C 1
ATOM 2955 O O . TRP B 1 156 ? -12.210 57.983 -6.821 1.00 34.85 156 TRP B O 1
ATOM 2966 N N . GLU B 1 157 ? -12.919 55.915 -7.377 1.00 39.76 157 GLU B N 1
ATOM 2967 C CA . GLU B 1 157 ? -11.653 55.523 -7.978 1.00 41.55 157 GLU B CA 1
ATOM 2968 C C . GLU B 1 157 ? -11.200 56.474 -9.086 1.00 41.86 157 GLU B C 1
ATOM 2969 O O . GLU B 1 157 ? -10.045 56.859 -9.159 1.00 38.13 157 GLU B O 1
ATOM 2975 N N . ASP B 1 158 ? -12.111 56.815 -9.979 1.00 31.13 158 ASP B N 1
ATOM 2976 C CA . ASP B 1 158 ? -11.784 57.740 -11.050 1.00 39.54 158 ASP B CA 1
ATOM 2977 C C . ASP B 1 158 ? -11.394 59.147 -10.544 1.00 48.45 158 ASP B C 1
ATOM 2978 O O . ASP B 1 158 ? -10.429 59.726 -11.034 1.00 45.17 158 ASP B O 1
ATOM 2983 N N . GLU B 1 159 ? -12.144 59.689 -9.583 1.00 38.34 159 GLU B N 1
ATOM 2984 C CA . GLU B 1 159 ? -11.820 61.006 -9.037 1.00 44.96 159 GLU B CA 1
ATOM 2985 C C . GLU B 1 159 ? -10.457 60.974 -8.325 1.00 49.31 159 GLU B C 1
ATOM 2986 O O . GLU B 1 159 ? -9.646 61.880 -8.488 1.00 47.83 159 GLU B O 1
ATOM 2992 N N . ILE B 1 160 ? -10.198 59.908 -7.578 1.00 43.32 160 ILE B N 1
ATOM 2993 C CA . ILE B 1 160 ? -8.931 59.758 -6.896 1.00 43.13 160 ILE B CA 1
ATOM 2994 C C . ILE B 1 160 ? -7.765 59.845 -7.880 1.00 54.07 160 ILE B C 1
ATOM 2995 O O . ILE B 1 160 ? -6.830 60.626 -7.671 1.00 47.99 160 ILE B O 1
ATOM 3000 N N . ASN B 1 161 ? -7.837 59.072 -8.960 1.00 47.20 161 ASN B N 1
ATOM 3001 C CA . ASN B 1 161 ? -6.787 59.076 -9.976 1.00 48.58 161 ASN B CA 1
ATOM 3002 C C . ASN B 1 161 ? -6.639 60.417 -10.704 1.00 60.80 161 ASN B C 1
ATOM 3003 O O . ASN B 1 161 ? -5.522 60.895 -10.963 1.00 63.82 161 ASN B O 1
ATOM 3008 N N . LEU B 1 162 ? -7.775 61.021 -11.028 1.00 54.58 162 LEU B N 1
ATOM 3009 C CA . LEU B 1 162 ? -7.792 62.307 -11.691 1.00 51.37 162 LEU B CA 1
ATOM 3010 C C . LEU B 1 162 ? -7.191 63.391 -10.810 1.00 57.43 162 LEU B C 1
ATOM 3011 O O . LEU B 1 162 ? -6.526 64.292 -11.301 1.00 53.63 162 LEU B O 1
ATOM 3016 N N . VAL B 1 163 ? -7.447 63.304 -9.512 1.00 52.65 163 VAL B N 1
ATOM 3017 C CA . VAL B 1 163 ? -6.881 64.243 -8.565 1.00 50.58 163 VAL B CA 1
ATOM 3018 C C . VAL B 1 163 ? -5.390 63.956 -8.377 1.00 65.86 163 VAL B C 1
ATOM 3019 O O . VAL B 1 163 ? -4.584 64.873 -8.164 1.00 65.35 163 VAL B O 1
ATOM 3023 N N . ASN B 1 164 ? -5.009 62.687 -8.485 1.00 53.22 164 ASN B N 1
ATOM 3024 C CA . ASN B 1 164 ? -3.598 62.351 -8.358 1.00 60.10 164 ASN B CA 1
ATOM 3025 C C . ASN B 1 164 ? -2.773 62.873 -9.524 1.00 63.12 164 ASN B C 1
ATOM 3026 O O . ASN B 1 164 ? -1.675 63.389 -9.337 1.00 63.81 164 ASN B O 1
ATOM 3031 N N . LYS B 1 165 ? -3.304 62.738 -10.730 1.00 57.88 165 LYS B N 1
ATOM 3032 C CA . LYS B 1 165 ? -2.651 63.313 -11.892 1.00 57.17 165 LYS B CA 1
ATOM 3033 C C . LYS B 1 165 ? -2.404 64.812 -11.692 1.00 73.45 165 LYS B C 1
ATOM 3034 O O . LYS B 1 165 ? -1.413 65.353 -12.180 1.00 71.71 165 LYS B O 1
ATOM 3040 N N . ILE B 1 166 ? -3.307 65.479 -10.980 1.00 60.16 166 ILE B N 1
ATOM 3041 C CA . ILE B 1 166 ? -3.133 66.891 -10.693 1.00 59.81 166 ILE B CA 1
ATOM 3042 C C . ILE B 1 166 ? -2.073 67.099 -9.611 1.00 70.36 166 ILE B C 1
ATOM 3043 O O . ILE B 1 166 ? -1.237 67.994 -9.728 1.00 74.27 166 ILE B O 1
ATOM 3048 N N . LEU B 1 167 ? -2.095 66.272 -8.568 1.00 62.09 167 LEU B N 1
ATOM 3049 C CA . LEU B 1 167 ? -1.143 66.418 -7.472 1.00 66.99 167 LEU B CA 1
ATOM 3050 C C . LEU B 1 167 ? 0.296 66.157 -7.930 1.00 76.34 167 LEU B C 1
ATOM 3051 O O . LEU B 1 167 ? 1.255 66.736 -7.408 1.00 75.61 167 LEU B O 1
ATOM 3056 N N . ILE B 1 168 ? 0.435 65.283 -8.917 1.00 66.87 168 ILE B N 1
ATOM 3057 C CA . ILE B 1 168 ? 1.742 64.876 -9.422 1.00 76.67 168 ILE B CA 1
ATOM 3058 C C . ILE B 1 168 ? 2.403 65.914 -10.335 1.00 83.69 168 ILE B C 1
ATOM 3059 O O . ILE B 1 168 ? 3.582 66.235 -10.175 1.00 88.16 168 ILE B O 1
ATOM 3064 N N . GLU B 1 169 ? 1.643 66.427 -11.298 1.00 81.24 169 GLU B N 1
ATOM 3065 C CA . GLU B 1 169 ? 2.132 67.476 -12.187 1.00 86.18 169 GLU B CA 1
ATOM 3066 C C . GLU B 1 169 ? 2.482 68.716 -11.353 1.00 85.90 169 GLU B C 1
ATOM 3067 O O . GLU B 1 169 ? 3.382 69.478 -11.697 1.00 83.45 169 GLU B O 1
ATOM 3073 N N . ARG B 1 170 ? 1.794 68.853 -10.219 1.00 93.33 170 ARG B N 1
ATOM 3074 C CA . ARG B 1 170 ? 1.974 69.961 -9.281 1.00 91.52 170 ARG B CA 1
ATOM 3075 C C . ARG B 1 170 ? 2.980 69.598 -8.197 1.00 89.42 170 ARG B C 1
ATOM 3076 O O . ARG B 1 170 ? 2.732 69.838 -7.015 1.00 89.81 170 ARG B O 1
ATOM 3084 N N . LYS B 1 171 ? 4.097 69.012 -8.620 1.00 80.01 171 LYS B N 1
ATOM 3085 C CA . LYS B 1 171 ? 5.186 68.559 -7.744 1.00 99.22 171 LYS B CA 1
ATOM 3086 C C . LYS B 1 171 ? 5.150 68.965 -6.254 1.00 109.39 171 LYS B C 1
ATOM 3087 O O . LYS B 1 171 ? 6.026 69.705 -5.793 1.00 96.06 171 LYS B O 1
ATOM 3093 N N . THR B 1 172 ? 4.154 68.476 -5.512 1.00 110.35 172 THR B N 1
ATOM 3094 C CA . THR B 1 172 ? 4.138 68.570 -4.046 1.00 104.73 172 THR B CA 1
ATOM 3095 C C . THR B 1 172 ? 3.219 67.514 -3.455 1.00 103.45 172 THR B C 1
ATOM 3096 O O . THR B 1 172 ? 3.627 66.729 -2.594 1.00 105.85 172 THR B O 1
ATOM 3100 N N . LYS B 1 173 ? 1.973 67.521 -3.924 1.00 89.22 173 LYS B N 1
ATOM 3101 C CA . LYS B 1 173 ? 0.922 66.622 -3.438 1.00 91.20 173 LYS B CA 1
ATOM 3102 C C . LYS B 1 173 ? 0.198 67.152 -2.197 1.00 89.75 173 LYS B C 1
ATOM 3103 O O . LYS B 1 173 ? -0.814 66.596 -1.777 1.00 93.86 173 LYS B O 1
ATOM 3109 N N . ASP B 1 174 ? 0.718 68.219 -1.605 1.00 87.14 174 ASP B N 1
ATOM 3110 C CA . ASP B 1 174 ? -0.076 68.994 -0.669 1.00 86.19 174 ASP B CA 1
ATOM 3111 C C . ASP B 1 174 ? -0.853 69.931 -1.564 1.00 88.00 174 ASP B C 1
ATOM 3112 O O . ASP B 1 174 ? -0.349 70.342 -2.608 1.00 84.54 174 ASP B O 1
ATOM 3117 N N . ILE B 1 175 ? -2.079 70.264 -1.182 1.00 76.96 175 ILE B N 1
ATOM 3118 C CA . ILE B 1 175 ? -2.851 71.216 -1.968 1.00 69.78 175 ILE B CA 1
ATOM 3119 C C . ILE B 1 175 ? -4.053 71.781 -1.220 1.00 80.19 175 ILE B C 1
ATOM 3120 O O . ILE B 1 175 ? -4.578 71.181 -0.278 1.00 84.73 175 ILE B O 1
ATOM 3125 N N . ASP B 1 176 ? -4.457 72.960 -1.673 1.00 70.08 176 ASP B N 1
ATOM 3126 C CA . ASP B 1 176 ? -5.566 73.746 -1.161 1.00 62.92 176 ASP B CA 1
ATOM 3127 C C . ASP B 1 176 ? -6.864 73.380 -1.884 1.00 59.07 176 ASP B C 1
ATOM 3128 O O . ASP B 1 176 ? -6.900 73.332 -3.115 1.00 54.70 176 ASP B O 1
ATOM 3133 N N . ILE B 1 177 ? -7.926 73.145 -1.119 1.00 62.75 177 ILE B N 1
ATOM 3134 C CA . ILE B 1 177 ? -9.187 72.656 -1.673 1.00 66.11 177 ILE B CA 1
ATOM 3135 C C . ILE B 1 177 ? -9.716 73.514 -2.829 1.00 71.24 177 ILE B C 1
ATOM 3136 O O . ILE B 1 177 ? -10.146 72.979 -3.857 1.00 64.17 177 ILE B O 1
ATOM 3141 N N . ASN B 1 178 ? -9.676 74.838 -2.665 1.00 72.23 178 ASN B N 1
ATOM 3142 C CA . ASN B 1 178 ? -10.161 75.765 -3.699 1.00 69.40 178 ASN B CA 1
ATOM 3143 C C . ASN B 1 178 ? -9.292 75.814 -4.973 1.00 60.89 178 ASN B C 1
ATOM 3144 O O . ASN B 1 178 ? -9.798 76.069 -6.069 1.00 52.54 178 ASN B O 1
ATOM 3149 N N . GLU B 1 179 ? -7.990 75.570 -4.838 1.00 53.28 179 GLU B N 1
ATOM 3150 C CA . GLU B 1 179 ? -7.111 75.441 -6.011 1.00 59.30 179 GLU B CA 1
ATOM 3151 C C . GLU B 1 179 ? -7.320 74.078 -6.685 1.00 62.26 179 GLU B C 1
ATOM 3152 O O . GLU B 1 179 ? -7.247 73.944 -7.910 1.00 53.33 179 GLU B O 1
ATOM 3158 N N . LEU B 1 180 ? -7.579 73.055 -5.883 1.00 65.11 180 LEU B N 1
ATOM 3159 C CA . LEU B 1 180 ? -7.896 71.762 -6.465 1.00 61.67 180 LEU B CA 1
ATOM 3160 C C . LEU B 1 180 ? -9.162 71.865 -7.327 1.00 54.42 180 LEU B C 1
ATOM 3161 O O . LEU B 1 180 ? -9.169 71.421 -8.469 1.00 51.93 180 LEU B O 1
ATOM 3166 N N . LYS B 1 181 ? -10.219 72.471 -6.797 1.00 51.04 181 LYS B N 1
ATOM 3167 C CA . LYS B 1 181 ? -11.468 72.567 -7.560 1.00 58.29 181 LYS B CA 1
ATOM 3168 C C . LYS B 1 181 ? -11.243 73.282 -8.890 1.00 62.35 181 LYS B C 1
ATOM 3169 O O . LYS B 1 181 ? -11.811 72.897 -9.913 1.00 59.22 181 LYS B O 1
ATOM 3175 N N . ARG B 1 182 ? -10.413 74.324 -8.868 1.00 62.25 182 ARG B N 1
ATOM 3176 C CA . ARG B 1 182 ? -10.027 75.047 -10.077 1.00 61.01 182 ARG B CA 1
ATOM 3177 C C . ARG B 1 182 ? -9.237 74.173 -11.052 1.00 60.44 182 ARG B C 1
ATOM 3178 O O . ARG B 1 182 ? -9.527 74.148 -12.248 1.00 56.84 182 ARG B O 1
ATOM 3186 N N . ASN B 1 183 ? -8.202 73.503 -10.546 1.00 53.27 183 ASN B N 1
ATOM 3187 C CA . ASN B 1 183 ? -7.385 72.629 -11.385 1.00 61.44 183 ASN B CA 1
ATOM 3188 C C . ASN B 1 183 ? -8.281 71.596 -12.052 1.00 67.76 183 ASN B C 1
ATOM 3189 O O . ASN B 1 183 ? -8.082 71.217 -13.208 1.00 62.54 183 ASN B O 1
ATOM 3194 N N . PHE B 1 184 ? -9.282 71.154 -11.298 1.00 61.43 184 PHE B N 1
ATOM 3195 C CA . PHE B 1 184 ? -10.178 70.103 -11.740 1.00 66.83 184 PHE B CA 1
ATOM 3196 C C . PHE B 1 184 ? -11.083 70.605 -12.847 1.00 63.98 184 PHE B C 1
ATOM 3197 O O . PHE B 1 184 ? -11.234 69.954 -13.883 1.00 58.48 184 PHE B O 1
ATOM 3205 N N . VAL B 1 185 ? -11.699 71.758 -12.614 1.00 56.98 185 VAL B N 1
ATOM 3206 C CA . VAL B 1 185 ? -12.532 72.374 -13.624 1.00 60.54 185 VAL B CA 1
ATOM 3207 C C . VAL B 1 185 ? -11.707 72.644 -14.877 1.00 63.63 185 VAL B C 1
ATOM 3208 O O . VAL B 1 185 ? -12.220 72.583 -15.995 1.00 56.31 185 VAL B O 1
ATOM 3212 N N . GLU B 1 186 ? -10.423 72.931 -14.673 1.00 60.29 186 GLU B N 1
ATOM 3213 C CA . GLU B 1 186 ? -9.517 73.361 -15.744 1.00 73.94 186 GLU B CA 1
ATOM 3214 C C . GLU B 1 186 ? -9.014 72.187 -16.584 1.00 67.86 186 GLU B C 1
ATOM 3215 O O . GLU B 1 186 ? -9.062 72.220 -17.816 1.00 59.34 186 GLU B O 1
ATOM 3221 N N . SER B 1 187 ? -8.522 71.154 -15.911 1.00 61.79 187 SER B N 1
ATOM 3222 C CA . SER B 1 187 ? -8.011 69.987 -16.608 1.00 66.40 187 SER B CA 1
ATOM 3223 C C . SER B 1 187 ? -9.136 69.122 -17.201 1.00 63.03 187 SER B C 1
ATOM 3224 O O . SER B 1 187 ? -8.985 68.567 -18.288 1.00 61.72 187 SER B O 1
ATOM 3227 N N . TYR B 1 188 ? -10.274 69.035 -16.510 1.00 57.32 188 TYR B N 1
ATOM 3228 C CA . TYR B 1 188 ? -11.280 68.014 -16.837 1.00 58.90 188 TYR B CA 1
ATOM 3229 C C . TYR B 1 188 ? -12.677 68.540 -17.191 1.00 63.71 188 TYR B C 1
ATOM 3230 O O . TYR B 1 188 ? -13.510 67.807 -17.736 1.00 60.72 188 TYR B O 1
ATOM 3239 N N . GLY B 1 189 ? -12.946 69.793 -16.854 1.00 56.17 189 GLY B N 1
ATOM 3240 C CA . GLY B 1 189 ? -14.202 70.415 -17.231 1.00 60.03 189 GLY B CA 1
ATOM 3241 C C . GLY B 1 189 ? -15.344 70.132 -16.271 1.00 67.91 189 GLY B C 1
ATOM 3242 O O . GLY B 1 189 ? -16.513 70.369 -16.585 1.00 60.27 189 GLY B O 1
ATOM 3243 N N . ILE B 1 190 ? -15.013 69.630 -15.089 1.00 66.58 190 ILE B N 1
ATOM 3244 C CA . ILE B 1 190 ? -16.041 69.274 -14.129 1.00 64.69 190 ILE B CA 1
ATOM 3245 C C . ILE B 1 190 ? -16.045 70.246 -12.967 1.00 61.66 190 ILE B C 1
ATOM 3246 O O . ILE B 1 190 ? -15.073 70.339 -12.214 1.00 69.50 190 ILE B O 1
ATOM 3251 N N . GLU B 1 191 ? -17.137 70.980 -12.831 1.00 60.79 191 GLU B N 1
ATOM 3252 C CA . GLU B 1 191 ? -17.236 71.977 -11.779 1.00 69.81 191 GLU B CA 1
ATOM 3253 C C . GLU B 1 191 ? -17.878 71.363 -10.562 1.00 70.95 191 GLU B C 1
ATOM 3254 O O . GLU B 1 191 ? -17.609 71.765 -9.431 1.00 69.19 191 GLU B O 1
ATOM 3260 N N . ASN B 1 192 ? -18.727 70.372 -10.803 1.00 65.56 192 ASN B N 1
ATOM 3261 C CA . ASN B 1 192 ? -19.377 69.668 -9.714 1.00 64.47 192 ASN B CA 1
ATOM 3262 C C . ASN B 1 192 ? -19.190 68.162 -9.816 1.00 63.31 192 ASN B C 1
ATOM 3263 O O . ASN B 1 192 ? -20.046 67.454 -10.344 1.00 54.13 192 ASN B O 1
ATOM 3268 N N . PRO B 1 193 ? -18.053 67.671 -9.317 1.00 61.69 193 PRO B N 1
ATOM 3269 C CA . PRO B 1 193 ? -17.757 66.241 -9.342 1.00 48.89 193 PRO B CA 1
ATOM 3270 C C . PRO B 1 193 ? -18.795 65.499 -8.493 1.00 54.55 193 PRO B C 1
ATOM 3271 O O . PRO B 1 193 ? -19.230 66.045 -7.470 1.00 53.59 193 PRO B O 1
ATOM 3275 N N . PRO B 1 194 ? -19.197 64.285 -8.915 1.00 47.56 194 PRO B N 1
ATOM 3276 C CA . PRO B 1 194 ? -20.176 63.483 -8.164 1.00 43.79 194 PRO B CA 1
ATOM 3277 C C . PRO B 1 194 ? -19.785 63.328 -6.686 1.00 42.65 194 PRO B C 1
ATOM 3278 O O . PRO B 1 194 ? -20.615 63.495 -5.800 1.00 43.21 194 PRO B O 1
ATOM 3282 N N . ILE B 1 195 ? -18.532 62.988 -6.420 1.00 41.34 195 ILE B N 1
ATOM 3283 C CA . ILE B 1 195 ? -18.033 62.959 -5.045 1.00 39.31 195 ILE B CA 1
ATOM 3284 C C . ILE B 1 195 ? -17.289 64.263 -4.772 1.00 49.41 195 ILE B C 1
ATOM 3285 O O . ILE B 1 195 ? -16.410 64.637 -5.539 1.00 48.64 195 ILE B O 1
ATOM 3290 N N . SER B 1 196 ? -17.637 64.970 -3.701 1.00 55.44 196 SER B N 1
ATOM 3291 C CA . SER B 1 196 ? -16.989 66.261 -3.442 1.00 53.41 196 SER B CA 1
ATOM 3292 C C . SER B 1 196 ? -15.496 66.047 -3.161 1.00 56.49 196 SER B C 1
ATOM 3293 O O . SER B 1 196 ? -15.101 65.100 -2.470 1.00 50.83 196 SER 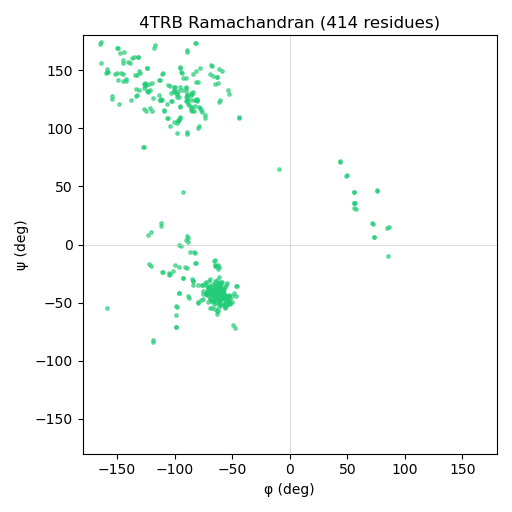B O 1
ATOM 3296 N N . LEU B 1 197 ? -14.675 66.926 -3.724 1.00 52.95 197 LEU B N 1
ATOM 3297 C CA . LEU B 1 197 ? -13.222 66.764 -3.697 1.00 53.40 197 LEU B CA 1
ATOM 3298 C C . LEU B 1 197 ? -12.597 66.773 -2.306 1.00 51.13 197 LEU B C 1
ATOM 3299 O O . LEU B 1 197 ? -11.470 66.336 -2.138 1.00 53.43 197 LEU B O 1
ATOM 3304 N N . ASP B 1 198 ? -13.310 67.271 -1.308 1.00 57.84 198 ASP B N 1
ATOM 3305 C CA . ASP B 1 198 ? -12.794 67.170 0.050 1.00 63.86 198 ASP B CA 1
ATOM 3306 C C . ASP B 1 198 ? -12.852 65.721 0.525 1.00 57.53 198 ASP B C 1
ATOM 3307 O O . ASP B 1 198 ? -11.892 65.231 1.116 1.00 53.86 198 ASP B O 1
ATOM 3312 N N . LYS B 1 199 ? -13.967 65.041 0.255 1.00 56.86 199 LYS B N 1
ATOM 3313 C CA . LYS B 1 199 ? -14.109 63.630 0.622 1.00 57.92 199 LYS B CA 1
ATOM 3314 C C . LYS B 1 199 ? -12.998 62.827 -0.050 1.00 49.33 199 LYS B C 1
ATOM 3315 O O . LYS B 1 199 ? -12.348 61.986 0.565 1.00 49.31 199 LYS B O 1
ATOM 3321 N N . ILE B 1 200 ? -12.757 63.126 -1.315 1.00 47.97 200 ILE B N 1
ATOM 3322 C CA . ILE B 1 200 ? -11.709 62.451 -2.065 1.00 43.05 200 ILE B CA 1
ATOM 3323 C C . ILE B 1 200 ? -10.299 62.591 -1.458 1.00 55.28 200 ILE B C 1
ATOM 3324 O O . ILE B 1 200 ? -9.514 61.649 -1.474 1.00 47.75 200 ILE B O 1
ATOM 3329 N N . LEU B 1 201 ? -9.966 63.773 -0.942 1.00 61.99 201 LEU B N 1
ATOM 3330 C CA . LEU B 1 201 ? -8.680 63.964 -0.271 1.00 55.28 201 LEU B CA 1
ATOM 3331 C C . LEU B 1 201 ? -8.623 63.190 1.032 1.00 52.65 201 LEU B C 1
ATOM 3332 O O . LEU B 1 201 ? -7.645 62.507 1.302 1.00 53.71 201 LEU B O 1
ATOM 3337 N N . THR B 1 202 ? -9.667 63.317 1.845 1.00 49.04 202 THR B N 1
ATOM 3338 C CA . THR B 1 202 ? -9.761 62.546 3.070 1.00 53.94 202 THR B CA 1
ATOM 3339 C C . THR B 1 202 ? -9.470 61.063 2.807 1.00 62.37 202 THR B C 1
ATOM 3340 O O . THR B 1 202 ? -8.770 60.410 3.585 1.00 64.11 202 THR B O 1
ATOM 3344 N N . GLU B 1 203 ? -10.002 60.538 1.704 1.00 50.48 203 GLU B N 1
ATOM 3345 C CA . GLU B 1 203 ? -9.870 59.116 1.394 1.00 51.91 203 GLU B CA 1
ATOM 3346 C C . GLU B 1 203 ? -8.498 58.764 0.793 1.00 46.43 203 GLU B C 1
ATOM 3347 O O . GLU B 1 203 ? -7.954 57.694 1.047 1.00 43.79 203 GLU B O 1
ATOM 3353 N N . MET B 1 204 ? -7.942 59.668 -0.000 1.00 53.06 204 MET B N 1
ATOM 3354 C CA . MET B 1 204 ? -6.583 59.493 -0.494 1.00 56.36 204 MET B CA 1
ATOM 3355 C C . MET B 1 204 ? -5.600 59.406 0.669 1.00 61.69 204 MET B C 1
ATOM 3356 O O . MET B 1 204 ? -4.617 58.664 0.605 1.00 59.70 204 MET B O 1
ATOM 3361 N N . LYS B 1 205 ? -5.869 60.152 1.737 1.00 59.94 205 LYS B N 1
ATOM 3362 C CA . LYS B 1 205 ? -5.039 60.074 2.939 1.00 70.86 205 LYS B CA 1
ATOM 3363 C C . LYS B 1 205 ? -5.201 58.706 3.596 1.00 66.08 205 LYS B C 1
ATOM 3364 O O . LYS B 1 205 ? -4.210 58.005 3.819 1.00 65.14 205 LYS B O 1
ATOM 3370 N N . ARG B 1 206 ? -6.449 58.335 3.889 1.00 60.76 206 ARG B N 1
ATOM 3371 C CA . ARG B 1 206 ? -6.763 57.036 4.479 1.00 52.50 206 ARG B CA 1
ATOM 3372 C C . ARG B 1 206 ? -6.032 55.929 3.729 1.00 53.18 206 ARG B C 1
ATOM 3373 O O . ARG B 1 206 ? -5.590 54.939 4.318 1.00 55.58 206 ARG B O 1
ATOM 3381 N N . ARG B 1 207 ? -5.900 56.103 2.421 1.00 52.38 207 ARG B N 1
ATOM 3382 C CA . ARG B 1 207 ? -5.303 55.071 1.579 1.00 54.61 207 ARG B CA 1
ATOM 3383 C C . ARG B 1 207 ? -3.798 55.212 1.457 1.00 67.75 207 ARG B C 1
ATOM 3384 O O . ARG B 1 207 ? -3.169 54.495 0.671 1.00 58.05 207 ARG B O 1
ATOM 3392 N N . LYS B 1 208 ? -3.231 56.137 2.230 1.00 73.99 208 LYS B N 1
ATOM 3393 C CA . LYS B 1 208 ? -1.801 56.433 2.180 1.00 74.57 208 LYS B CA 1
ATOM 3394 C C . LYS B 1 208 ? -1.342 56.801 0.770 1.00 75.33 208 LYS B C 1
ATOM 3395 O O . LYS B 1 208 ? -0.206 56.510 0.392 1.00 67.63 208 LYS B O 1
ATOM 3401 N N . ILE B 1 209 ? -2.223 57.414 -0.015 1.00 69.77 209 ILE B N 1
ATOM 3402 C CA . ILE B 1 209 ? -1.827 57.939 -1.322 1.00 73.84 209 ILE B CA 1
ATOM 3403 C C . ILE B 1 209 ? -1.213 59.321 -1.120 1.00 74.37 209 ILE B C 1
ATOM 3404 O O . ILE B 1 209 ? -0.334 59.746 -1.868 1.00 65.40 209 ILE B O 1
ATOM 3409 N N . VAL B 1 210 ? -1.709 60.010 -0.096 1.00 75.81 210 VAL B N 1
ATOM 3410 C CA . VAL B 1 210 ? -1.132 61.255 0.399 1.00 84.46 210 VAL B CA 1
ATOM 3411 C C . VAL B 1 210 ? -1.236 61.277 1.933 1.00 92.17 210 VAL B C 1
ATOM 3412 O O . VAL B 1 210 ? -1.539 60.244 2.558 1.00 84.33 210 VAL B O 1
#

Organism: Saccharolobus solfataricus (strain ATCC 35092 / DSM 1617 / JCM 11322 / P2) (NCBI:txid273057)

Secondary structure (DSSP, 8-state):
----EEE--HHHHHHHHHHHHHHHHHHT---SEEEEEETTTHHHHHHHHHHHT--EEEEEEEEEEE-TTT--EEEEEES------TT-EEEEEEEEESS-HHHHHHHHHHHHHT--SEEEEEEEEEETTT-SS--SEEEEEE-S--EEE-TTSHHHHHHHHHHHHHHHHT-SS--HHHHHHHHHHHH--SS-SS-HHHHHHHHHHTT--/----EEE--HHHHHHHHHHHHHHHHHHT---SEEEEEETTTHHHHHHHHHHHT--EEEEEEEEEEE-TTT--EEEEEES------TT-EEEEEEEEESS-HHHHHHHHHHHHHT--SEEEEEEEEEETTT-SSPPSEEEEEE-S--EEE-TTSHHHHHHHHHHHHHHHTTT----HHHHHHHHHHHH--SS-SS-HHHHHHHHHHTT--